Protein AF-0000000085152807 (afdb_homodimer)

Radius of gyration: 21.53 Å; Cα contacts (8 Å, |Δi|>4): 920; chains: 2; bounding box: 49×57×52 Å

InterPro domains:
  IPR013078 Histidine phosphatase superfamily, clade-1 [PF00300] (18-204)
  IPR013078 Histidine phosphatase superfamily, clade-1 [SM00855] (17-166)
  IPR013078 Histidine phosphatase superfamily, clade-1 [cd07067] (17-197)
  IPR029033 Histidine phosphatase superfamily [G3DSA:3.40.50.1240] (14-208)
  IPR029033 Histidine phosphatase superfamily [SSF53254] (17-204)
  IPR050275 Phosphoglycerate Mutase/Phosphatase [PTHR48100] (14-177)

Nearest PDB structures (foldseek):
  6e4b-assembly2_D  TM=8.699E-01  e=1.528E-18  Escherichia coli K-12
  4d4k-assembly1_A  TM=8.193E-01  e=1.645E-15  Homo sapiens
  5ajz-assembly1_A-2  TM=8.072E-01  e=4.936E-15  Homo sapiens
  6ibz-assembly1_A  TM=8.140E-01  e=6.820E-15  Homo sapiens
  5zr2-assembly2_D-2  TM=8.656E-01  e=5.185E-13  Entamoeba histolytica HM-1:IMSS-A

Organism: Desulfotalea psychrophila (strain LSv54 / DSM 12343) (NCBI:txid177439)

Structure (mmCIF, N/CA/C/O backbone):
data_AF-0000000085152807-model_v1
#
loop_
_entity.id
_entity.type
_entity.pdbx_description
1 polymer 'Alpha-ribazole phosphatase'
#
loop_
_atom_site.group_PDB
_atom_site.id
_atom_site.type_symbol
_atom_site.label_atom_id
_atom_site.label_alt_id
_atom_site.label_comp_id
_atom_site.label_asym_id
_atom_site.label_entity_id
_atom_site.label_seq_id
_atom_site.pdbx_PDB_ins_code
_atom_site.Cartn_x
_atom_site.Cartn_y
_atom_site.Cartn_z
_atom_site.occupancy
_atom_site.B_iso_or_equiv
_atom_site.auth_seq_id
_atom_site.auth_comp_id
_atom_site.auth_asym_id
_atom_site.auth_atom_id
_atom_site.pdbx_PDB_model_num
ATOM 1 N N . MET A 1 1 ? 11.852 -9.516 -6.969 1 33.19 1 MET A N 1
ATOM 2 C CA . MET A 1 1 ? 12.859 -8.953 -7.863 1 33.19 1 MET A CA 1
ATOM 3 C C . MET A 1 1 ? 12.492 -7.539 -8.281 1 33.19 1 MET A C 1
ATOM 5 O O . MET A 1 1 ? 11.344 -7.273 -8.656 1 33.19 1 MET A O 1
ATOM 9 N N . PRO A 1 2 ? 13.258 -6.688 -7.945 1 38.72 2 PRO A N 1
ATOM 10 C CA . PRO A 1 2 ? 12.906 -5.277 -8.117 1 38.72 2 PRO A CA 1
ATOM 11 C C . PRO A 1 2 ? 12.477 -4.941 -9.539 1 38.72 2 PRO A C 1
ATOM 13 O O . PRO A 1 2 ? 13.07 -5.438 -10.5 1 38.72 2 PRO A O 1
ATOM 16 N N . LEU A 1 3 ? 11.266 -4.719 -9.789 1 43.66 3 LEU A N 1
ATOM 17 C CA . LEU A 1 3 ? 10.883 -4.03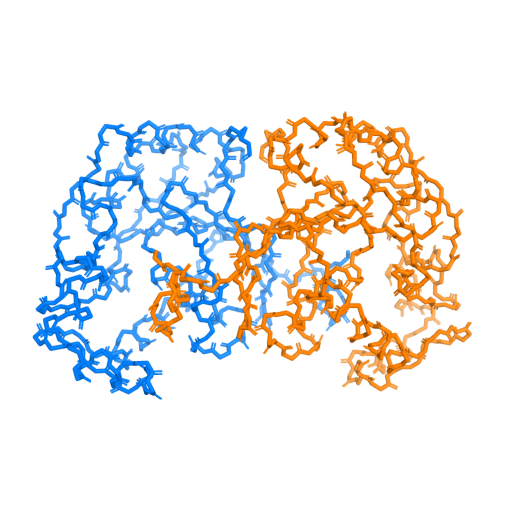9 -11.023 1 43.66 3 LEU A CA 1
ATOM 18 C C . LEU A 1 3 ? 12 -3.135 -11.523 1 43.66 3 LEU A C 1
ATOM 20 O O . LEU A 1 3 ? 12.18 -2.965 -12.734 1 43.66 3 LEU A O 1
ATOM 24 N N . ALA A 1 4 ? 12.656 -2.48 -10.555 1 42.91 4 ALA A N 1
ATOM 25 C CA . ALA A 1 4 ? 13.773 -1.678 -11.047 1 42.91 4 ALA A CA 1
ATOM 26 C C . ALA A 1 4 ? 14.742 -2.525 -11.867 1 42.91 4 ALA A C 1
ATOM 28 O O . ALA A 1 4 ? 15.273 -2.066 -12.883 1 42.91 4 ALA A O 1
ATOM 29 N N . LYS A 1 5 ? 15.07 -3.711 -11.367 1 45.03 5 LYS A N 1
ATOM 30 C CA . LYS A 1 5 ? 15.914 -4.52 -12.242 1 45.03 5 LYS A CA 1
ATOM 31 C C . LYS A 1 5 ? 15.18 -4.855 -13.539 1 45.03 5 LYS A C 1
ATOM 33 O O . LYS A 1 5 ? 15.805 -4.984 -14.594 1 45.03 5 LYS A O 1
ATOM 38 N N . ARG A 1 6 ? 13.891 -5.152 -13.5 1 41.81 6 ARG A N 1
ATOM 39 C CA . ARG A 1 6 ? 13.047 -5.414 -14.664 1 41.81 6 ARG A CA 1
ATOM 40 C C . ARG A 1 6 ? 13.117 -4.262 -15.656 1 41.81 6 ARG A C 1
ATOM 42 O O . ARG A 1 6 ? 13.086 -4.484 -16.875 1 41.81 6 ARG A O 1
ATOM 49 N N . MET A 1 7 ? 12.875 -3.053 -15.062 1 42.59 7 MET A N 1
ATOM 50 C CA . MET A 1 7 ? 12.922 -1.914 -15.977 1 42.59 7 MET A CA 1
ATOM 51 C C . MET A 1 7 ? 14.352 -1.625 -16.422 1 42.59 7 MET A C 1
ATOM 53 O O . MET A 1 7 ? 14.625 -0.579 -17 1 42.59 7 MET A O 1
ATOM 57 N N . GLY A 1 8 ? 15.125 -2.754 -16.266 1 42.69 8 GLY A N 1
ATOM 58 C CA . GLY A 1 8 ? 16.484 -2.494 -16.703 1 42.69 8 GLY A CA 1
ATOM 59 C C . GLY A 1 8 ? 17.25 -1.553 -15.789 1 42.69 8 GLY A C 1
ATOM 60 O O . GLY A 1 8 ? 18.172 -0.864 -16.219 1 42.69 8 GLY A O 1
ATOM 61 N N . LEU A 1 9 ? 16.641 -1.15 -14.742 1 43.72 9 LEU A N 1
ATOM 62 C CA . LEU A 1 9 ? 17.422 -0.251 -13.898 1 43.72 9 LEU A CA 1
ATOM 63 C C . LEU A 1 9 ? 18.594 -0.985 -13.258 1 43.72 9 LEU A C 1
ATOM 65 O O . LEU A 1 9 ? 18.422 -2.066 -12.688 1 43.72 9 LEU A O 1
ATOM 69 N N . SER A 1 10 ? 19.719 -0.872 -13.734 1 43.81 10 SER A N 1
ATOM 70 C CA . SER A 1 10 ? 20.984 -1.308 -13.164 1 43.81 10 SER A CA 1
ATOM 71 C C . SER A 1 10 ? 20.969 -1.219 -11.641 1 43.81 10 SER A C 1
ATOM 73 O O . SER A 1 10 ? 20.484 -0.231 -11.078 1 43.81 10 SER A O 1
ATOM 75 N N . ILE A 1 11 ? 21.062 -2.314 -10.906 1 46.03 11 ILE A N 1
ATOM 76 C CA . ILE A 1 11 ? 21.359 -2.4 -9.484 1 46.03 11 ILE A CA 1
ATOM 77 C C . ILE A 1 11 ? 22.125 -1.156 -9.039 1 46.03 11 ILE A C 1
ATOM 79 O O . ILE A 1 11 ? 22.297 -0.917 -7.844 1 46.03 11 ILE A O 1
ATOM 83 N N . ALA A 1 12 ? 22.984 -0.745 -10.023 1 44.91 12 ALA A N 1
ATOM 84 C CA . ALA A 1 12 ? 23.875 0.345 -9.617 1 44.91 12 ALA A CA 1
ATOM 85 C C . ALA A 1 12 ? 23.078 1.575 -9.203 1 44.91 12 ALA A C 1
ATOM 87 O O . ALA A 1 12 ? 23.641 2.592 -8.797 1 44.91 12 ALA A O 1
ATOM 88 N N . ASP A 1 13 ? 21.703 1.577 -9.539 1 57.38 13 ASP A N 1
ATOM 89 C CA . ASP A 1 13 ? 21.047 2.861 -9.32 1 57.38 13 ASP A CA 1
ATOM 90 C C . ASP A 1 13 ? 20.734 3.076 -7.844 1 57.38 13 ASP A C 1
ATOM 92 O O . ASP A 1 13 ? 20.344 2.139 -7.145 1 57.38 13 ASP A O 1
ATOM 96 N N . HIS A 1 14 ? 21.266 4.16 -7.359 1 73.81 14 HIS A N 1
ATOM 97 C CA . HIS A 1 14 ? 21.172 4.621 -5.98 1 73.81 14 HIS A CA 1
ATOM 98 C C . HIS A 1 14 ? 19.75 4.523 -5.465 1 73.81 14 HIS A C 1
ATOM 100 O O . HIS A 1 14 ? 18.828 5.098 -6.055 1 73.81 14 HIS A O 1
ATOM 106 N N . MET A 1 15 ? 19.438 3.477 -4.703 1 88.25 15 MET A N 1
ATOM 107 C CA . MET A 1 15 ? 18.125 3.266 -4.082 1 88.25 15 MET A CA 1
ATOM 108 C C . MET A 1 15 ? 18.094 3.842 -2.672 1 88.25 15 MET A C 1
ATOM 110 O O . MET A 1 15 ? 19.047 3.676 -1.908 1 88.25 15 MET A O 1
ATOM 114 N N . LYS A 1 16 ? 17.094 4.703 -2.479 1 94.44 16 LYS A N 1
ATOM 115 C CA . LYS A 1 16 ? 16.859 5.23 -1.139 1 94.44 16 LYS A CA 1
ATOM 116 C C . LYS A 1 16 ? 15.625 4.586 -0.508 1 94.44 16 LYS A C 1
ATOM 118 O O . LYS A 1 16 ? 14.633 4.324 -1.193 1 94.44 16 LYS A O 1
ATOM 123 N N . LYS A 1 17 ? 15.742 4.273 0.764 1 96.19 17 LYS A N 1
ATOM 124 C CA . LYS A 1 17 ? 14.57 3.855 1.532 1 96.19 17 LYS A CA 1
ATOM 125 C C . LYS A 1 17 ? 13.914 5.047 2.223 1 96.19 17 LYS A C 1
ATOM 127 O O . LYS A 1 17 ? 14.57 5.777 2.971 1 96.19 17 LYS A O 1
ATOM 132 N N . ILE A 1 18 ? 12.68 5.242 1.911 1 97.5 18 ILE A N 1
ATOM 133 C CA . ILE A 1 18 ? 11.945 6.328 2.551 1 97.5 18 ILE A CA 1
ATOM 134 C C . ILE A 1 18 ? 10.82 5.75 3.412 1 97.5 18 ILE A C 1
ATOM 136 O O . ILE A 1 18 ? 10.047 4.906 2.951 1 97.5 18 ILE A O 1
ATOM 140 N N . TYR A 1 19 ? 10.781 6.16 4.625 1 97.75 19 TYR A N 1
ATOM 141 C CA . TYR A 1 19 ? 9.703 5.84 5.551 1 97.75 19 TYR A CA 1
ATOM 142 C C . TYR A 1 19 ? 8.82 7.055 5.801 1 97.75 19 TYR A C 1
ATOM 144 O O . TYR A 1 19 ? 9.305 8.109 6.207 1 97.75 19 TYR A O 1
ATOM 152 N N . PHE A 1 20 ? 7.559 6.922 5.527 1 98.31 20 PHE A N 1
ATOM 153 C CA . PHE A 1 20 ? 6.578 7.969 5.789 1 98.31 20 PHE A CA 1
ATOM 154 C C . PHE A 1 20 ? 5.773 7.66 7.047 1 98.31 20 PHE A C 1
ATOM 156 O O . PHE A 1 20 ? 4.906 6.785 7.035 1 98.31 20 PHE A O 1
ATOM 163 N N . LEU A 1 21 ? 6.055 8.383 8.07 1 98.31 21 LEU A N 1
ATOM 164 C CA . LEU A 1 21 ? 5.379 8.172 9.344 1 98.31 21 LEU A CA 1
ATOM 165 C C . LEU A 1 21 ? 4.328 9.258 9.594 1 98.31 21 LEU A C 1
ATOM 167 O O . LEU A 1 21 ? 4.652 10.445 9.609 1 98.31 21 LEU A O 1
ATOM 171 N N . ARG A 1 22 ? 3.105 8.812 9.719 1 98.62 22 ARG A N 1
ATOM 172 C CA . ARG A 1 22 ? 2.078 9.75 10.148 1 98.62 22 ARG A CA 1
ATOM 173 C C . ARG A 1 22 ? 2.18 10.023 11.641 1 98.62 22 ARG A C 1
ATOM 175 O O . ARG A 1 22 ? 2.443 9.117 12.43 1 98.62 22 ARG A O 1
ATOM 182 N N . HIS A 1 23 ? 1.881 11.195 12 1 98.69 23 HIS A N 1
ATOM 183 C CA . HIS A 1 23 ? 1.9 11.547 13.422 1 98.69 23 HIS A CA 1
ATOM 184 C C . HIS A 1 23 ? 0.975 10.633 14.219 1 98.69 23 HIS A C 1
ATOM 186 O O . HIS A 1 23 ? 0.087 9.992 13.656 1 98.69 23 HIS A O 1
ATOM 192 N N . GLY A 1 24 ? 1.186 10.672 15.57 1 98.19 24 GLY A N 1
ATOM 193 C CA . GLY A 1 24 ? 0.349 9.875 16.453 1 98.19 24 GLY A CA 1
ATOM 194 C C . GLY A 1 24 ? -1.022 10.484 16.688 1 98.19 24 GLY A C 1
ATOM 195 O O . GLY A 1 24 ? -1.315 11.57 16.188 1 98.19 24 GLY A O 1
ATOM 196 N N . HIS A 1 25 ? -1.783 9.781 17.422 1 98.06 25 HIS A N 1
ATOM 197 C CA . HIS A 1 25 ? -3.143 10.18 17.766 1 98.06 25 HIS A CA 1
ATOM 198 C C . HIS A 1 25 ? -3.154 11.516 18.5 1 98.06 25 HIS A C 1
ATOM 200 O O . HIS A 1 25 ? -2.289 11.781 19.344 1 98.06 25 HIS A O 1
ATOM 206 N N . THR A 1 26 ? -4.086 12.352 18.188 1 98.19 26 THR A N 1
ATOM 207 C CA . THR A 1 26 ? -4.344 13.617 18.859 1 98.19 26 THR A CA 1
ATOM 208 C C . THR A 1 26 ? -5.758 13.641 19.438 1 98.19 26 THR A C 1
ATOM 210 O O . THR A 1 26 ? -6.613 12.852 19.031 1 98.19 26 THR A O 1
ATOM 213 N N . PRO A 1 27 ? -6.07 14.539 20.344 1 97.56 27 PRO A N 1
ATOM 214 C CA . PRO A 1 27 ? -7.434 14.633 20.875 1 97.56 27 PRO A CA 1
ATOM 215 C C . PRO A 1 27 ? -8.453 14.977 19.781 1 97.56 27 PRO A C 1
ATOM 217 O O . PRO A 1 27 ? -9.664 14.82 20 1 97.56 27 PRO A O 1
ATOM 220 N N . LEU A 1 28 ? -7.961 15.422 18.641 1 96.31 28 LEU A N 1
ATOM 221 C CA . LEU A 1 28 ? -8.852 15.852 17.578 1 96.31 28 LEU A CA 1
ATOM 222 C C . LEU A 1 28 ? -8.922 14.797 16.469 1 96.31 28 LEU A C 1
ATOM 224 O O . LEU A 1 28 ? -9.531 15.023 15.43 1 96.31 28 LEU A O 1
ATOM 228 N N . THR A 1 29 ? -8.242 13.719 16.656 1 94.56 29 THR A N 1
ATOM 229 C CA . THR A 1 29 ? -8.297 12.641 15.688 1 94.56 29 THR A CA 1
ATOM 230 C C . THR A 1 29 ? -9.75 12.258 15.375 1 94.56 29 THR A C 1
ATOM 232 O O . THR A 1 29 ? -10.555 12.086 16.297 1 94.56 29 THR A O 1
ATOM 235 N N . GLY A 1 30 ? -10.055 12.164 14.094 1 92.44 30 GLY A N 1
ATOM 236 C CA . GLY A 1 30 ? -11.422 11.906 13.664 1 92.44 30 GLY A CA 1
ATOM 237 C C . GLY A 1 30 ? -12.102 13.125 13.078 1 92.44 30 GLY A C 1
ATOM 238 O O . GLY A 1 30 ? -13.211 13.031 12.547 1 92.44 30 GLY A O 1
ATOM 239 N N . THR A 1 31 ? -11.469 14.273 13.234 1 94.88 31 THR A N 1
ATOM 240 C CA . THR A 1 31 ? -11.922 15.523 12.617 1 94.88 31 THR A CA 1
ATOM 241 C C . THR A 1 31 ? -10.922 16 11.57 1 94.88 31 THR A C 1
ATOM 243 O O . THR A 1 31 ? -9.836 15.438 11.438 1 94.88 31 THR A O 1
ATOM 246 N N . TYR A 1 32 ? -11.391 16.969 10.773 1 94.69 32 TYR A N 1
ATOM 247 C CA . TYR A 1 32 ? -10.445 17.625 9.875 1 94.69 32 TYR A CA 1
ATOM 248 C C . TYR A 1 32 ? -9.5 18.531 10.641 1 94.69 32 TYR A C 1
ATOM 250 O O . TYR A 1 32 ? -9.938 19.516 11.25 1 94.69 32 TYR A O 1
ATOM 258 N N . VAL A 1 33 ? -8.242 18.188 10.625 1 96.06 33 VAL A N 1
ATOM 259 C CA . VAL A 1 33 ? -7.238 18.984 11.32 1 96.06 33 VAL A CA 1
ATOM 260 C C . VAL A 1 33 ? -6.094 19.328 10.367 1 96.06 33 VAL A C 1
ATOM 262 O O . VAL A 1 33 ? -5.301 18.453 10 1 96.06 33 VAL A O 1
ATOM 265 N N . GLY A 1 34 ? -6.066 20.5 9.953 1 97.25 34 GLY A N 1
ATOM 266 C CA . GLY A 1 34 ? -5.035 21 9.055 1 97.25 34 GLY A CA 1
ATOM 267 C C . GLY A 1 34 ? -4.121 22.016 9.703 1 97.25 34 GLY A C 1
ATOM 268 O O . GLY A 1 34 ? -3.119 21.656 10.328 1 97.25 34 GLY A O 1
ATOM 269 N N . SER A 1 35 ? -4.617 23.234 9.844 1 96.38 35 SER A N 1
ATOM 270 C CA . SER A 1 35 ? -3.822 24.344 10.359 1 96.38 35 SER A CA 1
ATOM 271 C C . SER A 1 35 ? -3.896 24.422 11.883 1 96.38 35 SER A C 1
ATOM 273 O O . SER A 1 35 ? -3.068 25.078 12.516 1 96.38 35 SER A O 1
ATOM 275 N N . THR A 1 36 ? -4.898 23.781 12.492 1 96.94 36 THR A N 1
ATOM 276 C CA . THR A 1 36 ? -4.961 23.734 13.945 1 96.94 36 THR A CA 1
ATOM 277 C C . THR A 1 36 ? -3.746 23.016 14.516 1 96.94 36 THR A C 1
ATOM 279 O O . THR A 1 36 ? -3.471 21.875 14.148 1 96.94 36 THR A O 1
ATOM 282 N N . ASP A 1 37 ? -3.076 23.672 15.422 1 97.56 37 ASP A N 1
ATOM 283 C CA . ASP A 1 37 ? -1.798 23.141 15.883 1 97.56 37 ASP A CA 1
ATOM 284 C C . ASP A 1 37 ? -1.947 22.438 17.219 1 97.56 37 ASP A C 1
ATOM 286 O O . ASP A 1 37 ? -1.427 22.891 18.234 1 97.56 37 ASP A O 1
ATOM 290 N N . CYS A 1 38 ? -2.504 21.297 17.25 1 97.38 38 CYS A N 1
ATOM 291 C CA . CYS A 1 38 ? -2.705 20.484 18.453 1 97.38 38 CYS A CA 1
ATOM 292 C C . CYS A 1 38 ? -1.572 19.484 18.625 1 97.38 38 CYS A C 1
ATOM 294 O O . CYS A 1 38 ? -0.827 19.203 17.688 1 97.38 38 CYS A O 1
ATOM 296 N N . GLY A 1 39 ? -1.438 19 19.859 1 98.31 39 GLY A N 1
ATOM 297 C CA . GLY A 1 39 ? -0.405 18.031 20.172 1 98.31 39 GLY A CA 1
ATOM 298 C C . GLY A 1 39 ? -0.931 16.609 20.266 1 98.31 39 GLY A C 1
ATOM 299 O O . GLY A 1 39 ? -2.123 16.375 20.062 1 98.31 39 GLY A O 1
ATOM 300 N N . LEU A 1 40 ? 0.008 15.688 20.531 1 98.56 40 LEU A N 1
ATOM 301 C CA . LEU A 1 40 ? -0.357 14.281 20.672 1 98.56 40 LEU A CA 1
ATOM 302 C C . LEU A 1 40 ? -1.189 14.062 21.938 1 98.56 40 LEU A C 1
ATOM 304 O O . LEU A 1 40 ? -0.992 14.742 22.938 1 98.56 40 LEU A O 1
ATOM 308 N N . SER A 1 41 ? -2.105 13.109 21.859 1 98.5 41 SER A N 1
ATOM 309 C CA . SER A 1 41 ? -2.732 12.578 23.062 1 98.5 41 SER A CA 1
ATOM 310 C C . SER A 1 41 ? -1.823 11.578 23.766 1 98.5 41 SER A C 1
ATOM 312 O O . SER A 1 41 ? -0.756 11.234 23.25 1 98.5 41 SER A O 1
ATOM 314 N N . ALA A 1 42 ? -2.26 11.148 24.953 1 98.12 42 ALA A N 1
ATOM 315 C CA . ALA A 1 42 ? -1.525 10.086 25.625 1 98.12 42 ALA A CA 1
ATOM 316 C C . ALA A 1 42 ? -1.459 8.828 24.766 1 98.12 42 ALA A C 1
ATOM 318 O O . ALA A 1 42 ? -0.414 8.18 24.688 1 98.12 42 ALA A O 1
ATOM 319 N N . GLN A 1 43 ? -2.498 8.531 24.141 1 97.38 43 GLN A N 1
ATOM 320 C CA . GLN A 1 43 ? -2.549 7.406 23.219 1 97.38 43 GLN A CA 1
ATOM 321 C C . GLN A 1 43 ? -1.563 7.594 22.078 1 97.38 43 GLN A C 1
ATOM 323 O O . GLN A 1 43 ? -0.911 6.637 21.641 1 97.38 43 GLN A O 1
ATOM 328 N N . GLY A 1 44 ? -1.531 8.789 21.562 1 98 44 GLY A N 1
ATOM 329 C CA . GLY A 1 44 ? -0.605 9.094 20.484 1 98 44 GLY A CA 1
ATOM 330 C C . GLY A 1 44 ? 0.848 8.883 20.875 1 98 44 GLY A C 1
ATOM 331 O O . GLY A 1 44 ? 1.633 8.352 20.078 1 98 44 GLY A O 1
ATOM 332 N N . VAL A 1 45 ? 1.14 9.266 22.062 1 97.75 45 VAL A N 1
ATOM 333 C CA . VAL A 1 45 ? 2.496 9.086 22.562 1 97.75 45 VAL A CA 1
ATOM 334 C C . VAL A 1 45 ? 2.824 7.598 22.656 1 97.75 45 VAL A C 1
ATOM 336 O O . VAL A 1 45 ? 3.881 7.164 22.188 1 97.75 45 VAL A O 1
ATOM 339 N N . GLU A 1 46 ? 1.929 6.852 23.156 1 96.5 46 GLU A N 1
ATOM 340 C CA . GLU A 1 46 ? 2.127 5.41 23.281 1 96.5 46 GLU A CA 1
ATOM 341 C C . GLU A 1 46 ? 2.279 4.754 21.922 1 96.5 46 GLU A C 1
ATOM 343 O O . GLU A 1 46 ? 3.111 3.861 21.75 1 96.5 46 GLU A O 1
ATOM 348 N N . GLN A 1 47 ? 1.512 5.172 20.984 1 95.56 47 GLN A N 1
ATOM 349 C CA . GLN A 1 47 ? 1.586 4.656 19.625 1 95.56 47 GLN A CA 1
ATOM 350 C C . GLN A 1 47 ? 2.98 4.848 19.031 1 95.56 47 GLN A C 1
ATOM 352 O O . GLN A 1 47 ? 3.562 3.914 18.484 1 95.56 47 GLN A O 1
ATOM 357 N N . ILE A 1 48 ? 3.479 6.043 19.188 1 96.88 48 ILE A N 1
ATOM 358 C CA . ILE A 1 48 ? 4.746 6.387 18.562 1 96.88 48 ILE A CA 1
ATOM 359 C C . ILE A 1 48 ? 5.895 5.68 19.281 1 96.88 48 ILE A C 1
ATOM 361 O O . ILE A 1 48 ? 6.844 5.219 18.641 1 96.88 48 ILE A O 1
ATOM 365 N N . GLN A 1 49 ? 5.785 5.59 20.562 1 95.31 49 GLN A N 1
ATOM 366 C CA . GLN A 1 49 ? 6.805 4.852 21.297 1 95.31 49 GLN A CA 1
ATOM 367 C C . GLN A 1 49 ? 6.863 3.395 20.859 1 95.31 49 GLN A C 1
ATOM 369 O O . GLN A 1 49 ? 7.945 2.818 20.734 1 95.31 49 GLN A O 1
ATOM 374 N N . ALA A 1 50 ? 5.746 2.834 20.578 1 92.69 50 ALA A N 1
ATOM 375 C CA . ALA A 1 50 ? 5.691 1.46 20.078 1 92.69 50 ALA A CA 1
ATOM 376 C C . ALA A 1 50 ? 6.309 1.349 18.688 1 92.69 50 ALA A C 1
ATOM 378 O O . ALA A 1 50 ? 7.109 0.448 18.422 1 92.69 50 ALA A O 1
ATOM 379 N N . VAL A 1 51 ? 6.008 2.285 17.859 1 93.06 51 VAL A N 1
ATOM 380 C CA . VAL A 1 51 ? 6.453 2.219 16.469 1 93.06 51 VAL A CA 1
ATOM 381 C C . VAL A 1 51 ? 7.934 2.576 16.375 1 93.06 51 VAL A C 1
ATOM 383 O O . VAL A 1 51 ? 8.633 2.131 15.469 1 93.06 51 VAL A O 1
ATOM 386 N N . ALA A 1 52 ? 8.398 3.344 17.344 1 92.81 52 ALA A N 1
ATOM 387 C CA . ALA A 1 52 ? 9.797 3.76 17.391 1 92.81 52 ALA A CA 1
ATOM 388 C C . ALA A 1 52 ? 10.727 2.555 17.5 1 92.81 52 ALA A C 1
ATOM 390 O O . ALA A 1 52 ? 11.914 2.645 17.172 1 92.81 52 ALA A O 1
ATOM 391 N N . ALA A 1 53 ? 10.203 1.455 17.938 1 89.81 53 ALA A N 1
ATOM 392 C CA . ALA A 1 53 ? 10.992 0.245 18.141 1 89.81 53 ALA A CA 1
ATOM 393 C C . ALA A 1 53 ? 11.164 -0.517 16.828 1 89.81 53 ALA A C 1
ATOM 395 O O . ALA A 1 53 ? 11.93 -1.479 16.75 1 89.81 53 ALA A O 1
ATOM 396 N N . SER A 1 54 ? 10.469 -0.152 15.828 1 88.94 54 SER A N 1
ATOM 397 C CA . SER A 1 54 ? 10.617 -0.792 14.523 1 88.94 54 SER A CA 1
ATOM 398 C C . SER A 1 54 ? 12.055 -0.697 14.016 1 88.94 54 SER A C 1
ATOM 400 O O . SER A 1 54 ? 12.602 0.401 13.891 1 88.94 54 SER A O 1
ATOM 402 N N . PRO A 1 55 ? 12.648 -1.837 13.617 1 87.75 55 PRO A N 1
ATOM 403 C CA . PRO A 1 55 ? 14.023 -1.8 13.102 1 87.75 55 PRO A CA 1
ATOM 404 C C . PRO A 1 55 ? 14.156 -0.953 11.844 1 87.75 55 PRO A C 1
ATOM 406 O O . PRO A 1 55 ? 15.18 -0.292 11.641 1 87.75 55 PRO A O 1
ATOM 409 N N . ALA A 1 56 ? 13.164 -1.002 11.109 1 87.81 56 ALA A N 1
ATOM 410 C CA . ALA A 1 56 ? 13.195 -0.236 9.867 1 87.81 56 ALA A CA 1
ATOM 411 C C . ALA A 1 56 ? 13.336 1.258 10.141 1 87.81 56 ALA A C 1
ATOM 413 O O . ALA A 1 56 ? 14.156 1.936 9.523 1 87.81 56 ALA A O 1
ATOM 414 N N . LEU A 1 57 ? 12.578 1.789 11.086 1 91.94 57 LEU A N 1
ATOM 415 C CA . LEU A 1 57 ? 12.602 3.215 11.391 1 91.94 57 LEU A CA 1
ATOM 416 C C . LEU A 1 57 ? 13.898 3.604 12.094 1 91.94 57 LEU A C 1
ATOM 418 O O . LEU A 1 57 ? 14.398 4.719 11.914 1 91.94 57 LEU A O 1
ATOM 422 N N . GLN A 1 58 ? 14.461 2.641 12.805 1 91.38 58 GLN A N 1
ATOM 423 C CA . GLN A 1 58 ? 15.688 2.916 13.539 1 91.38 58 GLN A CA 1
ATOM 424 C C . GLN A 1 58 ? 16.875 3.045 12.602 1 91.38 58 GLN A C 1
ATOM 426 O O . GLN A 1 58 ? 17.906 3.617 12.969 1 91.38 58 GLN A O 1
ATOM 431 N N . GLU A 1 59 ? 16.719 2.531 11.445 1 92.44 59 GLU A N 1
ATOM 432 C CA . GLU A 1 59 ? 17.812 2.553 10.484 1 92.44 59 GLU A CA 1
ATOM 433 C C . GLU A 1 59 ? 17.875 3.887 9.75 1 92.44 59 GLU A C 1
ATOM 435 O O . GLU A 1 59 ? 18.875 4.188 9.086 1 92.44 59 GLU A O 1
ATOM 440 N N . ALA A 1 60 ? 16.844 4.691 9.859 1 95.5 60 ALA A N 1
ATOM 441 C CA . ALA A 1 60 ? 16.875 6 9.211 1 95.5 60 ALA A CA 1
ATOM 442 C C . ALA A 1 60 ? 17.953 6.891 9.82 1 95.5 60 ALA A C 1
ATOM 444 O O . ALA A 1 60 ? 18.219 6.82 11.023 1 95.5 60 ALA A O 1
ATOM 445 N N . THR A 1 61 ? 18.578 7.715 8.945 1 96.5 61 THR A N 1
ATOM 446 C CA . THR A 1 61 ? 19.625 8.617 9.422 1 96.5 61 THR A CA 1
ATOM 447 C C . THR A 1 61 ? 19.156 10.07 9.344 1 96.5 61 THR A C 1
ATOM 449 O O . THR A 1 61 ? 19.766 10.953 9.945 1 96.5 61 THR A O 1
ATOM 452 N N . ARG A 1 62 ? 18.094 10.336 8.648 1 96.88 62 ARG A N 1
ATOM 453 C CA . ARG A 1 62 ? 17.531 11.672 8.438 1 96.88 62 ARG A CA 1
ATOM 454 C C . ARG A 1 62 ? 16.016 11.672 8.648 1 96.88 62 ARG A C 1
ATOM 456 O O . ARG A 1 62 ? 15.328 10.75 8.219 1 96.88 62 ARG A O 1
ATOM 463 N N . ILE A 1 63 ? 15.617 12.703 9.406 1 98 63 ILE A N 1
ATOM 464 C CA . ILE A 1 63 ? 14.18 12.945 9.516 1 98 63 ILE A CA 1
ATOM 465 C C . ILE A 1 63 ? 13.836 14.297 8.891 1 98 63 ILE A C 1
ATOM 467 O O . ILE A 1 63 ? 14.469 15.312 9.203 1 98 63 ILE A O 1
ATOM 471 N N . ILE A 1 64 ? 12.992 14.32 8 1 98 64 ILE A N 1
ATOM 472 C CA . ILE A 1 64 ? 12.352 15.508 7.453 1 98 64 ILE A CA 1
ATOM 473 C C . ILE A 1 64 ? 10.898 15.578 7.934 1 98 64 ILE A C 1
ATOM 475 O O . ILE A 1 64 ? 10.086 14.711 7.613 1 98 64 ILE A O 1
ATOM 479 N N . ALA A 1 65 ? 10.562 16.641 8.719 1 98.56 65 ALA A N 1
ATOM 480 C CA . ALA A 1 65 ? 9.289 16.594 9.438 1 98.56 65 ALA A CA 1
ATOM 481 C C . ALA A 1 65 ? 8.516 17.906 9.266 1 98.56 65 ALA A C 1
ATOM 483 O O . ALA A 1 65 ? 9.102 18.953 8.984 1 98.56 65 ALA A O 1
ATOM 484 N N . SER A 1 66 ? 7.184 17.766 9.328 1 98.75 66 SER A N 1
ATOM 485 C CA . SER A 1 66 ? 6.324 18.938 9.484 1 98.75 66 SER A CA 1
ATOM 486 C C . SER A 1 66 ? 6.633 19.672 10.781 1 98.75 66 SER A C 1
ATOM 488 O O . SER A 1 66 ? 6.883 19.062 11.82 1 98.75 66 SER A O 1
ATOM 490 N N . PRO A 1 67 ? 6.539 20.969 10.742 1 98.56 67 PRO A N 1
ATOM 491 C CA . PRO A 1 67 ? 6.82 21.734 11.961 1 98.56 67 PRO A CA 1
ATOM 492 C C . PRO A 1 67 ? 5.625 21.812 12.906 1 98.56 67 PRO A C 1
ATOM 494 O O . PRO A 1 67 ? 5.715 22.406 13.984 1 98.56 67 PRO A O 1
ATOM 497 N N . MET A 1 68 ? 4.5 21.266 12.5 1 98.56 68 MET A N 1
ATOM 498 C CA . MET A 1 68 ? 3.33 21.297 13.367 1 98.56 68 MET A CA 1
ATOM 499 C C . MET A 1 68 ? 3.566 20.484 14.641 1 98.56 68 MET A C 1
ATOM 501 O O . MET A 1 68 ? 4.27 19.484 14.609 1 98.56 68 MET A O 1
ATOM 505 N N . LEU A 1 69 ? 2.916 20.844 15.711 1 98.69 69 LEU A N 1
ATOM 506 C CA . LEU A 1 69 ? 3.199 20.328 17.047 1 98.69 69 LEU A CA 1
ATOM 507 C C . LEU A 1 69 ? 3.025 18.812 17.094 1 98.69 69 LEU A C 1
ATOM 509 O O . LEU A 1 69 ? 3.836 18.109 17.703 1 98.69 69 LEU A O 1
ATOM 513 N N . ARG A 1 70 ? 2.01 18.281 16.547 1 98.56 70 ARG A N 1
ATOM 514 C CA . ARG A 1 70 ? 1.757 16.859 16.578 1 98.56 70 ARG A CA 1
ATOM 515 C C . ARG A 1 70 ? 2.893 16.078 15.914 1 98.56 70 ARG A C 1
ATOM 517 O O . ARG A 1 70 ? 3.229 14.977 16.328 1 98.56 70 ARG A O 1
ATOM 524 N N . CYS A 1 71 ? 3.52 16.656 14.891 1 98.75 71 CYS A N 1
ATOM 525 C CA . CYS A 1 71 ? 4.656 16.016 14.234 1 98.75 71 CYS A CA 1
ATOM 526 C C . CYS A 1 71 ? 5.934 16.219 15.047 1 98.75 71 CYS A C 1
ATOM 528 O O . CYS A 1 71 ? 6.754 15.312 15.164 1 98.75 71 CYS A O 1
ATOM 530 N N . VAL A 1 72 ? 6.098 17.406 15.625 1 98.56 72 VAL A N 1
ATOM 531 C CA . VAL A 1 72 ? 7.258 17.703 16.453 1 98.56 72 VAL A CA 1
ATOM 532 C C . VAL A 1 72 ? 7.293 16.734 17.641 1 98.56 72 VAL A C 1
ATOM 534 O O . VAL A 1 72 ? 8.336 16.156 17.953 1 98.56 72 VAL A O 1
ATOM 537 N N . GLN A 1 73 ? 6.168 16.531 18.266 1 98.62 73 GLN A N 1
ATOM 538 C CA . GLN A 1 73 ? 6.082 15.625 19.406 1 98.62 73 GLN A CA 1
ATOM 539 C C . GLN A 1 73 ? 6.289 14.172 18.969 1 98.62 73 GLN A C 1
ATOM 541 O O . GLN A 1 73 ? 6.848 13.367 19.703 1 98.62 73 GLN A O 1
ATOM 546 N N . THR A 1 74 ? 5.805 13.875 17.766 1 98.56 74 THR A N 1
ATOM 547 C CA . THR A 1 74 ? 6.059 12.547 17.203 1 98.56 74 THR A CA 1
ATOM 548 C C . THR A 1 74 ? 7.559 12.297 17.062 1 98.56 74 THR A C 1
ATOM 550 O O . THR A 1 74 ? 8.062 11.258 17.5 1 98.56 74 THR A O 1
ATOM 553 N N . VAL A 1 75 ? 8.266 13.242 16.562 1 98.25 75 VAL A N 1
ATOM 554 C CA . VAL A 1 75 ? 9.711 13.133 16.375 1 98.25 75 VAL A CA 1
ATOM 555 C C . VAL A 1 75 ? 10.398 12.992 17.719 1 98.25 75 VAL A C 1
ATOM 557 O O . VAL A 1 75 ? 11.336 12.203 17.875 1 98.25 75 VAL A O 1
ATOM 560 N N . ALA A 1 76 ? 9.914 13.695 18.688 1 97.56 76 ALA A N 1
ATOM 561 C CA . ALA A 1 76 ? 10.531 13.719 20.016 1 97.56 76 ALA A CA 1
ATOM 562 C C . ALA A 1 76 ? 10.453 12.344 20.672 1 97.56 76 ALA A C 1
ATOM 564 O O . ALA A 1 76 ? 11.266 12.016 21.531 1 97.56 76 ALA A O 1
ATOM 565 N N . GLU A 1 77 ? 9.453 11.523 20.297 1 96.94 77 GLU A N 1
ATOM 566 C CA . GLU A 1 77 ? 9.242 10.219 20.906 1 96.94 77 GLU A CA 1
ATOM 567 C C . GLU A 1 77 ? 10.039 9.133 20.188 1 96.94 77 GLU A C 1
ATOM 569 O O . GLU A 1 77 ? 10.094 7.988 20.641 1 96.94 77 GLU A O 1
ATOM 574 N N . LEU A 1 78 ? 10.609 9.508 19.062 1 95.69 78 LEU A N 1
ATOM 575 C CA . LEU A 1 78 ? 11.43 8.531 18.344 1 95.69 78 LEU A CA 1
ATOM 576 C C . LEU A 1 78 ? 12.781 8.367 19.016 1 95.69 78 LEU A C 1
ATOM 578 O O . LEU A 1 78 ? 13.297 9.305 19.625 1 95.69 78 LEU A O 1
ATOM 582 N N . THR A 1 79 ? 13.367 7.207 18.969 1 87.25 79 THR A N 1
ATOM 583 C CA . THR A 1 79 ? 14.5 6.887 19.828 1 87.25 79 THR A CA 1
ATOM 584 C C . THR A 1 79 ? 15.766 6.691 19 1 87.25 79 THR A C 1
ATOM 586 O O . THR A 1 79 ? 16.844 6.492 19.547 1 87.25 79 THR A O 1
ATOM 589 N N . GLY A 1 80 ? 15.797 6.809 17.781 1 83.62 80 GLY A N 1
ATOM 590 C CA . GLY A 1 80 ? 17 6.633 16.984 1 83.62 80 GLY A CA 1
ATOM 591 C C . GLY A 1 80 ? 17.859 7.883 16.906 1 83.62 80 GLY A C 1
ATOM 592 O O . GLY A 1 80 ? 17.578 8.867 17.594 1 83.62 80 GLY A O 1
ATOM 593 N N . LYS A 1 81 ? 19.047 7.754 16.359 1 88.56 81 LYS A N 1
ATOM 594 C CA . LYS A 1 81 ? 19.938 8.883 16.078 1 88.56 81 LYS A CA 1
ATOM 595 C C . LYS A 1 81 ? 19.688 9.461 14.695 1 88.56 81 LYS A C 1
ATOM 597 O O . LYS A 1 81 ? 20.125 8.906 13.688 1 88.56 81 LYS A O 1
ATOM 602 N N . TYR A 1 82 ? 18.969 10.555 14.727 1 93.75 82 TYR A N 1
ATOM 603 C CA . TYR A 1 82 ? 18.562 11.156 13.469 1 93.75 82 TYR A CA 1
ATOM 604 C C . TYR A 1 82 ? 19.047 12.594 13.352 1 93.75 82 TYR A C 1
ATOM 606 O O . TYR A 1 82 ? 19.125 13.312 14.352 1 93.75 82 TYR A O 1
ATOM 614 N N . GLN A 1 83 ? 19.484 13.023 12.203 1 96.75 83 GLN A N 1
ATOM 615 C CA . GLN A 1 83 ? 19.5 14.445 11.883 1 96.75 83 GLN A CA 1
ATOM 616 C C . GLN A 1 83 ? 18.109 14.945 11.492 1 96.75 83 GLN A C 1
ATOM 618 O O . GLN A 1 83 ? 17.516 14.453 10.531 1 96.75 83 GLN A O 1
ATOM 623 N N . VAL A 1 84 ? 17.578 15.898 12.258 1 97.56 84 VAL A N 1
ATOM 624 C CA . VAL A 1 84 ? 16.188 16.297 12.07 1 97.56 84 VAL A CA 1
ATOM 625 C C . VAL A 1 84 ? 16.141 17.688 11.438 1 97.56 84 VAL A C 1
ATOM 627 O O . VAL A 1 84 ? 16.906 18.578 11.812 1 97.56 84 VAL A O 1
ATOM 630 N N . SER A 1 85 ? 15.305 17.859 10.453 1 97.06 85 SER A N 1
ATOM 631 C CA . SER A 1 85 ? 14.945 19.156 9.906 1 97.06 85 SER A CA 1
ATOM 632 C C . SER A 1 85 ? 13.438 19.297 9.75 1 97.06 85 SER A C 1
ATOM 634 O O . SER A 1 85 ? 12.742 18.328 9.438 1 97.06 85 SER A O 1
ATOM 636 N N . TYR A 1 86 ? 12.961 20.484 9.969 1 98 86 TYR A N 1
ATOM 637 C CA . TYR A 1 86 ? 11.539 20.781 9.836 1 98 86 TYR A CA 1
ATOM 638 C C . TYR A 1 86 ? 11.281 21.656 8.617 1 98 86 TYR A C 1
ATOM 640 O O . TYR A 1 86 ? 12.008 22.625 8.367 1 98 86 TYR A O 1
ATOM 648 N N . HIS A 1 87 ? 10.25 21.312 7.828 1 97.5 87 HIS A N 1
ATOM 649 C CA . HIS A 1 87 ? 9.961 22.031 6.598 1 97.5 87 HIS A CA 1
ATOM 650 C C . HIS A 1 87 ? 8.492 22.453 6.539 1 97.5 87 HIS A C 1
ATOM 652 O O . HIS A 1 87 ? 7.602 21.609 6.559 1 97.5 87 HIS A O 1
ATOM 658 N N . PRO A 1 88 ? 8.203 23.734 6.301 1 97.69 88 PRO A N 1
ATOM 659 C CA . PRO A 1 88 ? 6.82 24.219 6.23 1 97.69 88 PRO A CA 1
ATOM 660 C C . PRO A 1 88 ? 6.043 23.609 5.066 1 97.69 88 PRO A C 1
ATOM 662 O O . PRO A 1 88 ? 4.812 23.562 5.094 1 97.69 88 PRO A O 1
ATOM 665 N N . LEU A 1 89 ? 6.699 23.109 4.07 1 97.44 89 LEU A N 1
ATOM 666 C CA . LEU A 1 89 ? 6.055 22.484 2.926 1 97.44 89 LEU A CA 1
ATOM 667 C C . LEU A 1 89 ? 5.301 21.219 3.348 1 97.44 89 LEU A C 1
ATOM 669 O O . LEU A 1 89 ? 4.414 20.75 2.627 1 97.44 89 LEU A O 1
ATOM 673 N N . LEU A 1 90 ? 5.641 20.672 4.551 1 98.31 90 LEU A N 1
ATOM 674 C CA . LEU A 1 90 ? 5.066 19.406 4.988 1 98.31 90 LEU A CA 1
ATOM 675 C C . LEU A 1 90 ? 3.865 19.641 5.902 1 98.31 90 LEU A C 1
ATOM 677 O O . LEU A 1 90 ? 3.291 18.688 6.434 1 98.31 90 LEU A O 1
ATOM 681 N N . LYS A 1 91 ? 3.469 20.875 6.051 1 98.25 91 LYS A N 1
ATOM 682 C CA . LYS A 1 91 ? 2.26 21.125 6.824 1 98.25 91 LYS A CA 1
ATOM 683 C C . LYS A 1 91 ? 1.034 20.516 6.16 1 98.25 91 LYS A C 1
ATOM 685 O O . LYS A 1 91 ? 0.978 20.391 4.938 1 98.25 91 LYS A O 1
ATOM 690 N N . GLU A 1 92 ? 0.129 20.125 6.969 1 98.06 92 GLU A N 1
ATOM 691 C CA . GLU A 1 92 ? -1.142 19.656 6.422 1 98.06 92 GLU A CA 1
ATOM 692 C C . GLU A 1 92 ? -1.899 20.797 5.738 1 98.06 92 GLU A C 1
ATOM 694 O O . GLU A 1 92 ? -1.657 21.969 6.023 1 98.06 92 GLU A O 1
ATOM 699 N N . ILE A 1 93 ? -2.807 20.406 4.879 1 97.38 93 ILE A N 1
ATOM 700 C CA . ILE A 1 93 ? -3.623 21.375 4.164 1 97.38 93 ILE A CA 1
ATOM 701 C C . ILE A 1 93 ? -4.48 22.156 5.156 1 97.38 93 ILE A C 1
ATOM 703 O O . ILE A 1 93 ? -4.957 21.594 6.148 1 97.38 93 ILE A O 1
ATOM 707 N N . ASP A 1 94 ? -4.621 23.453 4.879 1 97.81 94 ASP A N 1
ATOM 708 C CA . ASP A 1 94 ? -5.512 24.281 5.68 1 97.81 94 ASP A CA 1
ATOM 709 C C . ASP A 1 94 ? -6.969 24.062 5.277 1 97.81 94 ASP A C 1
ATOM 711 O O . ASP A 1 94 ? -7.406 24.547 4.23 1 97.81 94 ASP A O 1
ATOM 715 N N . PHE A 1 95 ? -7.742 23.438 6.152 1 96.62 95 PHE A N 1
ATOM 716 C CA . PHE A 1 95 ? -9.117 23.078 5.824 1 96.62 95 PHE A CA 1
ATOM 717 C C . PHE A 1 95 ? -10.055 24.25 6.031 1 96.62 95 PHE A C 1
ATOM 719 O O . PHE A 1 95 ? -11.25 24.156 5.746 1 96.62 95 PHE A O 1
ATOM 726 N N . GLY A 1 96 ? -9.516 25.359 6.57 1 97.25 96 GLY A N 1
ATOM 727 C CA . GLY A 1 96 ? -10.32 26.547 6.758 1 97.25 96 GLY A CA 1
ATOM 728 C C . GLY A 1 96 ? -11.484 26.344 7.711 1 97.25 96 GLY A C 1
ATOM 729 O O . GLY A 1 96 ? -11.297 25.859 8.836 1 97.25 96 GLY A O 1
ATOM 730 N N . PHE A 1 97 ? -12.695 26.594 7.234 1 96.38 97 PHE A N 1
ATOM 731 C CA . PHE A 1 97 ? -13.891 26.531 8.07 1 96.38 97 PHE A CA 1
ATOM 732 C C . PHE A 1 97 ? -14.203 25.094 8.453 1 96.38 97 PHE A C 1
ATOM 734 O O . PHE A 1 97 ? -15.023 24.844 9.344 1 96.38 97 PHE A O 1
ATOM 741 N N . TRP A 1 98 ? -13.578 24.109 7.848 1 95.31 98 TRP A N 1
ATOM 742 C CA . TRP A 1 98 ? -13.836 22.703 8.148 1 95.31 98 TRP A CA 1
ATOM 743 C C . TRP A 1 98 ? -13.008 22.234 9.344 1 95.31 98 TRP A C 1
ATOM 745 O O . TRP A 1 98 ? -13.258 21.172 9.906 1 95.31 98 TRP A O 1
ATOM 755 N N . GLU A 1 99 ? -12.039 23.062 9.773 1 96.44 99 GLU A N 1
ATOM 756 C CA . GLU A 1 99 ? -11.18 22.672 10.891 1 96.44 99 GLU A CA 1
ATOM 757 C C . GLU A 1 99 ? -12 22.297 12.117 1 96.44 99 GLU A C 1
ATOM 759 O O . GLU A 1 99 ? -12.906 23.031 12.516 1 96.44 99 GLU A O 1
ATOM 764 N N . GLY A 1 100 ? -11.664 21.109 12.656 1 95.81 100 GLY A N 1
ATOM 765 C CA . GLY A 1 100 ? -12.281 20.672 13.898 1 95.81 100 GLY A CA 1
ATOM 766 C C . GLY A 1 100 ? -13.617 19.984 13.695 1 95.81 100 GLY A C 1
ATOM 767 O O . GLY A 1 100 ? -14.211 19.469 14.648 1 95.81 100 GLY A O 1
ATOM 768 N N . LEU A 1 101 ? -14.094 19.938 12.477 1 94.38 101 LEU A N 1
ATOM 769 C CA . LEU A 1 101 ? -15.375 19.297 12.203 1 94.38 101 LEU A CA 1
ATOM 770 C C . LEU A 1 101 ? -15.18 17.844 11.766 1 94.38 101 LEU A C 1
ATOM 772 O O . LEU A 1 101 ? -14.195 17.516 11.102 1 94.38 101 LEU A O 1
ATOM 776 N N . THR A 1 102 ? -16.125 17.047 12.164 1 92.75 102 THR A N 1
ATOM 777 C CA . THR A 1 102 ? -16.172 15.688 11.656 1 92.75 102 THR A CA 1
ATOM 778 C C . THR A 1 102 ? -16.719 15.664 10.227 1 92.75 102 THR A C 1
ATOM 780 O O . THR A 1 102 ? -17.266 16.656 9.75 1 92.75 102 THR A O 1
ATOM 783 N N . PHE A 1 103 ? -16.469 14.555 9.688 1 87.38 103 PHE A N 1
ATOM 784 C CA . PHE A 1 103 ? -17.016 14.367 8.352 1 87.38 103 PHE A CA 1
ATOM 785 C C . PHE A 1 103 ? -18.516 14.633 8.336 1 87.38 103 PHE A C 1
ATOM 787 O O . PHE A 1 103 ? -19.016 15.359 7.473 1 87.38 103 PHE A O 1
ATOM 794 N N . ASP A 1 104 ? -19.203 14.023 9.234 1 88.62 104 ASP A N 1
ATOM 795 C CA . ASP A 1 104 ? -20.656 14.156 9.32 1 88.62 104 ASP A CA 1
ATOM 796 C C . ASP A 1 1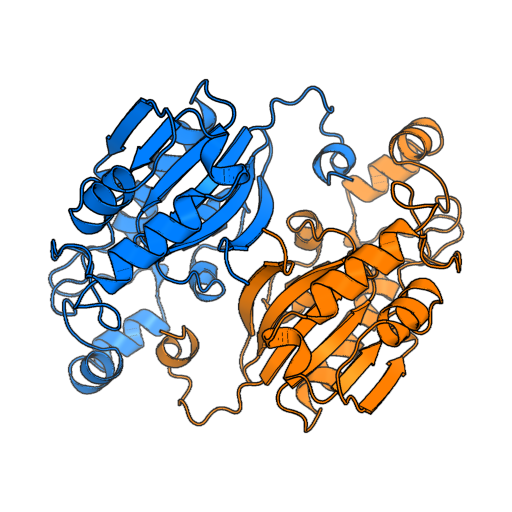04 ? -21.047 15.617 9.508 1 88.62 104 ASP A C 1
ATOM 798 O O . ASP A 1 104 ? -22.016 16.078 8.898 1 88.62 104 ASP A O 1
ATOM 802 N N . GLN A 1 105 ? -20.328 16.281 10.289 1 92.06 105 GLN A N 1
ATOM 803 C CA . GLN A 1 105 ? -20.609 17.688 10.531 1 92.06 105 GLN A CA 1
ATOM 804 C C . GLN A 1 105 ? -20.375 18.516 9.266 1 92.06 105 GLN A C 1
ATOM 806 O O . GLN A 1 105 ? -21.172 19.406 8.953 1 92.06 105 GLN A O 1
ATOM 811 N N . VAL A 1 106 ? -19.344 18.266 8.516 1 91.12 106 VAL A N 1
ATOM 812 C CA . VAL A 1 106 ? -19.047 18.969 7.27 1 91.12 106 VAL A CA 1
ATOM 813 C C . VAL A 1 106 ? -20.156 18.688 6.25 1 91.12 106 VAL A C 1
ATOM 815 O O . VAL A 1 106 ? -20.641 19.609 5.59 1 91.12 106 VAL A O 1
ATOM 818 N N . TYR A 1 107 ? -20.5 17.422 6.164 1 87.81 107 TYR A N 1
ATOM 819 C CA . TYR A 1 107 ? -21.547 17.031 5.219 1 87.81 107 TYR A CA 1
ATOM 820 C C . TYR A 1 107 ? -22.844 17.766 5.508 1 87.81 107 TYR A C 1
ATOM 822 O O . TYR A 1 107 ? -23.547 18.188 4.586 1 87.81 107 TYR A O 1
ATOM 830 N N . THR A 1 108 ? -23.172 17.906 6.719 1 90.81 108 THR A N 1
ATOM 831 C CA . THR A 1 108 ? -24.438 18.531 7.129 1 90.81 108 THR A CA 1
ATOM 832 C C . THR A 1 108 ? -24.344 20.047 7 1 90.81 108 THR A C 1
ATOM 834 O O . THR A 1 108 ? -25.266 20.672 6.465 1 90.81 108 THR A O 1
ATOM 837 N N . LYS A 1 109 ? -23.266 20.672 7.375 1 93.5 109 LYS A N 1
ATOM 838 C CA . LYS A 1 109 ? -23.125 22.125 7.477 1 93.5 109 LYS A CA 1
ATOM 839 C C . LYS A 1 109 ? -22.672 22.719 6.156 1 93.5 109 LYS A C 1
ATOM 841 O O . LYS A 1 109 ? -22.984 23.875 5.855 1 93.5 109 LYS A O 1
ATOM 846 N N . TYR A 1 110 ? -21.891 22 5.387 1 92.44 110 TYR A N 1
ATOM 847 C CA . TYR A 1 110 ? -21.266 22.516 4.172 1 92.44 110 TYR A CA 1
ATOM 848 C C . TYR A 1 110 ? -21.531 21.578 2.992 1 92.44 110 TYR A C 1
ATOM 850 O O . TYR A 1 110 ? -20.609 21.234 2.26 1 92.44 110 TYR A O 1
ATOM 858 N N . GLN A 1 111 ? -22.703 21.188 2.791 1 89.75 111 GLN A N 1
ATOM 859 C CA . GLN A 1 111 ? -23.078 20.156 1.816 1 89.75 111 GLN A CA 1
ATOM 860 C C . GLN A 1 111 ? -22.672 20.578 0.405 1 89.75 111 GLN A C 1
ATOM 862 O O . GLN A 1 111 ? -22.141 19.766 -0.355 1 89.75 111 GLN A O 1
ATOM 867 N N . GLN A 1 112 ? -22.984 21.812 0.037 1 90.81 112 GLN A N 1
ATOM 868 C CA . GLN A 1 112 ? -22.672 22.281 -1.309 1 90.81 112 GLN A CA 1
ATOM 869 C C . GLN A 1 112 ? -21.156 22.234 -1.571 1 90.81 112 GLN A C 1
ATOM 871 O O . GLN A 1 112 ? -20.734 21.75 -2.621 1 90.81 112 GLN A O 1
ATOM 876 N N . GLU A 1 113 ? -20.375 22.781 -0.611 1 90.94 113 GLU A N 1
ATOM 877 C CA . GLU A 1 113 ? -18.922 22.75 -0.741 1 90.94 113 GLU A CA 1
ATOM 878 C C . GLU A 1 113 ? -18.406 21.328 -0.779 1 90.94 113 GLU A C 1
ATOM 880 O O . GLU A 1 113 ? -17.484 21.016 -1.529 1 90.94 113 GLU A O 1
ATOM 885 N N . PHE A 1 114 ? -19.016 20.531 0.023 1 89.19 114 PHE A N 1
ATOM 886 C CA . PHE A 1 114 ? -18.625 19.125 0.067 1 89.19 114 PHE A CA 1
ATOM 887 C C . PHE A 1 114 ? -18.875 18.453 -1.279 1 89.19 114 PHE A C 1
ATOM 889 O O . PHE A 1 114 ? -18.016 17.734 -1.779 1 89.19 114 PHE A O 1
ATOM 896 N N . ASP A 1 115 ? -19.953 18.656 -1.873 1 86.81 115 ASP A N 1
ATOM 897 C CA . ASP A 1 115 ? -20.281 18.094 -3.178 1 86.81 115 ASP A CA 1
ATOM 898 C C . ASP A 1 115 ? -19.297 18.578 -4.246 1 86.81 115 ASP A C 1
ATOM 900 O O . ASP A 1 115 ? -18.891 17.797 -5.117 1 86.81 115 ASP A O 1
ATOM 904 N N . LEU A 1 116 ? -18.953 19.812 -4.137 1 88.5 116 LEU A N 1
ATOM 905 C CA . LEU A 1 116 ? -17.984 20.375 -5.074 1 88.5 116 LEU A CA 1
ATOM 906 C C . LEU A 1 116 ? -16.625 19.703 -4.914 1 88.5 116 LEU A C 1
ATOM 908 O O . LEU A 1 116 ? -15.945 19.406 -5.906 1 88.5 116 LEU A O 1
ATOM 912 N N . TRP A 1 117 ? -16.219 19.484 -3.691 1 88 117 TRP A N 1
ATOM 913 C CA . TRP A 1 117 ? -14.953 18.797 -3.43 1 88 117 TRP A CA 1
ATOM 914 C C . TRP A 1 117 ? -14.969 17.391 -4.016 1 88 117 TRP A C 1
ATOM 916 O O . TRP A 1 117 ? -14 16.969 -4.656 1 88 117 TRP A O 1
ATOM 926 N N . CYS A 1 118 ? -16.062 16.703 -3.908 1 83.12 118 CYS A N 1
ATOM 927 C CA . CYS A 1 118 ? -16.203 15.344 -4.406 1 83.12 118 CYS A CA 1
ATOM 928 C C . CYS A 1 118 ? -16.172 15.312 -5.93 1 83.12 118 CYS A C 1
ATOM 930 O O . CYS A 1 118 ? -15.578 14.406 -6.523 1 83.12 118 CYS A O 1
ATOM 932 N N . SER A 1 119 ? -16.734 16.266 -6.531 1 84.31 119 SER A N 1
ATOM 933 C CA . SER A 1 119 ? -16.875 16.266 -7.984 1 84.31 119 SER A CA 1
ATOM 934 C C . SER A 1 119 ? -15.617 16.797 -8.664 1 84.31 119 SER A C 1
ATOM 936 O O . SER A 1 119 ? -15.281 16.391 -9.773 1 84.31 119 SER A O 1
ATOM 938 N N . SER A 1 120 ? -14.977 17.781 -7.988 1 86.56 120 SER A N 1
ATOM 939 C CA . SER A 1 120 ? -13.797 18.422 -8.562 1 86.56 120 SER A CA 1
ATOM 940 C C . SER A 1 120 ? -12.703 18.609 -7.523 1 86.56 120 SER A C 1
ATOM 942 O O . SER A 1 120 ? -12.305 19.734 -7.227 1 86.56 120 SER A O 1
ATOM 944 N N . PRO A 1 121 ? -12.172 17.531 -7.082 1 87.19 121 PRO A N 1
ATOM 945 C CA . PRO A 1 121 ? -11.242 17.609 -5.953 1 87.19 121 PRO A CA 1
ATOM 946 C C . PRO A 1 121 ? -9.969 18.391 -6.293 1 87.19 121 PRO A C 1
ATOM 948 O O . PRO A 1 121 ? -9.453 19.125 -5.453 1 87.19 121 PRO A O 1
ATOM 951 N N . ALA A 1 122 ? -9.531 18.375 -7.508 1 87.88 122 ALA A N 1
ATOM 952 C CA . ALA A 1 122 ? -8.25 18.969 -7.887 1 87.88 122 ALA A CA 1
ATOM 953 C C . ALA A 1 122 ? -8.344 20.5 -7.906 1 87.88 122 ALA A C 1
ATOM 955 O O . ALA A 1 122 ? -7.348 21.188 -7.68 1 87.88 122 ALA A O 1
ATOM 956 N N . THR A 1 123 ? -9.492 21 -8.164 1 90.38 123 THR A N 1
ATOM 957 C CA . THR A 1 123 ? -9.641 22.453 -8.312 1 90.38 123 THR A CA 1
ATOM 958 C C . THR A 1 123 ? -10.344 23.047 -7.102 1 90.38 123 THR A C 1
ATOM 960 O O . THR A 1 123 ? -10.625 24.25 -7.074 1 90.38 123 THR A O 1
ATOM 963 N N . PHE A 1 124 ? -10.562 22.266 -6.145 1 93.25 124 PHE A N 1
ATOM 964 C CA . PHE A 1 124 ? -11.312 22.719 -4.977 1 93.25 124 PHE A CA 1
ATOM 965 C C . PHE A 1 124 ? -10.438 23.594 -4.086 1 93.25 124 PHE A C 1
ATOM 967 O O . PHE A 1 124 ? -9.242 23.359 -3.945 1 93.25 124 PHE A O 1
ATOM 974 N N . SER A 1 125 ? -11.055 24.641 -3.488 1 95.62 125 SER A N 1
ATOM 975 C CA . SER A 1 125 ? -10.469 25.469 -2.441 1 95.62 125 SER A CA 1
ATOM 976 C C . SER A 1 125 ? -11.289 25.406 -1.157 1 95.62 125 SER A C 1
ATOM 978 O O . SER A 1 125 ? -12.484 25.703 -1.161 1 95.62 125 SER A O 1
ATOM 980 N N . PHE A 1 126 ? -10.633 25 -0.146 1 95.75 126 PHE A N 1
ATOM 981 C CA . PHE A 1 126 ? -11.359 24.938 1.116 1 95.75 126 PHE A CA 1
ATOM 982 C C . PHE A 1 126 ? -11.797 26.328 1.562 1 95.75 126 PHE A C 1
ATOM 984 O O . PHE A 1 126 ? -10.984 27.25 1.611 1 95.75 126 PHE A O 1
ATOM 991 N N . PRO A 1 127 ? -13.047 26.484 1.931 1 94.88 127 PRO A N 1
ATOM 992 C CA . PRO A 1 127 ? -13.492 27.812 2.373 1 94.88 127 PRO A CA 1
ATOM 993 C C . PRO A 1 127 ? -12.711 28.328 3.578 1 94.88 127 PRO A C 1
ATOM 995 O O . PRO A 1 127 ? -12.641 27.656 4.609 1 94.88 127 PRO A O 1
ATOM 998 N N . GLY A 1 128 ? -12.109 29.547 3.387 1 96.25 128 GLY A N 1
ATOM 999 C CA . GLY A 1 128 ? -11.312 30.109 4.465 1 96.25 128 GLY A CA 1
ATOM 1000 C C . GLY A 1 128 ? -9.969 29.438 4.633 1 96.25 128 GLY A C 1
ATOM 1001 O O . GLY A 1 128 ? -9.266 29.672 5.617 1 96.25 128 GLY A O 1
ATOM 1002 N N . GLY A 1 129 ? -9.656 28.562 3.703 1 97.5 129 GLY A N 1
ATOM 1003 C CA . GLY A 1 129 ? -8.445 27.766 3.838 1 97.5 129 GLY A CA 1
ATOM 1004 C C . GLY A 1 129 ? -7.594 27.75 2.582 1 97.5 129 GLY A C 1
ATOM 1005 O O . GLY A 1 129 ? -7.496 28.766 1.884 1 97.5 129 GLY A O 1
ATOM 1006 N N . GLU A 1 130 ? -6.906 26.719 2.359 1 97.62 130 GLU A N 1
ATOM 1007 C CA . GLU A 1 130 ? -5.961 26.547 1.263 1 97.62 130 GLU A CA 1
ATOM 1008 C C . GLU A 1 130 ? -6.617 25.859 0.07 1 97.62 130 GLU A C 1
ATOM 1010 O O . GLU A 1 130 ? -7.512 25.031 0.243 1 97.62 130 GLU A O 1
ATOM 1015 N N . SER A 1 131 ? -6.223 26.203 -1.137 1 97.06 131 SER A N 1
ATOM 1016 C CA . SER A 1 131 ? -6.688 25.484 -2.312 1 97.06 131 SER A CA 1
ATOM 1017 C C . SER A 1 131 ? -5.941 24.156 -2.48 1 97.06 131 SER A C 1
ATOM 1019 O O . SER A 1 131 ? -4.758 24.062 -2.141 1 97.06 131 SER A O 1
ATOM 1021 N N . VAL A 1 132 ? -6.621 23.203 -3.049 1 95.75 132 VAL A N 1
ATOM 1022 C CA . VAL A 1 132 ? -6.004 21.906 -3.32 1 95.75 132 VAL A CA 1
ATOM 1023 C C . VAL A 1 132 ? -4.852 22.078 -4.309 1 95.75 132 VAL A C 1
ATOM 1025 O O . VAL A 1 132 ? -3.811 21.438 -4.18 1 95.75 132 VAL A O 1
ATOM 1028 N N . ALA A 1 133 ? -5.02 23 -5.238 1 95.69 133 ALA A N 1
ATOM 1029 C CA . ALA A 1 133 ? -3.969 23.281 -6.215 1 95.69 133 ALA A CA 1
ATOM 1030 C C . ALA A 1 133 ? -2.701 23.766 -5.527 1 95.69 133 ALA A C 1
ATOM 1032 O O . ALA A 1 133 ? -1.599 23.312 -5.836 1 95.69 133 ALA A O 1
ATOM 1033 N N . ASP A 1 134 ? -2.836 24.672 -4.621 1 96.88 134 ASP A N 1
ATOM 1034 C CA . ASP A 1 134 ? -1.697 25.203 -3.873 1 96.88 134 ASP A CA 1
ATOM 1035 C C . ASP A 1 134 ? -1.049 24.109 -3.021 1 96.88 134 ASP A C 1
ATOM 1037 O O . ASP A 1 134 ? 0.178 24 -2.971 1 96.88 134 ASP A O 1
ATOM 1041 N N . PHE A 1 135 ? -1.884 23.375 -2.371 1 96.88 135 PHE A N 1
ATOM 1042 C CA . PHE A 1 135 ? -1.408 22.25 -1.566 1 96.88 135 PHE A CA 1
ATOM 1043 C C . PHE A 1 135 ? -0.607 21.281 -2.418 1 96.88 135 PHE A C 1
ATOM 1045 O O . PHE A 1 135 ? 0.5 20.891 -2.047 1 96.88 135 PHE A O 1
ATOM 1052 N N . ARG A 1 136 ? -1.1 20.891 -3.559 1 96.38 136 ARG A N 1
ATOM 1053 C CA . ARG A 1 136 ? -0.441 19.938 -4.445 1 96.38 136 ARG A CA 1
ATOM 1054 C C . ARG A 1 136 ? 0.857 20.516 -5 1 96.38 136 ARG A C 1
ATOM 1056 O O . ARG A 1 136 ? 1.83 19.781 -5.199 1 96.38 136 ARG A O 1
ATOM 1063 N N . ALA A 1 137 ? 0.873 21.828 -5.207 1 95.44 137 ALA A N 1
ATOM 1064 C CA . ALA A 1 137 ? 2.09 22.484 -5.668 1 95.44 137 ALA A CA 1
ATOM 1065 C C . ALA A 1 137 ? 3.207 22.359 -4.637 1 95.44 137 ALA A C 1
ATOM 1067 O O . ALA A 1 137 ? 4.359 22.094 -4.988 1 95.44 137 ALA A O 1
ATOM 1068 N N . ARG A 1 138 ? 2.916 22.484 -3.363 1 95.31 138 ARG A N 1
ATOM 1069 C CA . ARG A 1 138 ? 3.939 22.359 -2.332 1 95.31 138 ARG A CA 1
ATOM 1070 C C . ARG A 1 138 ? 4.379 20.906 -2.184 1 95.31 138 ARG A C 1
ATOM 1072 O O . ARG A 1 138 ? 5.551 20.625 -1.915 1 95.31 138 ARG A O 1
ATOM 1079 N N . MET A 1 139 ? 3.461 19.969 -2.369 1 95.44 139 MET A N 1
ATOM 1080 C CA . MET A 1 139 ? 3.832 18.547 -2.33 1 95.44 139 MET A CA 1
ATOM 1081 C C . MET A 1 139 ? 4.879 18.234 -3.393 1 95.44 139 MET A C 1
ATOM 1083 O O . MET A 1 139 ? 5.836 17.5 -3.131 1 95.44 139 MET A O 1
ATOM 1087 N N . LYS A 1 140 ? 4.695 18.797 -4.539 1 94.69 140 LYS A N 1
ATOM 1088 C CA . LYS A 1 140 ? 5.625 18.547 -5.637 1 94.69 140 LYS A CA 1
ATOM 1089 C C . LYS A 1 140 ? 7.016 19.094 -5.312 1 94.69 140 LYS A C 1
ATOM 1091 O O . LYS A 1 140 ? 8.023 18.547 -5.777 1 94.69 140 LYS A O 1
ATOM 1096 N N . GLN A 1 141 ? 7.039 20.047 -4.445 1 95.5 141 GLN A N 1
ATOM 1097 C CA . GLN A 1 141 ? 8.305 20.672 -4.074 1 95.5 141 GLN A CA 1
ATOM 1098 C C . GLN A 1 141 ? 9.078 19.797 -3.088 1 95.5 141 GLN A C 1
ATOM 1100 O O . GLN A 1 141 ? 10.281 19.969 -2.906 1 95.5 141 GLN A O 1
ATOM 1105 N N . ILE A 1 142 ? 8.445 18.875 -2.461 1 94.62 142 ILE A N 1
ATOM 1106 C CA . ILE A 1 142 ? 9.07 18.016 -1.475 1 94.62 142 ILE A CA 1
ATOM 1107 C C . ILE A 1 142 ? 9.906 16.938 -2.184 1 94.62 142 ILE A C 1
ATOM 1109 O O . ILE A 1 142 ? 10.914 16.469 -1.648 1 94.62 142 ILE A O 1
ATOM 1113 N N . ILE A 1 143 ? 9.555 16.578 -3.381 1 92.81 143 ILE A N 1
ATOM 1114 C CA . ILE A 1 143 ? 10.125 15.445 -4.094 1 92.81 143 ILE A CA 1
ATOM 1115 C C . ILE A 1 143 ? 11.609 15.703 -4.375 1 92.81 143 ILE A C 1
ATOM 1117 O O . ILE A 1 143 ? 12.461 14.867 -4.082 1 92.81 143 ILE A O 1
ATOM 1121 N N . PRO A 1 144 ? 11.961 16.891 -4.859 1 91.56 144 PRO A N 1
ATOM 1122 C CA . PRO A 1 144 ? 13.391 17.156 -5.062 1 91.56 144 PRO A CA 1
ATOM 1123 C C . PRO A 1 144 ? 14.195 17.094 -3.768 1 91.56 144 PRO A C 1
ATOM 1125 O O . PRO A 1 144 ? 15.367 16.734 -3.783 1 91.56 144 PRO A O 1
ATOM 1128 N N . LEU A 1 145 ? 13.555 17.438 -2.633 1 90.75 145 LEU A N 1
ATOM 1129 C CA . LEU A 1 145 ? 14.234 17.359 -1.344 1 90.75 145 LEU A CA 1
ATOM 1130 C C . LEU A 1 145 ? 14.602 15.93 -0.999 1 90.75 145 LEU A C 1
ATOM 1132 O O . LEU A 1 145 ? 15.695 15.672 -0.481 1 90.75 145 LEU A O 1
ATOM 1136 N N . LEU A 1 146 ? 13.773 15.023 -1.304 1 92.31 146 LEU A N 1
ATOM 1137 C CA . LEU A 1 146 ? 14.023 13.609 -1.044 1 92.31 146 LEU A CA 1
ATOM 1138 C C . LEU A 1 146 ? 15.086 13.062 -1.993 1 92.31 146 LEU A C 1
ATOM 1140 O O . LEU A 1 146 ? 15.977 12.328 -1.572 1 92.31 146 LEU A O 1
ATOM 1144 N N . ASN A 1 147 ? 15.008 13.477 -3.232 1 89.75 147 ASN A N 1
ATOM 1145 C CA . ASN A 1 147 ? 15.906 12.969 -4.262 1 89.75 147 ASN A CA 1
ATOM 1146 C C . ASN A 1 147 ? 17.344 13.453 -4.039 1 89.75 147 ASN A C 1
ATOM 1148 O O . ASN A 1 147 ? 18.297 12.711 -4.285 1 89.75 147 ASN A O 1
ATOM 1152 N N . THR A 1 148 ? 17.484 14.625 -3.537 1 89.81 148 THR A N 1
ATOM 1153 C CA . THR A 1 148 ? 18.812 15.234 -3.451 1 89.81 148 THR A CA 1
ATOM 1154 C C . THR A 1 148 ? 19.438 14.953 -2.09 1 89.81 148 THR A C 1
ATOM 1156 O O . THR A 1 148 ? 20.641 15.188 -1.896 1 89.81 148 THR A O 1
ATOM 1159 N N . CYS A 1 149 ? 18.562 14.5 -1.178 1 90.62 149 CYS A N 1
ATOM 1160 C CA . CYS A 1 149 ? 19.109 14.156 0.129 1 90.62 149 CYS A CA 1
ATOM 1161 C C . CYS A 1 149 ? 20.203 13.102 0.001 1 90.62 149 CYS A C 1
ATOM 1163 O O . CYS A 1 149 ? 20.078 12.148 -0.76 1 90.62 149 CYS A O 1
ATOM 1165 N N . ALA A 1 150 ? 21.312 13.258 0.726 1 90.88 150 ALA A N 1
ATOM 1166 C CA . ALA A 1 150 ? 22.469 12.359 0.628 1 90.88 150 ALA A CA 1
ATOM 1167 C C . ALA A 1 150 ? 22.203 11.055 1.373 1 90.88 150 ALA A C 1
ATOM 1169 O O . ALA A 1 150 ? 22.781 10.016 1.036 1 90.88 150 ALA A O 1
ATOM 1170 N N . ASP A 1 151 ? 21.344 11.148 2.365 1 94.06 151 ASP A N 1
ATOM 1171 C CA . ASP A 1 151 ? 21.047 9.969 3.18 1 94.06 151 ASP A CA 1
ATOM 1172 C C . ASP A 1 151 ? 20.281 8.914 2.377 1 94.06 151 ASP A C 1
ATOM 1174 O O . ASP A 1 151 ? 19.422 9.258 1.562 1 94.06 151 ASP A O 1
ATOM 1178 N N . GLU A 1 152 ? 20.594 7.664 2.674 1 93.69 152 GLU A N 1
ATOM 1179 C CA . GLU A 1 152 ? 19.969 6.562 1.944 1 93.69 152 GLU A CA 1
ATOM 1180 C C . GLU A 1 152 ? 18.719 6.062 2.662 1 93.69 152 GLU A C 1
ATOM 1182 O O . GLU A 1 152 ? 17.922 5.32 2.086 1 93.69 152 GLU A O 1
ATOM 1187 N N . ARG A 1 153 ? 18.594 6.371 3.893 1 96.38 153 ARG A N 1
ATOM 1188 C CA . ARG A 1 153 ? 17.422 6.023 4.699 1 96.38 153 ARG A CA 1
ATOM 1189 C C . ARG A 1 153 ? 16.828 7.262 5.363 1 96.38 153 ARG A C 1
ATOM 1191 O O . ARG A 1 153 ? 17.438 7.832 6.273 1 96.38 153 ARG A O 1
ATOM 1198 N N . ILE A 1 154 ? 15.695 7.672 4.855 1 97.31 154 ILE A N 1
ATOM 1199 C CA . ILE A 1 154 ? 15.07 8.93 5.246 1 97.31 154 ILE A CA 1
ATOM 1200 C C . ILE A 1 154 ? 13.688 8.648 5.836 1 97.31 154 ILE A C 1
ATOM 1202 O O . ILE A 1 154 ? 12.953 7.797 5.336 1 97.31 154 ILE A O 1
ATOM 1206 N N . MET A 1 155 ? 13.398 9.32 6.906 1 97.88 155 MET A N 1
ATOM 1207 C CA . MET A 1 155 ? 12.055 9.281 7.488 1 97.88 155 MET A CA 1
ATOM 1208 C C . MET A 1 155 ? 11.352 10.625 7.32 1 97.88 155 MET A C 1
ATOM 1210 O O . MET A 1 155 ? 11.922 11.672 7.637 1 97.88 155 MET A O 1
ATOM 1214 N N . VAL A 1 156 ? 10.211 10.602 6.727 1 98.5 156 VAL A N 1
ATOM 1215 C CA . VAL A 1 156 ? 9.352 11.773 6.629 1 98.5 156 VAL A CA 1
ATOM 1216 C C . VAL A 1 156 ? 8.227 11.68 7.652 1 98.5 156 VAL A C 1
ATOM 1218 O O . VAL A 1 156 ? 7.43 10.734 7.625 1 98.5 156 VAL A O 1
ATOM 1221 N N . VAL A 1 157 ? 8.172 12.586 8.586 1 98.75 157 VAL A N 1
ATOM 1222 C CA . VAL A 1 157 ? 7.125 12.625 9.602 1 98.75 157 VAL A CA 1
ATOM 1223 C C . VAL A 1 157 ? 6.129 13.734 9.273 1 98.75 157 VAL A C 1
ATOM 1225 O O . VAL A 1 157 ? 6.477 14.914 9.297 1 98.75 157 VAL A O 1
ATOM 1228 N N . ALA A 1 158 ? 4.926 13.312 8.977 1 98.75 158 ALA A N 1
ATOM 1229 C CA . ALA A 1 158 ? 3.959 14.281 8.469 1 98.75 158 ALA A CA 1
ATOM 1230 C C . ALA A 1 158 ? 2.529 13.836 8.758 1 98.75 158 ALA A C 1
ATOM 1232 O O . ALA A 1 158 ? 2.246 13.281 9.828 1 98.75 158 ALA A O 1
ATOM 1233 N N . HIS A 1 159 ? 1.613 14.266 7.91 1 98.38 159 HIS A N 1
ATOM 1234 C CA . HIS A 1 159 ? 0.177 14.078 8.094 1 98.38 159 HIS A CA 1
ATOM 1235 C C . HIS A 1 159 ? -0.393 13.133 7.043 1 98.38 159 HIS A C 1
ATOM 1237 O O . HIS A 1 159 ? 0.273 12.82 6.055 1 98.38 159 HIS A O 1
ATOM 1243 N N . GLY A 1 160 ? -1.553 12.617 7.312 1 97.31 160 GLY A N 1
ATOM 1244 C CA . GLY A 1 160 ? -2.172 11.656 6.414 1 97.31 160 GLY A CA 1
ATOM 1245 C C . GLY A 1 160 ? -2.307 12.164 4.992 1 97.31 160 GLY A C 1
ATOM 1246 O O . GLY A 1 160 ? -1.887 11.492 4.047 1 97.31 160 GLY A O 1
ATOM 1247 N N . GLY A 1 161 ? -2.988 13.359 4.84 1 96.06 161 GLY A N 1
ATOM 1248 C CA . GLY A 1 161 ? -3.158 13.93 3.516 1 96.06 161 GLY A CA 1
ATOM 1249 C C . GLY A 1 161 ? -1.843 14.188 2.803 1 96.06 161 GLY A C 1
ATOM 1250 O O . GLY A 1 161 ? -1.726 13.945 1.6 1 96.06 161 GLY A O 1
ATOM 1251 N N . VAL A 1 162 ? -0.877 14.625 3.506 1 97.75 162 VAL A N 1
ATOM 1252 C CA . VAL A 1 162 ? 0.447 14.938 2.977 1 97.75 162 VAL A CA 1
ATOM 1253 C C . VAL A 1 162 ? 1.112 13.656 2.473 1 97.75 162 VAL A C 1
ATOM 1255 O O . VAL A 1 162 ? 1.529 13.578 1.314 1 97.75 162 VAL A O 1
ATOM 1258 N N . ILE A 1 163 ? 1.134 12.617 3.281 1 98.12 163 ILE A N 1
ATOM 1259 C CA . ILE A 1 163 ? 1.842 11.383 2.967 1 98.12 163 ILE A CA 1
ATOM 1260 C C . ILE A 1 163 ? 1.163 10.688 1.79 1 98.12 163 ILE A C 1
ATOM 1262 O O . ILE A 1 163 ? 1.834 10.234 0.859 1 98.12 163 ILE A O 1
ATOM 1266 N N . CYS A 1 164 ? -0.131 10.641 1.786 1 96.56 164 CYS A N 1
ATOM 1267 C CA . CYS A 1 164 ? -0.845 9.938 0.722 1 96.56 164 CYS A CA 1
ATOM 1268 C C . CYS A 1 164 ? -0.66 10.648 -0.614 1 96.56 164 CYS A C 1
ATOM 1270 O O . CYS A 1 164 ? -0.554 10 -1.656 1 96.56 164 CYS A O 1
ATOM 1272 N N . HIS A 1 165 ? -0.575 11.969 -0.633 1 95.81 165 HIS A N 1
ATOM 1273 C CA . HIS A 1 165 ? -0.291 12.695 -1.865 1 95.81 165 HIS A CA 1
ATOM 1274 C C . HIS A 1 165 ? 1.14 12.453 -2.332 1 95.81 165 HIS A C 1
ATOM 1276 O O . HIS A 1 165 ? 1.382 12.25 -3.525 1 95.81 165 HIS A O 1
ATOM 1282 N N . LEU A 1 166 ? 2.084 12.461 -1.387 1 96.75 166 LEU A N 1
ATOM 1283 C CA . LEU A 1 166 ? 3.479 12.211 -1.733 1 96.75 166 LEU A CA 1
ATOM 1284 C C . LEU A 1 166 ? 3.646 10.812 -2.32 1 96.75 166 LEU A C 1
ATOM 1286 O O . LEU A 1 166 ? 4.383 10.625 -3.291 1 96.75 166 LEU A O 1
ATOM 1290 N N . LEU A 1 167 ? 2.947 9.852 -1.737 1 96 167 LEU A N 1
ATOM 1291 C CA . LEU A 1 167 ? 2.988 8.492 -2.26 1 96 167 LEU A CA 1
ATOM 1292 C C . LEU A 1 167 ? 2.459 8.445 -3.689 1 96 167 LEU A C 1
ATOM 1294 O O . LEU A 1 167 ? 3.041 7.777 -4.547 1 96 167 LEU A O 1
ATOM 1298 N N . CYS A 1 168 ? 1.366 9.156 -3.949 1 93.38 168 CYS A N 1
ATOM 1299 C CA . CYS A 1 168 ? 0.83 9.203 -5.305 1 93.38 168 CYS A CA 1
ATOM 1300 C C . CYS A 1 168 ? 1.857 9.758 -6.281 1 93.38 168 CYS A C 1
ATOM 1302 O O . CYS A 1 168 ? 2.062 9.203 -7.359 1 93.38 168 CYS A O 1
ATOM 1304 N N . ILE A 1 169 ? 2.508 10.812 -5.914 1 93.12 169 ILE A N 1
ATOM 1305 C CA . ILE A 1 169 ? 3.498 11.445 -6.781 1 93.12 169 ILE A CA 1
ATOM 1306 C C . ILE A 1 169 ? 4.648 10.477 -7.039 1 93.12 169 ILE A C 1
ATOM 1308 O O . ILE A 1 169 ? 5.031 10.25 -8.188 1 93.12 169 ILE A O 1
ATOM 1312 N N . LEU A 1 170 ? 5.16 9.898 -5.992 1 92.12 170 LEU A N 1
ATOM 1313 C CA . LEU A 1 170 ? 6.324 9.031 -6.094 1 92.12 170 LEU A CA 1
ATOM 1314 C C . LEU A 1 170 ? 6.004 7.785 -6.918 1 92.12 170 LEU A C 1
ATOM 1316 O O . LEU A 1 170 ? 6.848 7.305 -7.676 1 92.12 170 LEU A O 1
ATOM 1320 N N . LEU A 1 171 ? 4.785 7.332 -6.785 1 90.5 171 LEU A N 1
ATOM 1321 C CA . LEU A 1 171 ? 4.387 6.102 -7.461 1 90.5 171 LEU A CA 1
ATOM 1322 C C . LEU A 1 171 ? 3.84 6.402 -8.852 1 90.5 171 LEU A C 1
ATOM 1324 O O . LEU A 1 171 ? 3.447 5.488 -9.578 1 90.5 171 LEU A O 1
ATOM 1328 N N . GLY A 1 172 ? 3.756 7.668 -9.227 1 87.56 172 GLY A N 1
ATOM 1329 C CA . GLY A 1 172 ? 3.277 8.07 -10.547 1 87.56 172 GLY A CA 1
ATOM 1330 C C . GLY A 1 172 ? 1.781 7.883 -10.719 1 87.56 172 GLY A C 1
ATOM 1331 O O . GLY A 1 172 ? 1.307 7.602 -11.82 1 87.56 172 GLY A O 1
ATOM 1332 N N . LEU A 1 173 ? 1.04 7.969 -9.672 1 87.56 173 LEU A N 1
ATOM 1333 C CA . LEU A 1 173 ? -0.413 7.844 -9.695 1 87.56 173 LEU A CA 1
ATOM 1334 C C . LEU A 1 173 ? -1.073 9.211 -9.828 1 87.56 173 LEU A C 1
ATOM 1336 O O . LEU A 1 173 ? -0.54 10.211 -9.344 1 87.56 173 LEU A O 1
ATOM 1340 N N . PRO A 1 174 ? -2.275 9.219 -10.555 1 86.31 174 PRO A N 1
ATOM 1341 C CA . PRO A 1 174 ? -3.033 10.469 -10.484 1 86.31 174 PRO A CA 1
ATOM 1342 C C . PRO A 1 174 ? -3.281 10.922 -9.047 1 86.31 174 PRO A C 1
ATOM 1344 O O . PRO A 1 174 ? -3.574 10.102 -8.172 1 86.31 174 PRO A O 1
ATOM 1347 N N . LEU A 1 175 ? -3.205 12.188 -8.789 1 87.56 175 LEU A N 1
ATOM 1348 C CA . LEU A 1 175 ? -3.248 12.727 -7.43 1 87.56 175 LEU A CA 1
ATOM 1349 C C . LEU A 1 175 ? -4.621 12.508 -6.805 1 87.56 175 LEU A C 1
ATOM 1351 O O . LEU A 1 175 ? -4.75 12.461 -5.578 1 87.56 175 LEU A O 1
ATOM 1355 N N . ASP A 1 176 ? -5.609 12.398 -7.594 1 84.06 176 ASP A N 1
ATOM 1356 C CA . ASP A 1 176 ? -6.949 12.164 -7.062 1 84.06 176 ASP A CA 1
ATOM 1357 C C . ASP A 1 176 ? -7.055 10.781 -6.434 1 84.06 176 ASP A C 1
ATOM 1359 O O . ASP A 1 176 ? -8.016 10.484 -5.719 1 84.06 176 ASP A O 1
ATOM 1363 N N . ASN A 1 177 ? -6.016 9.93 -6.582 1 83.06 177 ASN A N 1
ATOM 1364 C CA . ASN A 1 177 ? -6.012 8.57 -6.039 1 83.06 177 ASN A CA 1
ATOM 1365 C C . ASN A 1 177 ? -5.508 8.547 -4.602 1 83.06 177 ASN A C 1
ATOM 1367 O O . ASN A 1 177 ? -5.441 7.484 -3.98 1 83.06 177 ASN A O 1
ATOM 1371 N N . TYR A 1 178 ? -5.199 9.711 -4.039 1 85.25 178 TYR A N 1
ATOM 1372 C CA . TYR A 1 178 ? -4.742 9.734 -2.654 1 85.25 178 TYR A CA 1
ATOM 1373 C C . TYR A 1 178 ? -5.797 9.156 -1.72 1 85.25 178 TYR A C 1
ATOM 1375 O O . TYR A 1 178 ? -5.469 8.648 -0.644 1 85.25 178 TYR A O 1
ATOM 1383 N N . THR A 1 179 ? -6.988 9.188 -2.146 1 82.38 179 THR A N 1
ATOM 1384 C CA . THR A 1 179 ? -8.102 8.703 -1.338 1 82.38 179 THR A CA 1
ATOM 1385 C C . THR A 1 179 ? -8.141 7.18 -1.326 1 82.38 179 THR A C 1
ATOM 1387 O O . THR A 1 179 ? -8.844 6.578 -0.518 1 82.38 179 THR A O 1
ATOM 1390 N N . LEU A 1 180 ? -7.371 6.555 -2.115 1 88.31 180 LEU A N 1
ATOM 1391 C CA . LEU A 1 180 ? -7.309 5.098 -2.158 1 88.31 180 LEU A CA 1
ATOM 1392 C C . LEU A 1 180 ? -6.383 4.562 -1.071 1 88.31 180 LEU A C 1
ATOM 1394 O O . LEU A 1 180 ? -6.336 3.352 -0.834 1 88.31 180 LEU A O 1
ATOM 1398 N N . LEU A 1 181 ? -5.695 5.438 -0.446 1 92.81 181 LEU A N 1
ATOM 1399 C CA . LEU A 1 181 ? -4.738 5.082 0.596 1 92.81 181 LEU A CA 1
ATOM 1400 C C . LEU A 1 181 ? -5.215 5.57 1.96 1 92.81 181 LEU A C 1
ATOM 1402 O O . LEU A 1 181 ? -5.48 6.762 2.139 1 92.81 181 LEU A O 1
ATOM 1406 N N . LYS A 1 182 ? -5.316 4.68 2.881 1 94.06 182 LYS A N 1
ATOM 1407 C CA . LYS A 1 182 ? -5.664 5.051 4.25 1 94.06 182 LYS A CA 1
ATOM 1408 C C . LYS A 1 182 ? -4.531 4.723 5.215 1 94.06 182 LYS A C 1
ATOM 1410 O O . LYS A 1 182 ? -4.371 3.568 5.621 1 94.06 182 LYS A O 1
ATOM 1415 N N . LEU A 1 183 ? -3.809 5.73 5.562 1 96.38 183 LEU A N 1
ATOM 1416 C CA . LEU A 1 183 ? -2.717 5.57 6.516 1 96.38 183 LEU A CA 1
ATOM 1417 C C . LEU A 1 183 ? -3.158 5.969 7.918 1 96.38 183 LEU A C 1
ATOM 1419 O O . LEU A 1 183 ? -3.523 7.125 8.156 1 96.38 183 LEU A O 1
ATOM 1423 N N . ASP A 1 184 ? -3.064 5.09 8.828 1 96 184 ASP A N 1
ATOM 1424 C CA . ASP A 1 184 ? -3.525 5.332 10.195 1 96 184 ASP A CA 1
ATOM 1425 C C . ASP A 1 184 ? -2.51 6.164 10.977 1 96 184 ASP A C 1
ATOM 1427 O O . ASP A 1 184 ? -1.317 6.148 10.664 1 96 184 ASP A O 1
ATOM 1431 N N . VAL A 1 185 ? -3.039 6.898 11.953 1 97.25 185 VAL A N 1
ATOM 1432 C CA . VAL A 1 185 ? -2.139 7.629 12.844 1 97.25 185 VAL A CA 1
ATOM 1433 C C . VAL A 1 185 ? -1.18 6.652 13.523 1 97.25 185 VAL A C 1
ATOM 1435 O O . VAL A 1 185 ? -1.557 5.523 13.836 1 97.25 185 VAL A O 1
ATOM 1438 N N . GLY A 1 186 ? 0.049 7.121 13.688 1 96.62 186 GLY A N 1
ATOM 1439 C CA . GLY A 1 186 ? 1.042 6.305 14.367 1 96.62 186 GLY A CA 1
ATOM 1440 C C . GLY A 1 186 ? 1.534 5.141 13.523 1 96.62 186 GLY A C 1
ATOM 1441 O O . GLY A 1 186 ? 2.17 4.223 14.047 1 96.62 186 GLY A O 1
ATOM 1442 N N . HIS A 1 187 ? 1.164 5.098 12.273 1 96.94 187 HIS A N 1
ATOM 1443 C CA . HIS A 1 187 ? 1.614 4.066 11.352 1 96.94 187 HIS A CA 1
ATOM 1444 C C . HIS A 1 187 ? 2.457 4.664 10.227 1 96.94 187 HIS A C 1
ATOM 1446 O O . HIS A 1 187 ? 2.436 5.875 10.008 1 96.94 187 HIS A O 1
ATOM 1452 N N . TYR A 1 188 ? 3.262 3.783 9.555 1 97.31 188 TYR A N 1
ATOM 1453 C CA . TYR A 1 188 ? 4.121 4.328 8.508 1 97.31 188 TYR A CA 1
ATOM 1454 C C . TYR A 1 188 ? 4.004 3.52 7.223 1 97.31 188 TYR A C 1
ATOM 1456 O O . TYR A 1 188 ? 3.514 2.387 7.242 1 97.31 188 TYR A O 1
ATOM 1464 N N . ALA A 1 189 ? 4.266 4.125 6.137 1 97.5 189 ALA A N 1
ATOM 1465 C CA . ALA A 1 189 ? 4.477 3.51 4.828 1 97.5 189 ALA A CA 1
ATOM 1466 C C . ALA A 1 189 ? 5.953 3.525 4.449 1 97.5 189 ALA A C 1
ATOM 1468 O O . ALA A 1 189 ? 6.723 4.348 4.957 1 97.5 189 ALA A O 1
ATOM 1469 N N . SER A 1 190 ? 6.367 2.621 3.6 1 96.94 190 SER A N 1
ATOM 1470 C CA . SER A 1 190 ? 7.746 2.588 3.125 1 96.94 190 SER A CA 1
ATOM 1471 C C . SER A 1 190 ? 7.805 2.445 1.607 1 96.94 190 SER A C 1
ATOM 1473 O O . SER A 1 190 ? 6.984 1.743 1.013 1 96.94 190 SER A O 1
ATOM 1475 N N . VAL A 1 191 ? 8.773 3.135 1.017 1 96 191 VAL A N 1
ATOM 1476 C CA . VAL A 1 191 ? 9 3.102 -0.425 1 96 191 VAL A CA 1
ATOM 1477 C C . VAL A 1 191 ? 10.492 2.953 -0.709 1 96 191 VAL A C 1
ATOM 1479 O O . VAL A 1 191 ? 11.328 3.49 0.021 1 96 191 VAL A O 1
ATOM 1482 N N . ASP A 1 192 ? 10.82 2.129 -1.669 1 94.19 192 ASP A N 1
ATOM 1483 C CA . ASP A 1 192 ? 12.141 2.174 -2.305 1 94.19 192 ASP A CA 1
ATOM 1484 C C . ASP A 1 192 ? 12.156 3.178 -3.457 1 94.19 192 ASP A C 1
ATOM 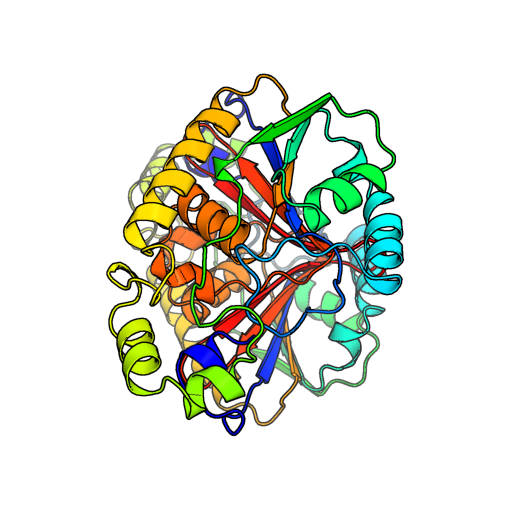1486 O O . ASP A 1 192 ? 11.438 3.008 -4.445 1 94.19 192 ASP A O 1
ATOM 1490 N N . LEU A 1 193 ? 12.891 4.215 -3.268 1 92.94 193 LEU A N 1
ATOM 1491 C CA . LEU A 1 193 ? 12.969 5.289 -4.246 1 92.94 193 LEU A CA 1
ATOM 1492 C C . LEU A 1 193 ? 14.18 5.117 -5.152 1 92.94 193 LEU A C 1
ATOM 1494 O O . LEU A 1 193 ? 15.32 5.082 -4.676 1 92.94 193 LEU A O 1
ATOM 1498 N N . TYR A 1 194 ? 13.859 5.012 -6.395 1 87.38 194 TYR A N 1
ATOM 1499 C CA . TYR A 1 194 ? 14.883 4.922 -7.426 1 87.38 194 TYR A CA 1
ATOM 1500 C C . TYR A 1 194 ? 14.938 6.199 -8.258 1 87.38 194 TYR A C 1
ATOM 1502 O O . TYR A 1 194 ? 14.125 7.102 -8.07 1 87.38 194 TYR A O 1
ATOM 1510 N N . GLU A 1 195 ? 15.938 6.309 -9.125 1 78.5 195 GLU A N 1
ATOM 1511 C CA . GLU A 1 195 ? 16.062 7.469 -10 1 78.5 195 GLU A CA 1
ATOM 1512 C C . GLU A 1 195 ? 14.859 7.59 -10.93 1 78.5 195 GLU A C 1
ATOM 1514 O O . GLU A 1 195 ? 14.406 8.695 -11.227 1 78.5 195 GLU A O 1
ATOM 1519 N N . THR A 1 196 ? 14.297 6.52 -11.273 1 75.31 196 THR A N 1
ATOM 1520 C CA . THR A 1 196 ? 13.289 6.523 -12.328 1 75.31 196 THR A CA 1
ATOM 1521 C C . THR A 1 196 ? 11.898 6.262 -11.742 1 75.31 196 THR A C 1
ATOM 1523 O O . THR A 1 196 ? 10.906 6.258 -12.469 1 75.31 196 THR A O 1
ATOM 1526 N N . GLY A 1 197 ? 11.859 6.004 -10.469 1 82.62 197 GLY A N 1
ATOM 1527 C CA . GLY A 1 197 ? 10.562 5.699 -9.883 1 82.62 197 GLY A CA 1
ATOM 1528 C C . GLY A 1 197 ? 10.656 5.18 -8.461 1 82.62 197 GLY A C 1
ATOM 1529 O O . GLY A 1 197 ? 11.703 5.293 -7.82 1 82.62 197 GLY A O 1
ATOM 1530 N N . ALA A 1 198 ? 9.492 4.746 -7.988 1 91.25 198 ALA A N 1
ATOM 1531 C CA . ALA A 1 198 ? 9.43 4.254 -6.613 1 91.25 198 ALA A CA 1
ATOM 1532 C C . ALA A 1 198 ? 8.562 3.002 -6.523 1 91.25 198 ALA A C 1
ATOM 1534 O O . ALA A 1 198 ? 7.742 2.74 -7.406 1 91.25 198 ALA A O 1
ATOM 1535 N N . VAL A 1 199 ? 8.836 2.232 -5.531 1 92.88 199 VAL A N 1
ATOM 1536 C CA . VAL A 1 199 ? 8.094 1.007 -5.266 1 92.88 199 VAL A CA 1
ATOM 1537 C C . VAL A 1 199 ? 7.582 1.013 -3.828 1 92.88 199 VAL A C 1
ATOM 1539 O O . VAL A 1 199 ? 8.336 1.303 -2.896 1 92.88 199 VAL A O 1
ATOM 1542 N N . LEU A 1 200 ? 6.246 0.738 -3.719 1 95.69 200 LEU A N 1
ATOM 1543 C CA . LEU A 1 200 ? 5.68 0.623 -2.381 1 95.69 200 LEU A CA 1
ATOM 1544 C C . LEU A 1 200 ? 6.098 -0.69 -1.726 1 95.69 200 LEU A C 1
ATOM 1546 O O . LEU A 1 200 ? 5.863 -1.767 -2.279 1 95.69 200 LEU A O 1
ATOM 1550 N N . THR A 1 201 ? 6.703 -0.636 -0.525 1 95.88 201 THR A N 1
ATOM 1551 C CA . THR A 1 201 ? 7.23 -1.827 0.132 1 95.88 201 THR A CA 1
ATOM 1552 C C . THR A 1 201 ? 6.547 -2.051 1.478 1 95.88 201 THR A C 1
ATOM 1554 O O . THR A 1 201 ? 6.77 -3.072 2.131 1 95.88 201 THR A O 1
ATOM 1557 N N . GLY A 1 202 ? 5.785 -1.137 1.878 1 95.88 202 GLY A N 1
ATOM 1558 C CA . GLY A 1 202 ? 5.02 -1.239 3.109 1 95.88 202 GLY A CA 1
ATOM 1559 C C . GLY A 1 202 ? 3.943 -0.174 3.232 1 95.88 202 GLY A C 1
ATOM 1560 O O . GLY A 1 202 ? 4.129 0.956 2.775 1 95.88 202 GLY A O 1
ATOM 1561 N N . PHE A 1 203 ? 2.9 -0.451 3.863 1 96.5 203 PHE A N 1
ATOM 1562 C CA . PHE A 1 203 ? 1.824 0.501 4.113 1 96.5 203 PHE A CA 1
ATOM 1563 C C . PHE A 1 203 ? 1.062 0.139 5.383 1 96.5 203 PHE A C 1
ATOM 1565 O O . PHE A 1 203 ? 0.686 -1.019 5.578 1 96.5 203 PHE A O 1
ATOM 1572 N N . ASN A 1 204 ? 0.875 1.132 6.277 1 95.88 204 ASN A N 1
ATOM 1573 C CA . ASN A 1 204 ? 0.181 0.984 7.551 1 95.88 204 ASN A CA 1
ATOM 1574 C C . ASN A 1 204 ? 0.878 -0.029 8.453 1 95.88 204 ASN A C 1
ATOM 1576 O O . ASN A 1 204 ? 0.225 -0.889 9.047 1 95.88 204 ASN A O 1
ATOM 1580 N N . LYS A 1 205 ? 2.193 0.14 8.508 1 92.56 205 LYS A N 1
ATOM 1581 C CA . LYS A 1 205 ? 3.02 -0.695 9.375 1 92.56 205 LYS A CA 1
ATOM 1582 C C . LYS A 1 205 ? 3.137 -0.091 10.773 1 92.56 205 LYS A C 1
ATOM 1584 O O . LYS A 1 205 ? 3.141 1.132 10.93 1 92.56 205 LYS A O 1
ATOM 1589 N N . SER A 1 206 ? 3.092 -1.015 11.734 1 86.25 206 SER A N 1
ATOM 1590 C CA . SER A 1 206 ? 3.367 -0.649 13.125 1 86.25 206 SER A CA 1
ATOM 1591 C C . SER A 1 206 ? 4.078 -1.778 13.859 1 86.25 206 SER A C 1
ATOM 1593 O O . SER A 1 206 ? 4.281 -2.859 13.305 1 86.25 206 SER A O 1
ATOM 1595 N N . ILE A 1 207 ? 4.949 -1.736 14.992 1 67.94 207 ILE A N 1
ATOM 1596 C CA . ILE A 1 207 ? 5.582 -2.855 15.68 1 67.94 207 ILE A CA 1
ATOM 1597 C C . ILE A 1 207 ? 4.531 -3.912 16.016 1 67.94 207 ILE A C 1
ATOM 1599 O O . ILE A 1 207 ? 4.797 -5.113 15.938 1 67.94 207 ILE A O 1
ATOM 1603 N N . SER A 1 208 ? 3.414 -3.65 16.859 1 51.38 208 SER A N 1
ATOM 1604 C CA . SER A 1 208 ? 2.605 -4.711 17.453 1 51.38 208 SER A CA 1
ATOM 1605 C C . SER A 1 208 ? 1.944 -5.566 16.375 1 51.38 208 SER A C 1
ATOM 1607 O O . SER A 1 208 ? 1.631 -6.734 16.594 1 51.38 208 SER A O 1
ATOM 1609 N N . GLY A 1 209 ? 1.219 -5.605 15.555 1 41.34 209 GLY A N 1
ATOM 1610 C CA . GLY A 1 209 ? 0.519 -6.457 14.602 1 41.34 209 GLY A CA 1
ATOM 1611 C C . GLY A 1 209 ? 0.517 -5.902 13.195 1 41.34 209 GLY A C 1
ATOM 1612 O O . GLY A 1 209 ? 0.707 -4.699 12.992 1 41.34 209 GLY A O 1
ATOM 1613 N N . MET B 1 1 ? -10.852 8.828 7.809 1 33.34 1 MET B N 1
ATOM 1614 C CA . MET B 1 1 ? -12.242 8.898 7.371 1 33.34 1 MET B CA 1
ATOM 1615 C C . MET B 1 1 ? -12.391 8.359 5.953 1 33.34 1 MET B C 1
ATOM 1617 O O . MET B 1 1 ? -11.617 8.711 5.062 1 33.34 1 MET B O 1
ATOM 1621 N N . PRO B 1 2 ? -13.039 7.387 5.887 1 39.53 2 PRO B N 1
ATOM 1622 C CA . PRO B 1 2 ? -13.109 6.645 4.629 1 39.53 2 PRO B CA 1
ATOM 1623 C C . PRO B 1 2 ? -13.438 7.535 3.434 1 39.53 2 PRO B C 1
ATOM 1625 O O . PRO B 1 2 ? -14.258 8.453 3.547 1 39.53 2 PRO B O 1
ATOM 1628 N N . LEU B 1 3 ? -12.477 7.789 2.584 1 43.66 3 LEU B N 1
ATOM 1629 C CA . LEU B 1 3 ? -12.852 8.312 1.278 1 43.66 3 LEU B CA 1
ATOM 1630 C C . LEU B 1 3 ? -14.266 7.871 0.902 1 43.66 3 LEU B C 1
ATOM 1632 O O . LEU B 1 3 ? -14.984 8.594 0.217 1 43.66 3 LEU B O 1
ATOM 1636 N N . ALA B 1 4 ? -14.547 6.609 1.291 1 43.06 4 ALA B N 1
ATOM 1637 C CA . ALA B 1 4 ? -15.914 6.215 0.99 1 43.06 4 ALA B CA 1
ATOM 1638 C C . ALA B 1 4 ? -16.922 7.199 1.587 1 43.06 4 ALA B C 1
ATOM 1640 O O . ALA B 1 4 ? -17.922 7.531 0.958 1 43.06 4 ALA B O 1
ATOM 1641 N N . LYS B 1 5 ? -16.703 7.551 2.857 1 45.25 5 LYS B N 1
ATOM 1642 C CA . LYS B 1 5 ? -17.625 8.578 3.35 1 45.25 5 LYS B CA 1
ATOM 1643 C C . LYS B 1 5 ? -17.484 9.867 2.551 1 45.25 5 LYS B C 1
ATOM 1645 O O . LYS B 1 5 ? -18.469 10.594 2.355 1 45.25 5 LYS B O 1
ATOM 1650 N N . ARG B 1 6 ? -16.266 10.242 2.201 1 42.09 6 ARG B N 1
ATOM 1651 C CA . ARG B 1 6 ? -15.992 11.406 1.366 1 42.09 6 ARG B CA 1
ATOM 1652 C C . ARG B 1 6 ? -16.75 11.32 0.042 1 42.09 6 ARG B C 1
ATOM 1654 O O . ARG B 1 6 ? -17.203 12.336 -0.487 1 42.09 6 ARG B O 1
ATOM 1661 N N . MET B 1 7 ? -16.562 10.148 -0.586 1 43.03 7 MET B N 1
ATOM 1662 C CA . MET B 1 7 ? -17.25 10.016 -1.861 1 43.03 7 MET B CA 1
ATOM 1663 C C . MET B 1 7 ? -18.75 9.859 -1.645 1 43.03 7 MET B C 1
ATOM 1665 O O . MET B 1 7 ? -19.484 9.523 -2.576 1 43.03 7 MET B O 1
ATOM 1669 N N . GLY B 1 8 ? -19.125 10.344 -0.45 1 42.75 8 GLY B N 1
ATOM 1670 C CA . GLY B 1 8 ? -20.562 10.234 -0.261 1 42.75 8 GLY B CA 1
ATOM 1671 C C . GLY B 1 8 ? -21.031 8.805 -0.095 1 42.75 8 GLY B C 1
ATOM 1672 O O . GLY B 1 8 ? -22.188 8.477 -0.403 1 42.75 8 GLY B O 1
ATOM 1673 N N . LEU B 1 9 ? -20.125 7.898 -0.119 1 44.19 9 LEU B N 1
ATOM 1674 C CA . LEU B 1 9 ? -20.656 6.547 0.039 1 44.19 9 LEU B CA 1
ATOM 1675 C C . LEU B 1 9 ? -21.25 6.355 1.426 1 44.19 9 LEU B C 1
ATOM 1677 O O . LEU B 1 9 ? -20.641 6.703 2.432 1 44.19 9 LEU B O 1
ATOM 1681 N N . SER B 1 10 ? -22.5 6.402 1.565 1 43.94 10 SER B N 1
ATOM 1682 C CA . SER B 1 10 ? -23.281 6.047 2.74 1 43.94 10 SER B CA 1
ATOM 1683 C C . SER B 1 10 ? -22.641 4.891 3.504 1 43.94 10 SER B C 1
ATOM 1685 O O . SER B 1 10 ? -22.172 3.93 2.896 1 43.94 10 SER B O 1
ATOM 1687 N N . ILE B 1 11 ? -22.25 5.047 4.746 1 46.47 11 ILE B N 1
ATOM 1688 C CA . ILE B 1 11 ? -21.906 4.012 5.719 1 46.47 11 ILE B CA 1
ATOM 1689 C C . ILE B 1 11 ? -22.625 2.715 5.363 1 46.47 11 ILE B C 1
ATOM 1691 O O . ILE B 1 11 ? -22.312 1.65 5.895 1 46.47 11 ILE B O 1
ATOM 1695 N N . ALA B 1 12 ? -23.875 2.98 4.855 1 45.06 12 ALA B N 1
ATOM 1696 C CA . ALA B 1 12 ? -24.703 1.793 4.641 1 45.06 12 ALA B CA 1
ATOM 1697 C C . ALA B 1 12 ? -24.047 0.846 3.637 1 45.06 12 ALA B C 1
ATOM 1699 O O . ALA B 1 12 ? -24.578 -0.234 3.359 1 45.06 12 ALA B O 1
ATOM 1700 N N . ASP B 1 13 ? -23 1.356 2.863 1 57.44 13 ASP B N 1
ATOM 1701 C CA . ASP B 1 13 ? -22.578 0.486 1.771 1 57.44 13 ASP B CA 1
ATOM 1702 C C . ASP B 1 13 ? -21.688 -0.651 2.283 1 57.44 13 ASP B C 1
ATOM 1704 O O . ASP B 1 13 ? -20.859 -0.448 3.168 1 57.44 13 ASP B O 1
ATOM 1708 N N . HIS B 1 14 ? -22.172 -1.841 2.002 1 74 14 HIS B N 1
ATOM 1709 C CA . HIS B 1 14 ? -21.578 -3.119 2.383 1 74 14 HIS B CA 1
ATOM 1710 C C . HIS B 1 14 ? -20.078 -3.135 2.111 1 74 14 HIS B C 1
ATOM 1712 O O . HIS B 1 14 ? -19.641 -2.928 0.974 1 74 14 HIS B O 1
ATOM 1718 N N . MET B 1 15 ? -19.25 -2.91 3.133 1 88.31 15 MET B N 1
ATOM 1719 C CA . MET B 1 15 ? -17.797 -2.953 3.055 1 88.31 15 MET B CA 1
ATOM 1720 C C . MET B 1 15 ? -17.266 -4.34 3.408 1 88.31 15 MET B C 1
ATOM 1722 O O . MET B 1 15 ? -17.734 -4.961 4.363 1 88.31 15 MET B O 1
ATOM 1726 N N . LYS B 1 16 ? -16.484 -4.852 2.463 1 94.44 16 LYS B N 1
ATOM 1727 C CA . LYS B 1 16 ? -15.797 -6.117 2.719 1 94.44 16 LYS B CA 1
ATOM 1728 C C . LYS B 1 16 ? -14.32 -5.887 2.998 1 94.44 16 LYS B C 1
ATOM 1730 O O . LYS B 1 16 ? -13.688 -5.027 2.379 1 94.44 16 LYS B O 1
ATOM 1735 N N . LYS B 1 17 ? -13.82 -6.621 3.977 1 96.19 17 LYS B N 1
ATOM 1736 C CA . LYS B 1 17 ? -12.375 -6.656 4.195 1 96.19 17 LYS B CA 1
ATOM 1737 C C . LYS B 1 17 ? -11.734 -7.82 3.441 1 96.19 17 LYS B C 1
ATOM 1739 O O . LYS B 1 17 ? -12.133 -8.977 3.615 1 96.19 17 LYS B O 1
ATOM 1744 N N . ILE B 1 18 ? -10.82 -7.484 2.598 1 97.5 18 ILE B N 1
ATOM 1745 C CA . ILE B 1 18 ? -10.109 -8.523 1.857 1 97.5 18 ILE B CA 1
ATOM 1746 C C . ILE B 1 18 ? -8.641 -8.523 2.26 1 97.5 18 ILE B C 1
ATOM 1748 O O . ILE B 1 18 ? -7.988 -7.477 2.273 1 97.5 18 ILE B O 1
ATOM 1752 N N . TYR B 1 19 ? -8.156 -9.656 2.615 1 97.75 19 TYR B N 1
ATOM 1753 C CA . TYR B 1 19 ? -6.738 -9.883 2.891 1 97.75 19 TYR B CA 1
ATOM 1754 C C . TYR B 1 19 ? -6.094 -10.703 1.781 1 97.75 19 TYR B C 1
ATOM 1756 O O . TYR B 1 19 ? -6.559 -11.805 1.46 1 97.75 19 TYR B O 1
ATOM 1764 N N . PHE B 1 20 ? -5.07 -10.172 1.179 1 98.31 20 PHE B N 1
ATOM 1765 C CA . PHE B 1 20 ? -4.305 -10.867 0.149 1 98.31 20 PHE B CA 1
ATOM 1766 C C . PHE B 1 20 ? -2.994 -11.398 0.714 1 98.31 20 PHE B C 1
ATOM 1768 O O . PHE B 1 20 ? -2.059 -10.633 0.953 1 98.31 20 PHE B O 1
ATOM 1775 N N . LEU B 1 21 ? -2.938 -12.672 0.883 1 98.31 21 LEU B N 1
ATOM 1776 C CA . LEU B 1 21 ? -1.75 -13.305 1.443 1 98.31 21 LEU B CA 1
ATOM 1777 C C . LEU B 1 21 ? -0.938 -14 0.354 1 98.31 21 LEU B C 1
ATOM 1779 O O . LEU B 1 21 ? -1.45 -14.875 -0.344 1 98.31 21 LEU B O 1
ATOM 1783 N N . ARG B 1 22 ? 0.274 -13.547 0.211 1 98.62 22 ARG B N 1
ATOM 1784 C CA . ARG B 1 22 ? 1.176 -14.281 -0.67 1 98.62 22 ARG B CA 1
ATOM 1785 C C . ARG B 1 22 ? 1.68 -15.555 -0.001 1 98.62 22 ARG B C 1
ATOM 1787 O O . ARG B 1 22 ? 1.97 -15.562 1.197 1 98.62 22 ARG B O 1
ATOM 1794 N N . HIS B 1 23 ? 1.868 -16.547 -0.779 1 98.69 23 HIS B N 1
ATOM 1795 C CA . HIS B 1 23 ? 2.396 -17.781 -0.238 1 98.69 23 HIS B CA 1
ATOM 1796 C C . HIS B 1 23 ? 3.736 -17.562 0.454 1 98.69 23 HIS B C 1
ATOM 1798 O O . HIS B 1 23 ? 4.402 -16.562 0.216 1 98.69 23 HIS B O 1
ATOM 1804 N N . GLY B 1 24 ? 4.125 -18.594 1.264 1 98.19 24 GLY B N 1
ATOM 1805 C CA . GLY B 1 24 ? 5.402 -18.531 1.958 1 98.19 24 GLY B CA 1
ATOM 1806 C C . GLY B 1 24 ? 6.586 -18.812 1.058 1 98.19 24 GLY B C 1
ATOM 1807 O O . GLY B 1 24 ? 6.414 -19.141 -0.121 1 98.19 24 GLY B O 1
ATOM 1808 N N . HIS B 1 25 ? 7.707 -18.719 1.626 1 98.06 25 HIS B N 1
ATOM 1809 C CA . HIS B 1 25 ? 8.977 -18.969 0.947 1 98.06 25 HIS B CA 1
ATOM 1810 C C . HIS B 1 25 ? 9.039 -20.375 0.391 1 98.06 25 HIS B C 1
ATOM 1812 O O . HIS B 1 25 ? 8.586 -21.328 1.04 1 98.06 25 HIS B O 1
ATOM 1818 N N . THR B 1 26 ? 9.555 -20.531 -0.777 1 98.25 26 THR B N 1
ATOM 1819 C CA . THR B 1 26 ? 9.828 -21.812 -1.421 1 98.25 26 THR B CA 1
ATOM 1820 C C . THR B 1 26 ? 11.312 -21.953 -1.732 1 98.25 26 THR B C 1
ATOM 1822 O O . THR B 1 26 ? 12.047 -20.969 -1.762 1 98.25 26 THR B O 1
ATOM 1825 N N . PRO B 1 27 ? 11.805 -23.141 -1.992 1 97.62 27 PRO B N 1
ATOM 1826 C CA . PRO B 1 27 ? 13.211 -23.312 -2.369 1 97.62 27 PRO B CA 1
ATOM 1827 C C . PRO B 1 27 ? 13.57 -22.562 -3.65 1 97.62 27 PRO B C 1
ATOM 1829 O O . PRO B 1 27 ? 14.75 -22.359 -3.945 1 97.62 27 PRO B O 1
ATOM 1832 N N . LEU B 1 28 ? 12.555 -22.156 -4.402 1 96.38 28 LEU B N 1
ATOM 1833 C CA . LEU B 1 28 ? 12.789 -21.5 -5.684 1 96.38 28 LEU B CA 1
ATOM 1834 C C . LEU B 1 28 ? 12.578 -20 -5.562 1 96.38 28 LEU B C 1
ATOM 1836 O O . LEU B 1 28 ? 12.617 -19.281 -6.566 1 96.38 28 LEU B O 1
ATOM 1840 N N . THR B 1 29 ? 12.281 -19.547 -4.395 1 94.62 29 THR B N 1
ATOM 1841 C CA . THR B 1 29 ? 12.125 -18.109 -4.184 1 94.62 29 THR B CA 1
ATOM 1842 C C . THR B 1 29 ? 13.336 -17.344 -4.707 1 94.62 29 THR B C 1
ATOM 1844 O O . THR B 1 29 ? 14.477 -17.719 -4.43 1 94.62 29 THR B O 1
ATOM 1847 N N . GLY B 1 30 ? 13.078 -16.297 -5.473 1 92.44 30 GLY B N 1
ATOM 1848 C CA . GLY B 1 30 ? 14.148 -15.547 -6.113 1 92.44 30 GLY B CA 1
ATOM 1849 C C . GLY B 1 30 ? 14.258 -15.812 -7.602 1 92.44 30 GLY B C 1
ATOM 1850 O O . GLY B 1 30 ? 15.023 -15.148 -8.305 1 92.44 30 GLY B O 1
ATOM 1851 N N . THR B 1 31 ? 13.531 -16.812 -8.07 1 94.81 31 THR B N 1
ATOM 1852 C CA . THR B 1 31 ? 13.422 -17.125 -9.492 1 94.81 31 THR B CA 1
ATOM 1853 C C . THR B 1 31 ? 11.992 -16.891 -9.984 1 94.81 31 THR B C 1
ATOM 1855 O O . THR B 1 31 ? 11.094 -16.625 -9.188 1 94.81 31 THR B O 1
ATOM 1858 N N . TYR B 1 32 ? 11.875 -16.875 -11.312 1 94.69 32 TYR B N 1
ATOM 1859 C CA . TYR B 1 32 ? 10.523 -16.859 -11.867 1 94.69 32 TYR B CA 1
ATOM 1860 C C . TYR B 1 32 ? 9.844 -18.219 -11.688 1 94.69 32 TYR B C 1
ATOM 1862 O O . TYR B 1 32 ? 10.281 -19.219 -12.25 1 94.69 32 TYR B O 1
ATOM 1870 N N . VAL B 1 33 ? 8.797 -18.219 -10.906 1 96.06 33 VAL B N 1
ATOM 1871 C CA . VAL B 1 33 ? 8.047 -19.453 -10.656 1 96.06 33 VAL B CA 1
ATOM 1872 C C . VAL B 1 33 ? 6.562 -19.219 -10.922 1 96.06 33 VAL B C 1
ATOM 1874 O O . VAL B 1 33 ? 5.891 -18.516 -10.156 1 96.06 33 VAL B O 1
ATOM 1877 N N . GLY B 1 34 ? 6.117 -19.719 -11.984 1 97.31 34 GLY B N 1
ATOM 1878 C CA . GLY B 1 34 ? 4.719 -19.625 -12.375 1 97.31 34 GLY B CA 1
ATOM 1879 C C . GLY B 1 34 ? 3.994 -20.953 -12.352 1 97.31 34 GLY B C 1
ATOM 1880 O O . GLY B 1 34 ? 3.457 -21.344 -11.312 1 97.31 34 GLY B O 1
ATOM 1881 N N . SER B 1 35 ? 4.262 -21.766 -13.344 1 96.44 35 SER B N 1
ATOM 1882 C CA . SER B 1 35 ? 3.561 -23.047 -13.516 1 96.44 35 SER B CA 1
ATOM 1883 C C . SER B 1 35 ? 4.27 -24.172 -12.766 1 96.44 35 SER B C 1
ATOM 1885 O O . SER B 1 35 ? 3.688 -25.234 -12.531 1 96.44 35 SER B O 1
ATOM 1887 N N . THR B 1 36 ? 5.543 -23.984 -12.422 1 97 36 THR B N 1
ATOM 1888 C CA . THR B 1 36 ? 6.238 -24.969 -11.617 1 97 36 THR B CA 1
ATOM 1889 C C . THR B 1 36 ? 5.562 -25.141 -10.258 1 97 36 THR B C 1
ATOM 1891 O O . THR B 1 36 ? 5.395 -24.156 -9.523 1 97 36 THR B O 1
ATOM 1894 N N . ASP B 1 37 ? 5.227 -26.375 -9.938 1 97.62 37 ASP B N 1
ATOM 1895 C CA . ASP B 1 37 ? 4.402 -26.594 -8.75 1 97.62 37 ASP B CA 1
ATOM 1896 C C . ASP B 1 37 ? 5.254 -27.047 -7.566 1 97.62 37 ASP B C 1
ATOM 1898 O O . ASP B 1 37 ? 5.137 -28.172 -7.105 1 97.62 37 ASP B O 1
ATOM 1902 N N . CYS B 1 38 ? 5.984 -26.188 -6.992 1 97.38 38 CYS B N 1
ATOM 1903 C CA . CYS B 1 38 ? 6.84 -26.469 -5.844 1 97.38 38 CYS B CA 1
ATOM 1904 C C . CYS B 1 38 ? 6.117 -26.141 -4.539 1 97.38 38 CYS B C 1
ATOM 1906 O O . CYS B 1 38 ? 5.109 -25.438 -4.539 1 97.38 38 CYS B O 1
ATOM 1908 N N . GLY B 1 39 ? 6.625 -26.719 -3.457 1 98.31 39 GLY B N 1
ATOM 1909 C CA . GLY B 1 39 ? 6.047 -26.5 -2.141 1 98.31 39 GLY B CA 1
ATOM 1910 C C . GLY B 1 39 ? 6.836 -25.516 -1.302 1 98.31 39 GLY B C 1
ATOM 1911 O O . GLY B 1 39 ? 7.84 -24.969 -1.758 1 98.31 39 GLY B O 1
ATOM 1912 N N . LEU B 1 40 ? 6.297 -25.266 -0.1 1 98.56 40 LEU B N 1
ATOM 1913 C CA . LEU B 1 40 ? 6.957 -24.344 0.825 1 98.56 40 LEU B CA 1
ATOM 1914 C C . LEU B 1 40 ? 8.281 -24.938 1.313 1 98.56 40 LEU B C 1
ATOM 1916 O O . LEU B 1 40 ? 8.406 -26.156 1.46 1 98.56 40 LEU B O 1
ATOM 1920 N N . SER B 1 41 ? 9.258 -24.062 1.562 1 98.5 41 SER B N 1
ATOM 1921 C CA . SER B 1 41 ? 10.438 -24.453 2.332 1 98.5 41 SER B CA 1
ATOM 1922 C C . SER B 1 41 ? 10.141 -24.453 3.828 1 98.5 41 SER B C 1
ATOM 1924 O O . SER B 1 41 ? 9.047 -24.078 4.254 1 98.5 41 SER B O 1
ATOM 1926 N N . ALA B 1 42 ? 11.117 -24.938 4.598 1 98.12 42 ALA B N 1
ATOM 1927 C CA . ALA B 1 42 ? 10.977 -24.844 6.047 1 98.12 42 ALA B CA 1
ATOM 1928 C C . ALA B 1 42 ? 10.797 -23.406 6.5 1 98.12 42 ALA B C 1
ATOM 1930 O O . ALA B 1 42 ? 9.977 -23.109 7.371 1 98.12 42 ALA B O 1
ATOM 1931 N N . GLN B 1 43 ? 11.5 -22.562 5.918 1 97.38 43 GLN B N 1
ATOM 1932 C CA . GLN B 1 43 ? 11.367 -21.125 6.191 1 97.38 43 GLN B CA 1
ATOM 1933 C C . GLN B 1 43 ? 9.969 -20.625 5.855 1 97.38 43 GLN B C 1
ATOM 1935 O O . GLN B 1 43 ? 9.398 -19.812 6.59 1 97.38 43 GLN B O 1
ATOM 1940 N N . GLY B 1 44 ? 9.484 -21.078 4.742 1 98 44 GLY B N 1
ATOM 1941 C CA . GLY B 1 44 ? 8.141 -20.703 4.332 1 98 44 GLY B CA 1
ATOM 1942 C C . GLY B 1 44 ? 7.07 -21.125 5.32 1 98 44 GLY B C 1
ATOM 1943 O O . GLY B 1 44 ? 6.141 -20.359 5.602 1 98 44 GLY B O 1
ATOM 1944 N N . VAL B 1 45 ? 7.246 -22.281 5.816 1 97.75 45 VAL B N 1
ATOM 1945 C CA . VAL B 1 45 ? 6.309 -22.797 6.809 1 97.75 45 VAL B CA 1
ATOM 1946 C C . VAL B 1 45 ? 6.355 -21.922 8.062 1 97.75 45 VAL B C 1
ATOM 1948 O O . VAL B 1 45 ? 5.312 -21.516 8.578 1 97.75 45 VAL B O 1
ATOM 1951 N N . GLU B 1 46 ? 7.512 -21.609 8.5 1 96.5 46 GLU B N 1
ATOM 1952 C CA . GLU B 1 46 ? 7.68 -20.781 9.68 1 96.5 46 GLU B CA 1
ATOM 1953 C C . GLU B 1 46 ? 7.086 -19.391 9.469 1 96.5 46 GLU B C 1
ATOM 1955 O O . GLU B 1 46 ? 6.453 -18.828 10.367 1 96.5 46 GLU B O 1
ATOM 1960 N N . GLN B 1 47 ? 7.277 -18.844 8.32 1 95.62 47 GLN B N 1
ATOM 1961 C CA . GLN B 1 47 ? 6.727 -17.531 7.969 1 95.62 47 GLN B CA 1
ATOM 1962 C C . GLN B 1 47 ? 5.207 -17.516 8.109 1 95.62 47 GLN B C 1
ATOM 1964 O O . GLN B 1 47 ? 4.645 -16.609 8.727 1 95.62 47 GLN B O 1
ATOM 1969 N N . ILE B 1 48 ? 4.598 -18.531 7.566 1 96.81 48 ILE B N 1
ATOM 1970 C CA . ILE B 1 48 ? 3.141 -18.562 7.52 1 96.81 48 ILE B CA 1
ATOM 1971 C C . ILE B 1 48 ? 2.586 -18.844 8.914 1 96.81 48 ILE B C 1
ATOM 1973 O O . ILE B 1 48 ? 1.564 -18.266 9.305 1 96.81 48 ILE B O 1
ATOM 1977 N N . GLN B 1 49 ? 3.248 -19.672 9.633 1 95.31 49 GLN B N 1
ATOM 1978 C CA . GLN B 1 49 ? 2.818 -19.906 11.008 1 95.31 49 GLN B CA 1
ATOM 1979 C C . GLN B 1 49 ? 2.863 -18.625 11.828 1 95.31 49 GLN B C 1
ATOM 1981 O O . GLN B 1 49 ? 1.975 -18.359 12.648 1 95.31 49 GLN B O 1
ATOM 1986 N N . ALA B 1 50 ? 3.838 -17.828 11.594 1 92.62 50 ALA B N 1
ATOM 1987 C CA . ALA B 1 50 ? 3.947 -16.547 12.281 1 92.62 50 ALA B CA 1
ATOM 1988 C C . ALA B 1 50 ? 2.824 -15.594 11.867 1 92.62 50 ALA B C 1
ATOM 1990 O O . ALA B 1 50 ? 2.186 -14.969 12.711 1 92.62 50 ALA B O 1
ATOM 1991 N N . VAL B 1 51 ? 2.543 -15.562 10.602 1 93 51 VAL B N 1
ATOM 1992 C CA . VAL B 1 51 ? 1.568 -14.609 10.078 1 93 51 VAL B CA 1
ATOM 1993 C C . VAL B 1 51 ? 0.155 -15.086 10.414 1 93 51 VAL B C 1
ATOM 1995 O O . VAL B 1 51 ? -0.767 -14.273 10.531 1 93 51 VAL B O 1
ATOM 1998 N N . ALA B 1 52 ? 0.012 -16.375 10.602 1 92.75 52 ALA B N 1
ATOM 1999 C CA . ALA B 1 52 ? -1.281 -16.969 10.93 1 92.75 52 ALA B CA 1
ATOM 2000 C C . ALA B 1 52 ? -1.812 -16.422 12.258 1 92.75 52 ALA B C 1
ATOM 2002 O O . ALA B 1 52 ? -3.014 -16.484 12.523 1 92.75 52 ALA B O 1
ATOM 2003 N N . ALA B 1 53 ? -0.943 -15.898 13.062 1 89.69 53 ALA B N 1
ATOM 2004 C CA . ALA B 1 53 ? -1.317 -15.383 14.375 1 89.69 53 ALA B CA 1
ATOM 2005 C C . ALA B 1 53 ? -1.878 -13.969 14.273 1 89.69 53 ALA B C 1
ATOM 2007 O O . ALA B 1 53 ? -2.385 -13.422 1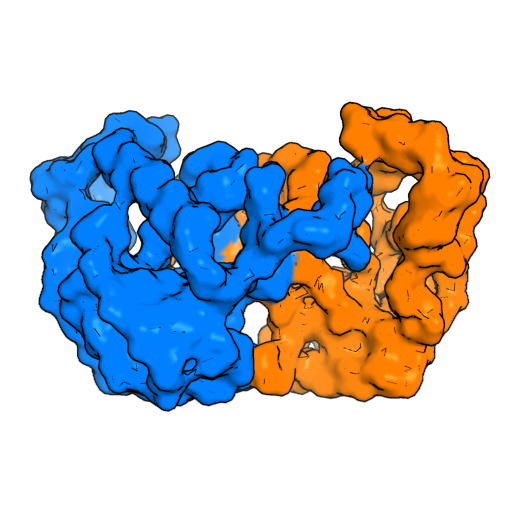5.25 1 89.69 53 ALA B O 1
ATOM 2008 N N . SER B 1 54 ? -1.771 -13.359 13.156 1 88.88 54 SER B N 1
ATOM 2009 C CA . SER B 1 54 ? -2.336 -12.031 12.961 1 88.88 54 SER B CA 1
ATOM 2010 C C . SER B 1 54 ? -3.836 -12.016 13.234 1 88.88 54 SER B C 1
ATOM 2012 O O . SER B 1 54 ? -4.59 -12.766 12.617 1 88.88 54 SER B O 1
ATOM 2014 N N . PRO B 1 55 ? -4.301 -11.078 14.094 1 87.69 55 PRO B N 1
ATOM 2015 C CA . PRO B 1 55 ? -5.734 -11.008 14.383 1 87.69 55 PRO B CA 1
ATOM 2016 C C . PRO B 1 55 ? -6.57 -10.703 13.141 1 87.69 55 PRO B C 1
ATOM 2018 O O . PRO B 1 55 ? -7.688 -11.211 13 1 87.69 55 PRO B O 1
ATOM 2021 N N . ALA B 1 56 ? -6.016 -9.953 12.336 1 87.75 56 ALA B N 1
ATOM 2022 C CA . ALA B 1 56 ? -6.73 -9.578 11.117 1 87.75 56 ALA B CA 1
ATOM 2023 C C . ALA B 1 56 ? -7.027 -10.812 10.266 1 87.75 56 ALA B C 1
ATOM 2025 O O . ALA B 1 56 ? -8.156 -10.984 9.797 1 87.75 56 ALA B O 1
ATOM 2026 N N . LEU B 1 57 ? -6.062 -11.688 10.078 1 92 57 LEU B N 1
ATOM 2027 C CA . LEU B 1 57 ? -6.234 -12.867 9.234 1 92 57 LEU B CA 1
ATOM 2028 C C . LEU B 1 57 ? -7.152 -13.883 9.906 1 92 57 LEU B C 1
ATOM 2030 O O . LEU B 1 57 ? -7.887 -14.602 9.227 1 92 57 LEU B O 1
ATOM 2034 N N . GLN B 1 58 ? -7.133 -13.859 11.227 1 91.25 58 GLN B N 1
ATOM 2035 C CA . GLN B 1 58 ? -7.945 -14.82 11.961 1 91.25 58 GLN B CA 1
ATOM 2036 C C . GLN B 1 58 ? -9.43 -14.469 11.867 1 91.25 58 GLN B C 1
ATOM 2038 O O . GLN B 1 58 ? -10.289 -15.32 12.109 1 91.25 58 GLN B O 1
ATOM 2043 N N . GLU B 1 59 ? -9.695 -13.273 11.531 1 92.31 59 GLU B N 1
ATOM 2044 C CA . GLU B 1 59 ? -11.078 -12.82 11.461 1 92.31 59 GLU B CA 1
ATOM 2045 C C . GLU B 1 59 ? -11.719 -13.195 10.133 1 92.31 59 GLU B C 1
ATOM 2047 O O . 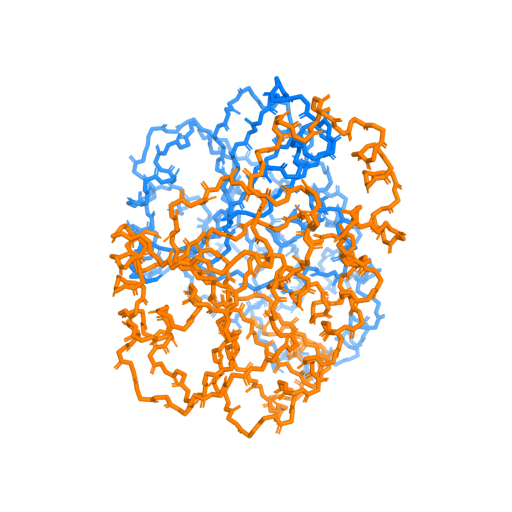GLU B 1 59 ? -12.938 -13.125 9.977 1 92.31 59 GLU B O 1
ATOM 2052 N N . ALA B 1 60 ? -10.93 -13.609 9.172 1 95.5 60 ALA B N 1
ATOM 2053 C CA . ALA B 1 60 ? -11.492 -14.031 7.891 1 95.5 60 ALA B CA 1
ATOM 2054 C C . ALA B 1 60 ? -12.359 -15.273 8.055 1 95.5 60 ALA B C 1
ATOM 2056 O O . ALA B 1 60 ? -12.062 -16.141 8.883 1 95.5 60 ALA B O 1
ATOM 2057 N N . THR B 1 61 ? -13.438 -15.328 7.242 1 96.38 61 THR B N 1
ATOM 2058 C CA . THR B 1 61 ? -14.336 -16.484 7.312 1 96.38 61 THR B CA 1
ATOM 2059 C C . THR B 1 61 ? -14.25 -17.312 6.031 1 96.38 61 THR B C 1
ATOM 2061 O O . THR B 1 61 ? -14.711 -18.453 5.996 1 96.38 61 THR B O 1
ATOM 2064 N N . ARG B 1 62 ? -13.656 -16.781 5 1 96.88 62 ARG B N 1
ATOM 2065 C CA . ARG B 1 62 ? -13.523 -17.422 3.691 1 96.88 62 ARG B CA 1
ATOM 2066 C C . ARG B 1 62 ? -12.102 -17.266 3.15 1 96.88 62 ARG B C 1
ATOM 2068 O O . ARG B 1 62 ? -11.5 -16.203 3.266 1 96.88 62 ARG B O 1
ATOM 2075 N N . ILE B 1 63 ? -11.633 -18.422 2.66 1 98 63 ILE B N 1
ATOM 2076 C CA . ILE B 1 63 ? -10.367 -18.375 1.927 1 98 63 ILE B CA 1
ATOM 2077 C C . ILE B 1 63 ? -10.609 -18.781 0.47 1 98 63 ILE B C 1
ATOM 2079 O O . ILE B 1 63 ? -11.227 -19.812 0.192 1 98 63 ILE B O 1
ATOM 2083 N N . ILE B 1 64 ? -10.25 -17.984 -0.403 1 98 64 ILE B N 1
ATOM 2084 C CA . ILE B 1 64 ? -10.164 -18.266 -1.831 1 98 64 ILE B CA 1
ATOM 2085 C C . ILE B 1 64 ? -8.695 -18.375 -2.242 1 98 64 ILE B C 1
ATOM 2087 O O . ILE B 1 64 ? -7.945 -17.391 -2.152 1 98 64 ILE B O 1
ATOM 2091 N N . ALA B 1 65 ? -8.273 -19.578 -2.709 1 98.56 65 ALA B N 1
ATOM 2092 C CA . ALA B 1 65 ? -6.832 -19.812 -2.832 1 98.56 65 ALA B CA 1
ATOM 2093 C C . ALA B 1 65 ? -6.48 -20.406 -4.191 1 98.56 65 ALA B C 1
ATOM 2095 O O . ALA B 1 65 ? -7.328 -21.031 -4.84 1 98.56 65 ALA B O 1
ATOM 2096 N N . SER B 1 66 ? -5.258 -20.094 -4.648 1 98.75 66 SER B N 1
ATOM 2097 C CA . SER B 1 66 ? -4.668 -20.828 -5.77 1 98.75 66 SER B CA 1
ATOM 2098 C C . SER B 1 66 ? -4.527 -22.312 -5.449 1 98.75 66 SER B C 1
ATOM 2100 O O . SER B 1 66 ? -4.176 -22.672 -4.328 1 98.75 66 SER B O 1
ATOM 2102 N N . PRO B 1 67 ? -4.711 -23.125 -6.434 1 98.62 67 PRO B N 1
ATOM 2103 C CA . PRO B 1 67 ? -4.582 -24.562 -6.191 1 98.62 67 PRO B CA 1
ATOM 2104 C C . PRO B 1 67 ? -3.135 -25.047 -6.234 1 98.62 67 PRO B C 1
ATOM 2106 O O . PRO B 1 67 ? -2.867 -26.234 -6.031 1 98.62 67 PRO B O 1
ATOM 2109 N N . MET B 1 68 ? -2.221 -24.156 -6.551 1 98.62 68 MET B N 1
ATOM 2110 C CA . MET B 1 68 ? -0.823 -24.578 -6.609 1 98.62 68 MET B CA 1
ATOM 2111 C C . MET B 1 68 ? -0.322 -24.984 -5.227 1 98.62 68 MET B C 1
ATOM 2113 O O . MET B 1 68 ? -0.748 -24.422 -4.215 1 98.62 68 MET B O 1
ATOM 2117 N N . LEU B 1 69 ? 0.646 -25.859 -5.164 1 98.69 69 LEU B N 1
ATOM 2118 C CA . LEU B 1 69 ? 1.076 -26.516 -3.939 1 98.69 69 LEU B CA 1
ATOM 2119 C C . LEU B 1 69 ? 1.549 -25.5 -2.906 1 98.69 69 LEU B C 1
ATOM 2121 O O . LEU B 1 69 ? 1.239 -25.625 -1.719 1 98.69 69 LEU B O 1
ATOM 2125 N N . ARG B 1 70 ? 2.314 -24.562 -3.271 1 98.56 70 ARG B N 1
ATOM 2126 C CA . ARG B 1 70 ? 2.834 -23.578 -2.338 1 98.56 70 ARG B CA 1
ATOM 2127 C C . ARG B 1 70 ? 1.698 -22.812 -1.664 1 98.56 70 ARG B C 1
ATOM 2129 O O . ARG B 1 70 ? 1.803 -22.438 -0.494 1 98.56 70 ARG B O 1
ATOM 2136 N N . CYS B 1 71 ? 0.595 -22.594 -2.359 1 98.75 71 CYS B N 1
ATOM 2137 C CA . CYS B 1 71 ? -0.561 -21.922 -1.77 1 98.75 71 CYS B CA 1
ATOM 2138 C C . CYS B 1 71 ? -1.376 -22.891 -0.924 1 98.75 71 CYS B C 1
ATOM 2140 O O . CYS B 1 71 ? -1.862 -22.531 0.149 1 98.75 71 CYS B O 1
ATOM 2142 N N . VAL B 1 72 ? -1.505 -24.141 -1.391 1 98.56 72 VAL B N 1
ATOM 2143 C CA . VAL B 1 72 ? -2.225 -25.156 -0.632 1 98.56 72 VAL B CA 1
ATOM 2144 C C . VAL B 1 72 ? -1.55 -25.359 0.721 1 98.56 72 VAL B C 1
ATOM 2146 O O . VAL B 1 72 ? -2.219 -25.406 1.756 1 98.56 72 VAL B O 1
ATOM 2149 N N . GLN B 1 73 ? -0.256 -25.438 0.721 1 98.62 73 GLN B N 1
ATOM 2150 C CA . GLN B 1 73 ? 0.492 -25.625 1.96 1 98.62 73 GLN B CA 1
ATOM 2151 C C . GLN B 1 73 ? 0.411 -24.391 2.842 1 98.62 73 GLN B C 1
ATOM 2153 O O . GLN B 1 73 ? 0.403 -24.484 4.07 1 98.62 73 GLN B O 1
ATOM 2158 N N . THR B 1 74 ? 0.377 -23.234 2.184 1 98.56 74 THR B N 1
ATOM 2159 C CA . THR B 1 74 ? 0.181 -22 2.938 1 98.56 74 THR B CA 1
ATOM 2160 C C . THR B 1 74 ? -1.149 -22.031 3.686 1 98.56 74 THR B C 1
ATOM 2162 O O . THR B 1 74 ? -1.202 -21.734 4.883 1 98.56 74 THR B O 1
ATOM 2165 N N . VAL B 1 75 ? -2.178 -22.438 3.043 1 98.25 75 VAL B N 1
ATOM 2166 C CA . VAL B 1 75 ? -3.506 -22.516 3.641 1 98.25 75 VAL B CA 1
ATOM 2167 C C . VAL B 1 75 ? -3.502 -23.516 4.785 1 98.25 75 VAL B C 1
ATOM 2169 O O . VAL B 1 75 ? -4.102 -23.281 5.836 1 98.25 75 VAL B O 1
ATOM 2172 N N . ALA B 1 76 ? -2.809 -24.578 4.602 1 97.56 76 ALA B N 1
ATOM 2173 C CA . ALA B 1 76 ? -2.779 -25.672 5.586 1 97.56 76 ALA B CA 1
ATOM 2174 C C . ALA B 1 76 ? -2.15 -25.203 6.895 1 97.56 76 ALA B C 1
ATOM 2176 O O . ALA B 1 76 ? -2.426 -25.766 7.957 1 97.56 76 ALA B O 1
ATOM 2177 N N . GLU B 1 77 ? -1.265 -24.188 6.836 1 96.94 77 GLU B N 1
ATOM 2178 C CA . GLU B 1 77 ? -0.556 -23.703 8.016 1 96.94 77 GLU B CA 1
ATOM 2179 C C . GLU B 1 77 ? -1.354 -22.625 8.742 1 96.94 77 GLU B C 1
ATOM 2181 O O . GLU B 1 77 ? -0.978 -22.188 9.828 1 96.94 77 GLU B O 1
ATOM 2186 N N . LEU B 1 78 ? -2.418 -22.188 8.094 1 95.62 78 LEU B N 1
ATOM 2187 C CA . LEU B 1 78 ? -3.254 -21.188 8.75 1 95.62 78 LEU B CA 1
ATOM 2188 C C . LEU B 1 78 ? -4.121 -21.828 9.828 1 95.62 78 LEU B C 1
ATOM 2190 O O . LEU B 1 78 ? -4.492 -23 9.727 1 95.62 78 LEU B O 1
ATOM 2194 N N . THR B 1 79 ? -4.422 -21.109 10.875 1 87.12 79 THR B N 1
ATOM 2195 C CA . THR B 1 79 ? -4.984 -21.734 12.07 1 87.12 79 THR B CA 1
ATOM 2196 C C . THR B 1 79 ? -6.418 -21.266 12.305 1 87.12 79 THR B C 1
ATOM 2198 O O . THR B 1 79 ? -7.086 -21.734 13.227 1 87.12 79 THR B O 1
ATOM 2201 N N . GLY B 1 80 ? -6.996 -20.484 11.562 1 83.5 80 GLY B N 1
ATOM 2202 C CA . GLY B 1 80 ? -8.367 -20.047 11.766 1 83.5 80 GLY B CA 1
ATOM 2203 C C . GLY B 1 80 ? -9.398 -21 11.211 1 83.5 80 GLY B C 1
ATOM 2204 O O . GLY B 1 80 ? -9.055 -22.094 10.75 1 83.5 80 GLY B O 1
ATOM 2205 N N . LYS B 1 81 ? -10.672 -20.75 11.516 1 88.31 81 LYS B N 1
ATOM 2206 C CA . LYS B 1 81 ? -11.797 -21.484 10.945 1 88.31 81 LYS B CA 1
ATOM 2207 C C . LYS B 1 81 ? -12.289 -20.844 9.648 1 88.31 81 LYS B C 1
ATOM 2209 O O . LYS B 1 81 ? -12.992 -19.828 9.688 1 88.31 81 LYS B O 1
ATOM 2214 N N . TYR B 1 82 ? -11.859 -21.453 8.578 1 93.69 82 TYR B N 1
ATOM 2215 C CA . TYR B 1 82 ? -12.156 -20.875 7.277 1 93.69 82 TYR B CA 1
ATOM 2216 C C . TYR B 1 82 ? -12.93 -21.859 6.402 1 93.69 82 TYR B C 1
ATOM 2218 O O . TYR B 1 82 ? -12.711 -23.062 6.473 1 93.69 82 TYR B O 1
ATOM 2226 N N . GLN B 1 83 ? -13.883 -21.391 5.637 1 96.69 83 GLN B N 1
ATOM 2227 C CA . GLN B 1 83 ? -14.32 -22.125 4.453 1 96.69 83 GLN B CA 1
ATOM 2228 C C . GLN B 1 83 ? -13.367 -21.906 3.285 1 96.69 83 GLN B C 1
ATOM 2230 O O . GLN B 1 83 ? -13.164 -20.781 2.846 1 96.69 83 GLN B O 1
ATOM 2235 N N . VAL B 1 84 ? -12.773 -23 2.801 1 97.56 84 VAL B N 1
ATOM 2236 C CA . VAL B 1 84 ? -11.703 -22.875 1.813 1 97.56 84 VAL B CA 1
ATOM 2237 C C . VAL B 1 84 ? -12.203 -23.328 0.447 1 97.56 84 VAL B C 1
ATOM 2239 O O . VAL B 1 84 ? -12.891 -24.359 0.344 1 97.56 84 VAL B O 1
ATOM 2242 N N . SER B 1 85 ? -11.922 -22.578 -0.566 1 97.06 85 SER B N 1
ATOM 2243 C CA . SER B 1 85 ? -12.102 -22.984 -1.955 1 97.06 85 SER B CA 1
ATOM 2244 C C . SER B 1 85 ? -10.867 -22.672 -2.789 1 97.06 85 SER B C 1
ATOM 2246 O O . SER B 1 85 ? -10.203 -21.656 -2.561 1 97.06 85 SER B O 1
ATOM 2248 N N . TYR B 1 86 ? -10.594 -23.531 -3.719 1 98 86 TYR B N 1
ATOM 2249 C CA . TYR B 1 86 ? -9.461 -23.344 -4.621 1 98 86 TYR B CA 1
ATOM 2250 C C . TYR B 1 86 ? -9.938 -23.016 -6.031 1 98 86 TYR B C 1
ATOM 2252 O O . TYR B 1 86 ? -10.875 -23.625 -6.539 1 98 86 TYR B O 1
ATOM 2260 N N . HIS B 1 87 ? -9.305 -22.016 -6.664 1 97.5 87 HIS B N 1
ATOM 2261 C CA . HIS B 1 87 ? -9.719 -21.562 -7.988 1 97.5 87 HIS B CA 1
ATOM 2262 C C . HIS B 1 87 ? -8.539 -21.516 -8.953 1 97.5 87 HIS B C 1
ATOM 2264 O O . HIS B 1 87 ? -7.578 -20.766 -8.719 1 97.5 87 HIS B O 1
ATOM 2270 N N . PRO B 1 88 ? -8.648 -22.141 -10.117 1 97.69 88 PRO B N 1
ATOM 2271 C CA . PRO B 1 88 ? -7.559 -22.141 -11.102 1 97.69 88 PRO B CA 1
ATOM 2272 C C . PRO B 1 88 ? -7.254 -20.734 -11.641 1 97.69 88 PRO B C 1
ATOM 2274 O O . PRO B 1 88 ? -6.152 -20.5 -12.133 1 97.69 88 PRO B O 1
ATOM 2277 N N . LEU B 1 89 ? -8.172 -19.828 -11.547 1 97.44 89 LEU B N 1
ATOM 2278 C CA . LEU B 1 89 ? -7.973 -18.453 -12.008 1 97.44 89 LEU B CA 1
ATOM 2279 C C . LEU B 1 89 ? -6.879 -17.766 -11.211 1 97.44 89 LEU B C 1
ATOM 2281 O O . LEU B 1 89 ? -6.324 -16.75 -11.648 1 97.44 89 LEU B O 1
ATOM 2285 N N . LEU B 1 90 ? -6.551 -18.328 -10.008 1 98.31 90 LEU B N 1
ATOM 2286 C CA . LEU B 1 90 ? -5.605 -17.672 -9.109 1 98.31 90 LEU B CA 1
ATOM 2287 C C . LEU B 1 90 ? -4.199 -18.234 -9.297 1 98.31 90 LEU B C 1
ATOM 2289 O O . LEU B 1 90 ? -3.275 -17.859 -8.57 1 98.31 90 LEU B O 1
ATOM 2293 N N . LYS B 1 91 ? -4.027 -19.078 -10.258 1 98.25 91 LYS B N 1
ATOM 2294 C CA . LYS B 1 91 ? -2.682 -19.578 -10.547 1 98.25 91 LYS B CA 1
ATOM 2295 C C . LYS B 1 91 ? -1.769 -18.438 -11 1 98.25 91 LYS B C 1
ATOM 2297 O O . LYS B 1 91 ? -2.227 -17.469 -11.609 1 98.25 91 LYS B O 1
ATOM 2302 N N . GLU B 1 92 ? -0.548 -18.578 -10.656 1 98.12 92 GLU B N 1
ATOM 2303 C CA . GLU B 1 92 ? 0.426 -17.609 -11.18 1 98.12 92 GLU B CA 1
ATOM 2304 C C . GLU B 1 92 ? 0.573 -17.75 -12.695 1 98.12 92 GLU B C 1
ATOM 2306 O O . GLU B 1 92 ? 0.241 -18.781 -13.266 1 98.12 92 GLU B O 1
ATOM 2311 N N . ILE B 1 93 ? 1.083 -16.688 -13.281 1 97.38 93 ILE B N 1
ATOM 2312 C CA . ILE B 1 93 ? 1.296 -16.672 -14.719 1 97.38 93 ILE B CA 1
ATOM 2313 C C . ILE B 1 93 ? 2.326 -17.734 -15.102 1 97.38 93 ILE B C 1
ATOM 2315 O O . ILE B 1 93 ? 3.283 -17.969 -14.359 1 97.38 93 ILE B O 1
ATOM 2319 N N . ASP B 1 94 ? 2.074 -18.375 -16.234 1 97.81 94 ASP B N 1
ATOM 2320 C CA . ASP B 1 94 ? 3.041 -19.328 -16.781 1 97.81 94 ASP B CA 1
ATOM 2321 C C . ASP B 1 94 ? 4.188 -18.609 -17.484 1 97.81 94 ASP B C 1
ATOM 2323 O O . ASP B 1 94 ? 4.023 -18.094 -18.578 1 97.81 94 ASP B O 1
ATOM 2327 N N . PHE B 1 95 ? 5.363 -18.656 -16.891 1 96.69 95 PHE B N 1
ATOM 2328 C CA . PHE B 1 95 ? 6.504 -17.906 -17.406 1 96.69 95 PHE B CA 1
ATOM 2329 C C . PHE B 1 95 ? 7.18 -18.656 -18.547 1 96.69 95 PHE B C 1
ATOM 2331 O O . PHE B 1 95 ? 8.125 -18.141 -19.156 1 96.69 95 PHE B O 1
ATOM 2338 N N . GLY B 1 96 ? 6.719 -19.875 -18.797 1 97.31 96 GLY B N 1
ATOM 2339 C CA . GLY B 1 96 ? 7.27 -20.656 -19.891 1 97.31 96 GLY B CA 1
ATOM 2340 C C . GLY B 1 96 ? 8.742 -20.969 -19.719 1 97.31 96 GLY B C 1
ATOM 2341 O O . GLY B 1 96 ? 9.156 -21.484 -18.688 1 97.31 96 GLY B O 1
ATOM 2342 N N . PHE B 1 97 ? 9.547 -20.547 -20.688 1 96.44 97 PHE B N 1
ATOM 2343 C CA . PHE B 1 97 ? 10.969 -20.859 -20.703 1 96.44 97 PHE B CA 1
ATOM 2344 C C . PHE B 1 97 ? 11.703 -20.109 -19.594 1 96.44 97 PHE B C 1
ATOM 2346 O O . PHE B 1 97 ? 12.859 -20.422 -19.281 1 96.44 97 PHE B O 1
ATOM 2353 N N . TRP B 1 98 ? 11.094 -19.141 -18.969 1 95.31 98 TRP B N 1
ATOM 2354 C CA . TRP B 1 98 ? 11.734 -18.375 -17.906 1 95.31 98 TRP B CA 1
ATOM 2355 C C . TRP B 1 98 ? 11.617 -19.078 -16.562 1 95.31 98 TRP B C 1
ATOM 2357 O O . TRP B 1 98 ? 12.289 -18.703 -15.594 1 95.31 98 TRP B O 1
ATOM 2367 N N . GLU B 1 99 ? 10.797 -20.125 -16.484 1 96.5 99 GLU B N 1
ATOM 2368 C CA . GLU B 1 99 ? 10.594 -20.844 -15.234 1 96.5 99 GLU B CA 1
ATOM 2369 C C . GLU B 1 99 ? 11.93 -21.297 -14.641 1 96.5 99 GLU B C 1
ATOM 2371 O O . GLU B 1 99 ? 12.75 -21.891 -15.344 1 96.5 99 GLU B O 1
ATOM 2376 N N . GLY B 1 100 ? 12.086 -20.953 -13.336 1 95.88 100 GLY B N 1
ATOM 2377 C CA . GLY B 1 100 ? 13.258 -21.422 -12.617 1 95.88 100 GLY B CA 1
ATOM 2378 C C . GLY B 1 100 ? 14.477 -20.547 -12.812 1 95.88 100 GLY B C 1
ATOM 2379 O O . GLY B 1 100 ? 15.516 -20.766 -12.18 1 95.88 100 GLY B O 1
ATOM 2380 N N . LEU B 1 101 ? 14.383 -19.547 -13.664 1 94.44 101 LEU B N 1
ATOM 2381 C CA . LEU B 1 101 ? 15.523 -18.672 -13.914 1 94.44 101 LEU B CA 1
ATOM 2382 C C . LEU B 1 101 ? 15.453 -17.438 -13.039 1 94.44 101 LEU B C 1
ATOM 2384 O O . LEU B 1 101 ? 14.367 -16.938 -12.734 1 94.44 101 LEU B O 1
ATOM 2388 N N . THR B 1 102 ? 16.609 -17 -12.664 1 92.81 102 THR B N 1
ATOM 2389 C CA . THR B 1 102 ? 16.703 -15.711 -11.992 1 92.81 102 THR B CA 1
ATOM 2390 C C . THR B 1 102 ? 16.578 -14.57 -12.992 1 92.81 102 THR B C 1
ATOM 2392 O O . THR B 1 102 ? 16.641 -14.781 -14.203 1 92.81 102 THR B O 1
ATOM 2395 N N . PHE B 1 103 ? 16.344 -13.484 -12.383 1 87.44 103 PHE B N 1
ATOM 2396 C CA . PHE B 1 103 ? 16.281 -12.297 -13.219 1 87.44 103 PHE B CA 1
ATOM 2397 C C . PHE B 1 103 ? 17.547 -12.164 -14.078 1 87.44 103 PHE B C 1
ATOM 2399 O O . PHE B 1 103 ? 17.453 -11.938 -15.281 1 87.44 103 PHE B O 1
ATOM 2406 N N . ASP B 1 104 ? 18.656 -12.258 -13.438 1 88.56 104 ASP B N 1
ATOM 2407 C CA . ASP B 1 104 ? 19.938 -12.117 -14.125 1 88.56 104 ASP B CA 1
ATOM 2408 C C . ASP B 1 104 ? 20.094 -13.148 -15.242 1 88.56 104 ASP B C 1
ATOM 2410 O O . ASP B 1 104 ? 20.578 -12.836 -16.328 1 88.56 104 ASP B O 1
ATOM 2414 N N . GLN B 1 105 ? 19.641 -14.305 -14.969 1 91.94 105 GLN B N 1
ATOM 2415 C CA . GLN B 1 105 ? 19.719 -15.367 -15.969 1 91.94 105 GLN B CA 1
ATOM 2416 C C . GLN B 1 105 ? 18.797 -15.062 -17.156 1 91.94 105 GLN B C 1
ATOM 2418 O O . GLN B 1 105 ? 19.172 -15.273 -18.297 1 91.94 105 GLN B O 1
ATOM 2423 N N . VAL B 1 106 ? 17.609 -14.562 -16.922 1 91 106 VAL B N 1
ATOM 2424 C CA . VAL B 1 106 ? 16.672 -14.203 -17.984 1 91 106 VAL B CA 1
ATOM 2425 C C . VAL B 1 106 ? 17.266 -13.07 -18.828 1 91 106 VAL B C 1
ATOM 2427 O O . VAL B 1 106 ? 17.219 -13.117 -20.062 1 91 106 VAL B O 1
ATOM 2430 N N . TYR B 1 107 ? 17.781 -12.078 -18.125 1 87.75 107 TYR B N 1
ATOM 2431 C CA . TYR B 1 107 ? 18.359 -10.93 -18.812 1 87.75 107 TYR B CA 1
ATOM 2432 C C . TYR B 1 107 ? 19.484 -11.367 -19.734 1 87.75 107 TYR B C 1
ATOM 2434 O O . TYR B 1 107 ? 19.609 -10.852 -20.859 1 87.75 107 TYR B O 1
ATOM 2442 N N . THR B 1 108 ? 20.266 -12.266 -19.328 1 90.75 108 THR B N 1
ATOM 2443 C CA . THR B 1 108 ? 21.422 -12.719 -20.078 1 90.75 108 THR B CA 1
ATOM 2444 C C . THR B 1 108 ? 21 -13.656 -21.203 1 90.75 108 THR B C 1
ATOM 2446 O O . THR B 1 108 ? 21.453 -13.516 -22.344 1 90.75 108 THR B O 1
ATOM 2449 N N . LYS B 1 109 ? 20.094 -14.562 -20.984 1 93.56 109 LYS B N 1
ATOM 2450 C CA . LYS B 1 109 ? 19.734 -15.633 -21.906 1 93.56 109 LYS B CA 1
ATOM 2451 C C . LYS B 1 109 ? 18.625 -15.188 -22.859 1 93.56 109 LYS B C 1
ATOM 2453 O O . LYS B 1 109 ? 18.531 -15.68 -23.984 1 93.56 109 LYS B O 1
ATOM 2458 N N . TYR B 1 110 ? 17.766 -14.305 -22.422 1 92.5 110 TYR B N 1
ATOM 2459 C CA . TYR B 1 110 ? 16.578 -13.898 -23.188 1 92.5 110 TYR B CA 1
ATOM 2460 C C . TYR B 1 110 ? 16.484 -12.383 -23.281 1 92.5 110 TYR B C 1
ATOM 2462 O O . TYR B 1 110 ? 15.422 -11.805 -23.016 1 92.5 110 TYR B O 1
ATOM 2470 N N . GLN B 1 111 ? 17.516 -11.742 -23.609 1 89.69 111 GLN B N 1
ATOM 2471 C CA . GLN B 1 111 ? 17.625 -10.281 -23.578 1 89.69 111 GLN B CA 1
ATOM 2472 C C . GLN B 1 111 ? 16.562 -9.633 -24.469 1 89.69 111 GLN B C 1
ATOM 2474 O O . GLN B 1 111 ? 15.93 -8.656 -24.078 1 89.69 111 GLN B O 1
ATOM 2479 N N . GLN B 1 112 ? 16.438 -10.133 -25.688 1 90.75 112 GLN B N 1
ATOM 2480 C CA . GLN B 1 112 ? 15.484 -9.547 -26.625 1 90.75 112 GLN B CA 1
ATOM 2481 C C . GLN B 1 112 ? 14.055 -9.633 -26.094 1 90.75 112 GLN B C 1
ATOM 2483 O O . GLN B 1 112 ? 13.312 -8.648 -26.125 1 90.75 112 GLN B O 1
ATOM 2488 N N . GLU B 1 113 ? 13.664 -10.852 -25.625 1 90.94 113 GLU B N 1
ATOM 2489 C CA . GLU B 1 113 ? 12.336 -11.031 -25.047 1 90.94 113 GLU B CA 1
ATOM 2490 C C . GLU B 1 113 ? 12.148 -10.148 -23.812 1 90.94 113 GLU B C 1
ATOM 2492 O O . GLU B 1 113 ? 11.062 -9.594 -23.609 1 90.94 113 GLU B O 1
ATOM 2497 N N . PHE B 1 114 ? 13.188 -10.078 -23.078 1 89.19 114 PHE B N 1
ATOM 2498 C CA . PHE B 1 114 ? 13.141 -9.25 -21.875 1 89.19 114 PHE B CA 1
ATOM 2499 C C . PHE B 1 114 ? 12.906 -7.785 -22.234 1 89.19 114 PHE B C 1
ATOM 2501 O O . PHE B 1 114 ? 12.078 -7.113 -21.625 1 89.19 114 PHE B O 1
ATOM 2508 N N . ASP B 1 115 ? 13.555 -7.273 -23.172 1 86.69 115 ASP B N 1
ATOM 2509 C CA . ASP B 1 115 ? 13.398 -5.898 -23.625 1 86.69 115 ASP B CA 1
ATOM 2510 C C . ASP B 1 115 ? 11.977 -5.645 -24.141 1 86.69 115 ASP B C 1
ATOM 2512 O O . ASP B 1 115 ? 11.398 -4.582 -23.891 1 86.69 115 ASP B O 1
ATOM 2516 N N . LEU B 1 116 ? 11.477 -6.625 -24.812 1 88.38 116 LEU B N 1
ATOM 2517 C CA . LEU B 1 116 ? 10.109 -6.523 -25.312 1 88.38 116 LEU B CA 1
ATOM 2518 C C . LEU B 1 116 ? 9.117 -6.461 -24.156 1 88.38 116 LEU B C 1
ATOM 2520 O O . LEU B 1 116 ? 8.156 -5.691 -24.203 1 88.38 116 LEU B O 1
ATOM 2524 N N . TRP B 1 117 ? 9.328 -7.277 -23.156 1 88.12 117 TRP B N 1
ATOM 2525 C CA . TRP B 1 117 ? 8.477 -7.258 -21.969 1 88.12 117 TRP B CA 1
ATOM 2526 C C . TRP B 1 117 ? 8.508 -5.895 -21.297 1 88.12 117 TRP B C 1
ATOM 2528 O O . TRP B 1 117 ? 7.465 -5.348 -20.938 1 88.12 117 TRP B O 1
ATOM 2538 N N . CYS B 1 118 ? 9.648 -5.297 -21.219 1 83.19 118 CYS B N 1
ATOM 2539 C CA . CYS B 1 118 ? 9.828 -3.998 -20.578 1 83.19 118 CYS B CA 1
ATOM 2540 C C . CYS B 1 118 ? 9.148 -2.895 -21.375 1 83.19 118 CYS B C 1
ATOM 2542 O O . CYS B 1 118 ? 8.547 -1.981 -20.812 1 83.19 118 CYS B O 1
ATOM 2544 N N . SER B 1 119 ? 9.195 -2.984 -22.641 1 84.44 119 SER B N 1
ATOM 2545 C CA . SER B 1 119 ? 8.688 -1.916 -23.5 1 84.44 119 SER B CA 1
ATOM 2546 C C . SER B 1 119 ? 7.188 -2.049 -23.719 1 84.44 119 SER B C 1
ATOM 2548 O O . SER B 1 119 ? 6.492 -1.047 -23.891 1 84.44 119 SER B O 1
ATOM 2550 N N . SER B 1 120 ? 6.73 -3.309 -23.766 1 86.69 120 SER B N 1
ATOM 2551 C CA . SER B 1 120 ? 5.32 -3.561 -24.047 1 86.69 120 SER B CA 1
ATOM 2552 C C . SER B 1 120 ? 4.77 -4.648 -23.125 1 86.69 120 SER B C 1
ATOM 2554 O O . SER B 1 120 ? 4.316 -5.695 -23.594 1 86.69 120 SER B O 1
ATOM 2556 N N . PRO B 1 121 ? 4.703 -4.34 -21.875 1 87.25 121 PRO B N 1
ATOM 2557 C CA . PRO B 1 121 ? 4.355 -5.383 -20.906 1 87.25 121 PRO B CA 1
ATOM 2558 C C . PRO B 1 121 ? 2.939 -5.922 -21.109 1 87.25 121 PRO B C 1
ATOM 2560 O O . PRO B 1 121 ? 2.703 -7.121 -20.953 1 87.25 121 PRO B O 1
ATOM 2563 N N . ALA B 1 122 ? 2.023 -5.141 -21.562 1 87.81 122 ALA B N 1
ATOM 2564 C CA . ALA B 1 122 ? 0.618 -5.527 -21.641 1 87.81 122 ALA B CA 1
ATOM 2565 C C . ALA B 1 122 ? 0.386 -6.516 -22.781 1 87.81 122 ALA B C 1
ATOM 2567 O O . ALA B 1 122 ? -0.528 -7.344 -22.719 1 87.81 122 ALA B O 1
ATOM 2568 N N . THR B 1 123 ? 1.183 -6.438 -23.797 1 90.44 123 THR B N 1
ATOM 2569 C CA . THR B 1 123 ? 0.954 -7.27 -24.969 1 90.44 123 THR B CA 1
ATOM 2570 C C . THR B 1 123 ? 1.978 -8.398 -25.031 1 90.44 123 THR B C 1
ATOM 2572 O O . THR B 1 123 ? 1.988 -9.172 -26 1 90.44 123 THR B O 1
ATOM 2575 N N . PHE B 1 124 ? 2.74 -8.523 -24.047 1 93.25 124 PHE B N 1
ATOM 2576 C CA . PHE B 1 124 ? 3.812 -9.508 -24.047 1 93.25 124 PHE B CA 1
ATOM 2577 C C . PHE B 1 124 ? 3.258 -10.906 -23.812 1 93.25 124 PHE B C 1
ATOM 2579 O O . PHE B 1 124 ? 2.309 -11.078 -23.047 1 93.25 124 PHE B O 1
ATOM 2586 N N . SER B 1 125 ? 3.859 -11.906 -24.484 1 95.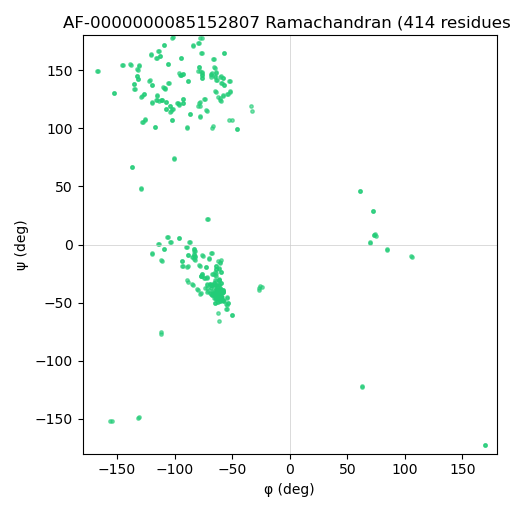69 125 SER B N 1
ATOM 2587 C CA . SER B 1 125 ? 3.631 -13.328 -24.25 1 95.69 125 SER B CA 1
ATOM 2588 C C . SER B 1 125 ? 4.922 -14.039 -23.844 1 95.69 125 SER B C 1
ATOM 2590 O O . SER B 1 125 ? 5.91 -14 -24.578 1 95.69 125 SER B O 1
ATOM 2592 N N . PHE B 1 126 ? 4.863 -14.633 -22.719 1 95.81 126 PHE B N 1
ATOM 2593 C CA . PHE B 1 126 ? 6.062 -15.344 -22.297 1 95.81 126 PHE B CA 1
ATOM 2594 C C . PHE B 1 126 ? 6.367 -16.5 -23.234 1 95.81 126 PHE B C 1
ATOM 2596 O O . PHE B 1 126 ? 5.488 -17.328 -23.516 1 95.81 126 PHE B O 1
ATOM 2603 N N . PRO B 1 127 ? 7.598 -16.625 -23.672 1 95.06 127 PRO B N 1
ATOM 2604 C CA . PRO B 1 127 ? 7.918 -17.734 -24.578 1 95.06 127 PRO B CA 1
ATOM 2605 C C . PRO B 1 127 ? 7.648 -19.109 -23.938 1 95.06 127 PRO B C 1
ATOM 2607 O O . PRO B 1 127 ? 8.172 -19.406 -22.875 1 95.06 127 PRO B O 1
ATOM 2610 N N . GLY B 1 128 ? 6.801 -19.906 -24.656 1 96.38 128 GLY B N 1
ATOM 2611 C CA . GLY B 1 128 ? 6.457 -21.219 -24.141 1 96.38 128 GLY B CA 1
ATOM 2612 C C . GLY B 1 128 ? 5.484 -21.156 -22.969 1 96.38 128 GLY B C 1
ATOM 2613 O O . GLY B 1 128 ? 5.242 -22.156 -22.297 1 96.38 128 GLY B O 1
ATOM 2614 N N . GLY B 1 129 ? 4.969 -19.969 -22.719 1 97.56 129 GLY B N 1
ATOM 2615 C CA . GLY B 1 129 ? 4.121 -19.766 -21.547 1 97.56 129 GLY B CA 1
ATOM 2616 C C . GLY B 1 129 ? 2.83 -19.047 -21.859 1 97.56 129 GLY B C 1
ATOM 2617 O O . GLY B 1 129 ? 2.234 -19.25 -22.922 1 97.56 129 GLY B O 1
ATOM 2618 N N . GLU B 1 130 ? 2.348 -18.312 -20.953 1 97.69 130 GLU B N 1
ATOM 2619 C CA . GLU B 1 130 ? 1.074 -17.609 -21.031 1 97.69 130 GLU B CA 1
ATOM 2620 C C . GLU B 1 130 ? 1.271 -16.156 -21.484 1 97.69 130 GLU B C 1
ATOM 2622 O O . GLU B 1 130 ? 2.295 -15.547 -21.172 1 97.69 130 GLU B O 1
ATOM 2627 N N . SER B 1 131 ? 0.313 -15.609 -22.203 1 97.06 131 SER B N 1
ATOM 2628 C CA . SER B 1 131 ? 0.359 -14.188 -22.531 1 97.06 131 SER B CA 1
ATOM 2629 C C . SER B 1 131 ? -0.107 -13.328 -21.359 1 97.06 131 SER B C 1
ATOM 2631 O O . SER B 1 131 ? -0.979 -13.742 -20.594 1 97.06 131 SER B O 1
ATOM 2633 N N . VAL B 1 132 ? 0.448 -12.148 -21.297 1 95.81 132 VAL B N 1
ATOM 2634 C CA . VAL B 1 132 ? 0.045 -11.211 -20.25 1 95.81 132 VAL B CA 1
ATOM 2635 C C . VAL B 1 132 ? -1.429 -10.852 -20.422 1 95.81 132 VAL B C 1
ATOM 2637 O O . VAL B 1 132 ? -2.16 -10.719 -19.438 1 95.81 132 VAL B O 1
ATOM 2640 N N . ALA B 1 133 ? -1.87 -10.766 -21.672 1 95.75 133 ALA B N 1
ATOM 2641 C CA . ALA B 1 133 ? -3.273 -10.469 -21.938 1 95.75 133 ALA B CA 1
ATOM 2642 C C . ALA B 1 133 ? -4.188 -11.547 -21.375 1 95.75 133 ALA B C 1
ATOM 2644 O O . ALA B 1 133 ? -5.199 -11.234 -20.734 1 95.75 133 ALA B O 1
ATOM 2645 N N . ASP B 1 134 ? -3.861 -12.766 -21.562 1 97 134 ASP B N 1
ATOM 2646 C CA . ASP B 1 134 ? -4.645 -13.875 -21.031 1 97 134 ASP B CA 1
ATOM 2647 C C . ASP B 1 134 ? -4.629 -13.883 -19.5 1 97 134 ASP B C 1
ATOM 2649 O O . ASP B 1 134 ? -5.664 -14.086 -18.875 1 97 134 ASP B O 1
ATOM 2653 N N . PHE B 1 135 ? -3.475 -13.688 -18.984 1 96.94 135 PHE B N 1
ATOM 2654 C CA . PHE B 1 135 ? -3.32 -13.609 -17.531 1 96.94 135 PHE B CA 1
ATOM 2655 C C . PHE B 1 135 ? -4.199 -12.5 -16.969 1 96.94 135 PHE B C 1
ATOM 2657 O O . PHE B 1 135 ? -4.934 -12.719 -16 1 96.94 135 PHE B O 1
ATOM 2664 N N . ARG B 1 136 ? -4.176 -11.328 -17.531 1 96.38 136 ARG B N 1
ATOM 2665 C CA . ARG B 1 136 ? -4.949 -10.188 -17.062 1 96.38 136 ARG B CA 1
ATOM 2666 C C . ARG B 1 136 ? -6.445 -10.438 -17.219 1 96.38 136 ARG B C 1
ATOM 2668 O O . ARG B 1 136 ? -7.242 -10 -16.391 1 96.38 136 ARG B O 1
ATOM 2675 N N . ALA B 1 137 ? -6.801 -11.172 -18.25 1 95.5 137 ALA B N 1
ATOM 2676 C CA . ALA B 1 137 ? -8.203 -11.531 -18.453 1 95.5 137 ALA B CA 1
ATOM 2677 C C . ALA B 1 137 ? -8.711 -12.406 -17.312 1 95.5 137 ALA B C 1
ATOM 2679 O O . ALA B 1 137 ? -9.828 -12.211 -16.812 1 95.5 137 ALA B O 1
ATOM 2680 N N . ARG B 1 138 ? -7.934 -13.344 -16.828 1 95.38 138 ARG B N 1
ATOM 2681 C CA . ARG B 1 138 ? -8.359 -14.195 -15.719 1 95.38 138 ARG B CA 1
ATOM 2682 C C . ARG B 1 138 ? -8.391 -13.406 -14.414 1 95.38 138 ARG B C 1
ATOM 2684 O O . ARG B 1 138 ? -9.25 -13.648 -13.562 1 95.38 138 ARG B O 1
ATOM 2691 N N . MET B 1 139 ? -7.477 -12.469 -14.242 1 95.5 139 MET B N 1
ATOM 2692 C CA . MET B 1 139 ? -7.504 -11.617 -13.055 1 95.5 139 MET B CA 1
ATOM 2693 C C . MET B 1 139 ? -8.82 -10.859 -12.961 1 95.5 139 MET B C 1
ATOM 2695 O O . MET B 1 139 ? -9.398 -10.734 -11.883 1 95.5 139 MET B O 1
ATOM 2699 N N . LYS B 1 140 ? -9.266 -10.383 -14.078 1 94.69 140 LYS B N 1
ATOM 2700 C CA . LYS B 1 140 ? -10.516 -9.617 -14.109 1 94.69 140 LYS B CA 1
ATOM 2701 C C . LYS B 1 140 ? -11.703 -10.492 -13.711 1 94.69 140 LYS B C 1
ATOM 2703 O O . LYS B 1 140 ? -12.68 -9.992 -13.141 1 94.69 140 LYS B O 1
ATOM 2708 N N . GLN B 1 141 ? -11.539 -11.75 -13.906 1 95.5 141 GLN B N 1
ATOM 2709 C CA . GLN B 1 141 ? -12.609 -12.68 -13.602 1 95.5 141 GLN B CA 1
ATOM 2710 C C . GLN B 1 141 ? -12.695 -12.953 -12.102 1 95.5 141 GLN B C 1
ATOM 2712 O O . GLN B 1 141 ? -13.711 -13.445 -11.602 1 95.5 141 GLN B O 1
ATOM 2717 N N . ILE B 1 142 ? -11.68 -12.672 -11.383 1 94.62 142 ILE B N 1
ATOM 2718 C CA . ILE B 1 142 ? -11.633 -12.914 -9.945 1 94.62 142 ILE B CA 1
ATOM 2719 C C . ILE B 1 142 ? -12.453 -11.852 -9.211 1 94.62 142 ILE B C 1
ATOM 2721 O O . ILE B 1 142 ? -13.016 -12.117 -8.148 1 94.62 142 ILE B O 1
ATOM 2725 N N . ILE B 1 143 ? -12.594 -10.688 -9.766 1 92.94 143 ILE B N 1
ATOM 2726 C CA . ILE B 1 143 ? -13.18 -9.531 -9.102 1 92.94 143 ILE B CA 1
ATOM 2727 C C . ILE B 1 143 ? -14.656 -9.797 -8.805 1 92.94 143 ILE B C 1
ATOM 2729 O O . ILE B 1 143 ? -15.109 -9.609 -7.672 1 92.94 143 ILE B O 1
ATOM 2733 N N . PRO B 1 144 ? -15.406 -10.312 -9.758 1 91.56 144 PRO B N 1
ATOM 2734 C CA . PRO B 1 144 ? -16.812 -10.633 -9.453 1 91.56 144 PRO B CA 1
ATOM 2735 C C . PRO B 1 144 ? -16.938 -11.68 -8.352 1 91.56 144 PRO B C 1
ATOM 2737 O O . PRO B 1 144 ? -17.906 -11.648 -7.582 1 91.56 144 PRO B O 1
ATOM 2740 N N . LEU B 1 145 ? -15.961 -12.586 -8.234 1 90.81 145 LEU B N 1
ATOM 2741 C CA . LEU B 1 145 ? -15.992 -13.594 -7.184 1 90.81 145 LEU B CA 1
ATOM 2742 C C . LEU B 1 145 ? -15.883 -12.945 -5.809 1 90.81 145 LEU B C 1
ATOM 2744 O O . LEU B 1 145 ? -16.562 -13.359 -4.867 1 90.81 145 LEU B O 1
ATOM 2748 N N . LEU B 1 146 ? -15.094 -11.969 -5.688 1 92.25 146 LEU B N 1
ATOM 2749 C CA . LEU B 1 146 ? -14.922 -11.25 -4.426 1 92.25 146 LEU B CA 1
ATOM 2750 C C . LEU B 1 146 ? -16.156 -10.414 -4.098 1 92.25 146 LEU B C 1
ATOM 2752 O O . LEU B 1 146 ? -16.609 -10.398 -2.955 1 92.25 146 LEU B O 1
ATOM 2756 N N . ASN B 1 147 ? -16.719 -9.789 -5.105 1 89.81 147 ASN B N 1
ATOM 2757 C CA . ASN B 1 147 ? -17.844 -8.891 -4.926 1 89.81 147 ASN B CA 1
ATOM 2758 C C . ASN B 1 147 ? -19.109 -9.656 -4.531 1 89.81 147 ASN B C 1
ATOM 2760 O O . ASN B 1 147 ? -19.906 -9.18 -3.727 1 89.81 147 ASN B O 1
ATOM 2764 N N . THR B 1 148 ? -19.25 -10.828 -5.035 1 89.81 148 THR B N 1
ATOM 2765 C CA . THR B 1 148 ? -20.5 -11.562 -4.848 1 89.81 148 THR B CA 1
ATOM 2766 C C . THR B 1 148 ? -20.422 -12.477 -3.629 1 89.81 148 THR B C 1
ATOM 2768 O O . THR B 1 148 ? -21.438 -13.008 -3.172 1 89.81 148 THR B O 1
ATOM 2771 N N . CYS B 1 149 ? -19.156 -12.656 -3.178 1 90.62 149 CYS B N 1
ATOM 2772 C CA . CYS B 1 149 ? -19.016 -13.469 -1.977 1 90.62 149 CYS B CA 1
ATOM 2773 C C . CYS B 1 149 ? -19.828 -12.891 -0.825 1 90.62 149 CYS B C 1
ATOM 2775 O O . CYS B 1 149 ? -19.844 -11.68 -0.619 1 90.62 149 CYS B O 1
ATOM 2777 N N . ALA B 1 150 ? -20.516 -13.727 -0.068 1 90.88 150 ALA B N 1
ATOM 2778 C CA . ALA B 1 150 ? -21.391 -13.289 1.017 1 90.88 150 ALA B CA 1
ATOM 2779 C C . ALA B 1 150 ? -20.578 -12.891 2.248 1 90.88 150 ALA B C 1
ATOM 2781 O O . ALA B 1 150 ? -21.031 -12.078 3.057 1 90.88 150 ALA B O 1
ATOM 2782 N N . ASP B 1 151 ? -19.406 -13.5 2.357 1 94.06 151 ASP B N 1
ATOM 2783 C CA . ASP B 1 151 ? -18.578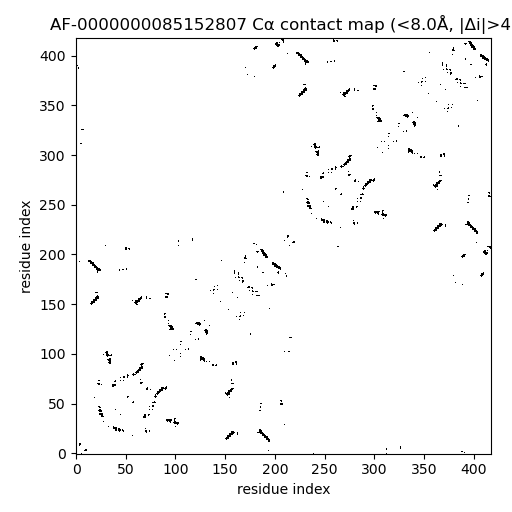 -13.234 3.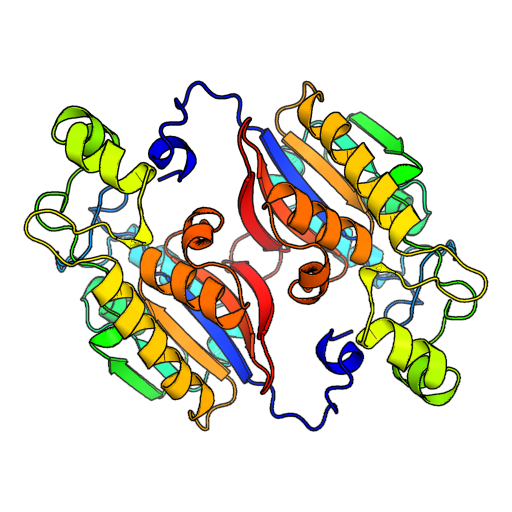523 1 94.06 151 ASP B CA 1
ATOM 2784 C C . ASP B 1 151 ? -18.047 -11.805 3.502 1 94.06 151 ASP B C 1
ATOM 2786 O O . ASP B 1 151 ? -17.703 -11.281 2.441 1 94.06 151 ASP B O 1
ATOM 2790 N N . GLU B 1 152 ? -17.922 -11.242 4.691 1 93.62 152 GLU B N 1
ATOM 2791 C CA . GLU B 1 152 ? -17.469 -9.852 4.812 1 93.62 152 GLU B CA 1
ATOM 2792 C C . GLU B 1 152 ? -15.969 -9.781 5.023 1 93.62 152 GLU B C 1
ATOM 2794 O O . GLU B 1 152 ? -15.367 -8.711 4.887 1 93.62 152 GLU B O 1
ATOM 2799 N N . ARG B 1 153 ? -15.375 -10.836 5.43 1 96.31 153 ARG B N 1
ATOM 2800 C CA . ARG B 1 153 ? -13.938 -10.945 5.613 1 96.31 153 ARG B CA 1
ATOM 2801 C C . ARG B 1 153 ? -13.375 -12.133 4.84 1 96.31 153 ARG B C 1
ATOM 2803 O O . ARG B 1 153 ? -13.625 -13.289 5.199 1 96.31 153 ARG B O 1
ATOM 2810 N N . ILE B 1 154 ? -12.68 -11.812 3.783 1 97.31 154 ILE B N 1
ATOM 2811 C CA . ILE B 1 154 ? -12.203 -12.812 2.83 1 97.31 154 ILE B CA 1
ATOM 2812 C C . ILE B 1 154 ? -10.68 -12.773 2.76 1 97.31 154 ILE B C 1
ATOM 2814 O O . ILE B 1 154 ? -10.078 -11.695 2.77 1 97.31 154 ILE B O 1
ATOM 2818 N N . MET B 1 155 ? -10.094 -13.922 2.74 1 97.81 155 MET B N 1
ATOM 2819 C CA . MET B 1 155 ? -8.664 -14.047 2.51 1 97.81 155 MET B CA 1
ATOM 2820 C C . MET B 1 155 ? -8.383 -14.688 1.154 1 97.81 155 MET B C 1
ATOM 2822 O O . MET B 1 155 ? -8.953 -15.734 0.826 1 97.81 155 MET B O 1
ATOM 2826 N N . VAL B 1 156 ? -7.621 -14.023 0.357 1 98.5 156 VAL B N 1
ATOM 2827 C CA . VAL B 1 156 ? -7.141 -14.57 -0.908 1 98.5 156 VAL B CA 1
ATOM 2828 C C . VAL B 1 156 ? -5.688 -15.016 -0.763 1 98.5 156 VAL B C 1
ATOM 2830 O O . VAL B 1 156 ? -4.812 -14.203 -0.447 1 98.5 156 VAL B O 1
ATOM 2833 N N . VAL B 1 157 ? -5.414 -16.281 -0.917 1 98.75 157 VAL B N 1
ATOM 2834 C CA . VAL B 1 157 ? -4.062 -16.828 -0.842 1 98.75 157 VAL B CA 1
ATOM 2835 C C . VAL B 1 157 ? -3.549 -17.125 -2.248 1 98.75 157 VAL B C 1
ATOM 2837 O O . VAL B 1 157 ? -4.078 -18.016 -2.93 1 98.75 157 VAL B O 1
ATOM 2840 N N . ALA B 1 158 ? -2.535 -16.406 -2.623 1 98.75 158 ALA B N 1
ATOM 2841 C CA . ALA B 1 158 ? -2.096 -16.5 -4.016 1 98.75 158 ALA B CA 1
ATOM 2842 C C . ALA B 1 158 ? -0.625 -16.109 -4.152 1 98.75 158 ALA B C 1
ATOM 2844 O O . ALA B 1 158 ? 0.193 -16.453 -3.295 1 98.75 158 ALA B O 1
ATOM 2845 N N . HIS B 1 159 ? -0.275 -15.602 -5.32 1 98.38 159 HIS B N 1
ATOM 2846 C CA . HIS B 1 159 ? 1.103 -15.32 -5.711 1 98.38 159 HIS B CA 1
ATOM 2847 C C . HIS B 1 159 ? 1.343 -13.828 -5.855 1 98.38 159 HIS B C 1
ATOM 2849 O O . HIS B 1 159 ? 0.392 -13.039 -5.887 1 98.38 159 HIS B O 1
ATOM 2855 N N . GLY B 1 160 ? 2.582 -13.453 -5.848 1 97.38 160 GLY B N 1
ATOM 2856 C CA . GLY B 1 160 ? 2.932 -12.047 -5.926 1 97.38 160 GLY B CA 1
ATOM 2857 C C . GLY B 1 160 ? 2.332 -11.344 -7.129 1 97.38 160 GLY B C 1
ATOM 2858 O O . GLY B 1 160 ? 1.687 -10.305 -6.992 1 97.38 160 GLY B O 1
ATOM 2859 N N . GLY B 1 161 ? 2.617 -11.898 -8.352 1 96.19 161 GLY B N 1
ATOM 2860 C CA . GLY B 1 161 ? 2.078 -11.305 -9.57 1 96.19 161 GLY B CA 1
ATOM 2861 C C . GLY B 1 161 ? 0.563 -11.234 -9.578 1 96.19 161 GLY B C 1
ATOM 2862 O O . GLY B 1 161 ? -0.014 -10.234 -10.023 1 96.19 161 GLY B O 1
ATOM 2863 N N . VAL B 1 162 ? -0.063 -12.219 -9.086 1 97.75 162 VAL B N 1
ATOM 2864 C CA . VAL B 1 162 ? -1.519 -12.312 -9.023 1 97.75 162 VAL B CA 1
ATOM 2865 C C . VAL B 1 162 ? -2.066 -11.227 -8.102 1 97.75 162 VAL B C 1
ATOM 2867 O O . VAL B 1 162 ? -2.918 -10.43 -8.5 1 97.75 162 VAL B O 1
ATOM 2870 N N . ILE B 1 163 ? -1.528 -11.109 -6.906 1 98.12 163 ILE B N 1
ATOM 2871 C CA . ILE B 1 163 ? -2.037 -10.195 -5.887 1 98.12 163 ILE B CA 1
ATOM 2872 C C . ILE B 1 163 ? -1.811 -8.75 -6.332 1 98.12 163 ILE B C 1
ATOM 2874 O O . ILE B 1 163 ? -2.711 -7.918 -6.227 1 98.12 163 ILE B O 1
ATOM 2878 N N . CYS B 1 164 ? -0.67 -8.453 -6.863 1 96.56 164 CYS B N 1
ATOM 2879 C CA . CYS B 1 164 ? -0.362 -7.086 -7.262 1 96.56 164 CYS B CA 1
ATOM 2880 C C . CYS B 1 164 ? -1.244 -6.645 -8.422 1 96.56 164 CYS B C 1
ATOM 2882 O O . CYS B 1 164 ? -1.655 -5.484 -8.484 1 96.56 164 CYS B O 1
ATOM 2884 N N . HIS B 1 165 ? -1.587 -7.527 -9.336 1 95.88 165 HIS B N 1
ATOM 2885 C CA . HIS B 1 165 ? -2.516 -7.191 -10.406 1 95.88 165 HIS B CA 1
ATOM 2886 C C . HIS B 1 165 ? -3.926 -6.977 -9.867 1 95.88 165 HIS B C 1
ATOM 2888 O O . HIS B 1 165 ? -4.617 -6.039 -10.281 1 95.88 165 HIS B O 1
ATOM 2894 N N . LEU B 1 166 ? -4.352 -7.848 -8.953 1 96.75 166 LEU B N 1
ATOM 2895 C CA . LEU B 1 166 ? -5.676 -7.707 -8.359 1 96.75 166 LEU B CA 1
ATOM 2896 C C . LEU B 1 166 ? -5.797 -6.383 -7.613 1 96.75 166 LEU B C 1
ATOM 2898 O O . LEU B 1 166 ? -6.828 -5.711 -7.695 1 96.75 166 LEU B O 1
ATOM 2902 N N . LEU B 1 167 ? -4.738 -6.016 -6.906 1 96.06 167 LEU B N 1
ATOM 2903 C CA . LEU B 1 167 ? -4.727 -4.738 -6.207 1 96.06 167 LEU B CA 1
ATOM 2904 C C . LEU B 1 167 ? -4.871 -3.58 -7.188 1 96.06 167 LEU B C 1
ATOM 2906 O O . LEU B 1 167 ? -5.625 -2.637 -6.934 1 96.06 167 LEU B O 1
ATOM 2910 N N . CYS B 1 168 ? -4.168 -3.658 -8.305 1 93.38 168 CYS B N 1
ATOM 2911 C CA . CYS B 1 168 ? -4.285 -2.613 -9.32 1 93.38 168 CYS B CA 1
ATOM 2912 C C . CYS B 1 168 ? -5.723 -2.496 -9.812 1 93.38 168 CYS B C 1
ATOM 2914 O O . CYS B 1 168 ? -6.258 -1.391 -9.922 1 93.38 168 CYS B O 1
ATOM 2916 N N . ILE B 1 169 ? -6.34 -3.596 -10.086 1 93.19 169 ILE B N 1
ATOM 2917 C CA . ILE B 1 169 ? -7.711 -3.598 -10.586 1 93.19 169 ILE B CA 1
ATOM 2918 C C . ILE B 1 169 ? -8.641 -2.99 -9.539 1 93.19 169 ILE B C 1
ATOM 2920 O O . ILE B 1 169 ? -9.43 -2.096 -9.852 1 93.19 169 ILE B O 1
ATOM 2924 N N . LEU B 1 170 ? -8.523 -3.453 -8.336 1 92.12 170 LEU B N 1
ATOM 2925 C CA . LEU B 1 170 ? -9.422 -3.027 -7.27 1 92.12 170 LEU B CA 1
ATOM 2926 C C . LEU B 1 170 ? -9.25 -1.541 -6.977 1 92.12 170 LEU B C 1
ATOM 2928 O O . LEU B 1 170 ? -10.227 -0.845 -6.684 1 92.12 170 LEU B O 1
ATOM 2932 N N . LEU B 1 171 ? -8.031 -1.089 -7.098 1 90.5 171 LEU B N 1
ATOM 2933 C CA . LEU B 1 171 ? -7.734 0.3 -6.766 1 90.5 171 LEU B CA 1
ATOM 2934 C C . LEU B 1 171 ? -7.91 1.2 -7.98 1 90.5 171 LEU B C 1
ATOM 2936 O O . LEU B 1 171 ? -7.695 2.412 -7.898 1 90.5 171 LEU B O 1
ATOM 2940 N N . GLY B 1 172 ? -8.25 0.633 -9.133 1 87.69 172 GLY B N 1
ATOM 2941 C CA . GLY B 1 172 ? -8.469 1.396 -10.352 1 87.69 172 GLY B CA 1
ATOM 2942 C C . GLY B 1 172 ? -7.191 1.939 -10.961 1 87.69 172 GLY B C 1
ATOM 2943 O O . GLY B 1 172 ? -7.195 3.012 -11.57 1 87.69 172 GLY B O 1
ATOM 2944 N N . LEU B 1 173 ? -6.113 1.288 -10.758 1 87.69 173 LEU B N 1
ATOM 2945 C CA . LEU B 1 173 ? -4.82 1.679 -11.312 1 87.69 173 LEU B CA 1
ATOM 2946 C C . LEU B 1 173 ? -4.562 0.985 -12.641 1 87.69 173 LEU B C 1
ATOM 2948 O O . LEU B 1 173 ? -5.02 -0.14 -12.859 1 87.69 173 LEU B O 1
ATOM 2952 N N . PRO B 1 174 ? -3.824 1.748 -13.57 1 86.44 174 PRO B N 1
ATOM 2953 C CA . PRO B 1 174 ? -3.375 1.007 -14.75 1 86.44 174 PRO B CA 1
ATOM 2954 C C . PRO B 1 174 ? -2.627 -0.275 -14.391 1 86.44 174 PRO B C 1
ATOM 2956 O O . PRO B 1 174 ? -1.831 -0.287 -13.445 1 86.44 174 PRO B O 1
ATOM 2959 N N . LEU B 1 175 ? -2.84 -1.332 -15.117 1 87.62 175 LEU B N 1
ATOM 2960 C CA . LEU B 1 175 ? -2.326 -2.652 -14.766 1 87.62 175 LEU B CA 1
ATOM 2961 C C . LEU B 1 175 ? -0.805 -2.686 -14.859 1 87.62 175 LEU B C 1
ATOM 2963 O O . LEU B 1 175 ? -0.155 -3.502 -14.203 1 87.62 175 LEU B O 1
ATOM 2967 N N . ASP B 1 176 ? -0.251 -1.852 -15.641 1 84.38 176 ASP B N 1
ATOM 2968 C CA . ASP B 1 176 ? 1.203 -1.811 -15.758 1 84.38 176 ASP B CA 1
ATOM 2969 C C . ASP B 1 176 ? 1.844 -1.305 -14.469 1 84.38 176 ASP B C 1
ATOM 2971 O O . ASP B 1 176 ? 3.055 -1.431 -14.281 1 84.38 176 ASP B O 1
ATOM 2975 N N . ASN B 1 177 ? 1.032 -0.832 -13.5 1 83.12 177 ASN B N 1
ATOM 2976 C CA . ASN B 1 177 ? 1.528 -0.31 -12.227 1 83.12 177 ASN B CA 1
ATOM 2977 C C . ASN B 1 177 ? 1.715 -1.421 -11.203 1 83.12 177 ASN B C 1
ATOM 2979 O O . ASN B 1 177 ? 2.131 -1.162 -10.07 1 83.12 177 ASN B O 1
ATOM 2983 N N . TYR B 1 178 ? 1.46 -2.656 -11.594 1 85.38 178 TYR B N 1
ATOM 2984 C CA . TYR B 1 178 ? 1.648 -3.752 -10.648 1 85.38 178 TYR B CA 1
ATOM 2985 C C . TYR B 1 178 ? 3.096 -3.822 -10.172 1 85.38 178 TYR B C 1
ATOM 2987 O O . TYR B 1 178 ? 3.373 -4.312 -9.078 1 85.38 178 TYR B O 1
ATOM 2995 N N . THR B 1 179 ? 3.947 -3.309 -10.953 1 82.62 179 THR B N 1
ATOM 2996 C CA . THR B 1 179 ? 5.371 -3.336 -10.641 1 82.62 179 THR B CA 1
ATOM 2997 C C . THR B 1 179 ? 5.711 -2.314 -9.562 1 82.62 179 THR B C 1
ATOM 2999 O O . THR B 1 179 ? 6.801 -2.346 -8.984 1 82.62 179 THR B O 1
ATOM 3002 N N . LEU B 1 180 ? 4.82 -1.476 -9.219 1 88.38 180 LEU B N 1
ATOM 3003 C CA . LEU B 1 180 ? 5.031 -0.478 -8.172 1 88.38 180 LEU B CA 1
ATOM 3004 C C . LEU B 1 180 ? 4.789 -1.075 -6.793 1 88.38 180 LEU B C 1
ATOM 3006 O O . LEU B 1 180 ? 5.074 -0.438 -5.777 1 88.38 180 LEU B O 1
ATOM 3010 N N . LEU B 1 181 ? 4.297 -2.258 -6.785 1 92.81 181 LEU B N 1
ATOM 3011 C CA . LEU B 1 181 ? 3.975 -2.957 -5.547 1 92.81 181 LEU B CA 1
ATOM 3012 C C . LEU B 1 181 ? 4.883 -4.164 -5.348 1 92.81 181 LEU B C 1
ATOM 3014 O O . LEU B 1 181 ? 4.957 -5.039 -6.219 1 92.81 181 LEU B O 1
ATOM 3018 N N . LYS B 1 182 ? 5.551 -4.199 -4.246 1 94.12 182 LYS B N 1
ATOM 3019 C CA . LYS B 1 182 ? 6.375 -5.359 -3.908 1 94.12 182 LYS B CA 1
ATOM 3020 C C . LYS B 1 182 ? 5.863 -6.047 -2.648 1 94.12 182 LYS B C 1
ATOM 3022 O O . LYS B 1 182 ? 6.133 -5.598 -1.533 1 94.12 182 LYS B O 1
ATOM 3027 N N . LEU B 1 183 ? 5.164 -7.125 -2.867 1 96.31 183 LEU B N 1
ATOM 3028 C CA . LEU B 1 183 ? 4.652 -7.914 -1.753 1 96.31 183 LEU B CA 1
ATOM 3029 C C . LEU B 1 183 ? 5.57 -9.094 -1.459 1 96.31 183 LEU B C 1
ATOM 3031 O O . LEU B 1 183 ? 5.762 -9.969 -2.312 1 96.31 183 LEU B O 1
ATOM 3035 N N . ASP B 1 184 ? 6.059 -9.172 -0.287 1 96 184 ASP B N 1
ATOM 3036 C CA . ASP B 1 184 ? 7.004 -10.219 0.09 1 96 184 ASP B CA 1
ATOM 3037 C C . ASP B 1 184 ? 6.285 -11.531 0.365 1 96 184 ASP B C 1
ATOM 3039 O O . ASP B 1 184 ? 5.105 -11.539 0.715 1 96 184 ASP B O 1
ATOM 3043 N N . VAL B 1 185 ? 7.023 -12.633 0.154 1 97.25 185 VAL B N 1
ATOM 3044 C CA . VAL B 1 185 ? 6.469 -13.938 0.507 1 97.25 185 VAL B CA 1
ATOM 3045 C C . VAL B 1 185 ? 6.113 -13.961 1.991 1 97.25 185 VAL B C 1
ATOM 3047 O O . VAL B 1 185 ? 6.805 -13.352 2.812 1 97.25 185 VAL B O 1
ATOM 3050 N N . GLY B 1 186 ? 5.016 -14.633 2.275 1 96.62 186 GLY B N 1
ATOM 3051 C CA . GLY B 1 186 ? 4.598 -14.773 3.662 1 96.62 186 GLY B CA 1
ATOM 3052 C C . GLY B 1 186 ? 4.035 -13.492 4.246 1 96.62 186 GLY B C 1
ATOM 3053 O O . GLY B 1 186 ? 3.883 -13.375 5.465 1 96.62 186 GLY B O 1
ATOM 3054 N N . HIS B 1 187 ? 3.83 -12.492 3.439 1 96.94 187 HIS B N 1
ATOM 3055 C CA . HIS B 1 187 ? 3.236 -11.227 3.859 1 96.94 187 HIS B CA 1
ATOM 3056 C C . HIS B 1 187 ? 1.893 -10.992 3.178 1 96.94 187 HIS B C 1
ATOM 3058 O O . HIS B 1 187 ? 1.576 -11.648 2.18 1 96.94 187 HIS B O 1
ATOM 3064 N N . TYR B 1 188 ? 1.069 -10.078 3.781 1 97.25 188 TYR B N 1
ATOM 3065 C CA . TYR B 1 188 ? -0.247 -9.867 3.189 1 97.25 188 TYR B CA 1
ATOM 3066 C C . TYR B 1 188 ? -0.536 -8.383 3.006 1 97.25 188 TYR B C 1
ATOM 3068 O O . TYR B 1 188 ? 0.123 -7.535 3.617 1 97.25 188 TYR B O 1
ATOM 3076 N N . ALA B 1 189 ? -1.354 -8.07 2.086 1 97.5 189 ALA B N 1
ATOM 3077 C CA . ALA B 1 189 ? -1.985 -6.766 1.895 1 97.5 189 ALA B CA 1
ATOM 3078 C C . ALA B 1 189 ? -3.453 -6.797 2.312 1 97.5 189 ALA B C 1
ATOM 3080 O O . ALA B 1 189 ? -4.074 -7.863 2.338 1 97.5 189 ALA B O 1
ATOM 3081 N N . SER B 1 190 ? -4.004 -5.672 2.67 1 96.94 190 SER B N 1
ATOM 3082 C CA . SER B 1 190 ? -5.414 -5.586 3.027 1 96.94 190 SER B CA 1
ATOM 3083 C C . SER B 1 190 ? -6.094 -4.418 2.318 1 96.94 190 SER B C 1
ATOM 3085 O O . SER B 1 190 ? -5.492 -3.361 2.135 1 96.94 190 SER B O 1
ATOM 3087 N N . VAL B 1 191 ? -7.348 -4.652 1.918 1 96 191 VAL B N 1
ATOM 3088 C CA . VAL B 1 191 ? -8.164 -3.646 1.246 1 96 191 VAL B CA 1
ATOM 3089 C C . VAL B 1 191 ? -9.57 -3.639 1.843 1 96 191 VAL B C 1
ATOM 3091 O O . VAL B 1 191 ? -10.094 -4.688 2.227 1 96 191 VAL B O 1
ATOM 3094 N N . ASP B 1 192 ? -10.109 -2.465 2.047 1 94.25 192 ASP B N 1
ATOM 3095 C CA . ASP B 1 192 ? -11.547 -2.301 2.232 1 94.25 192 ASP B CA 1
ATOM 3096 C C . ASP B 1 192 ? -12.266 -2.156 0.889 1 94.25 192 ASP B C 1
ATOM 3098 O O . ASP B 1 192 ? -12.023 -1.195 0.155 1 94.25 192 ASP B O 1
ATOM 3102 N N . LEU B 1 193 ? -13.031 -3.127 0.565 1 92.94 193 LEU B N 1
ATOM 3103 C CA . LEU B 1 193 ? -13.734 -3.164 -0.712 1 92.94 193 LEU B CA 1
ATOM 3104 C C . LEU B 1 193 ? -15.156 -2.639 -0.565 1 92.94 193 LEU B C 1
ATOM 3106 O O . LEU B 1 193 ? -15.945 -3.18 0.214 1 92.94 193 LEU B O 1
ATOM 3110 N N . TYR B 1 194 ? -15.391 -1.618 -1.311 1 87.38 194 TYR B N 1
ATOM 3111 C CA . TYR B 1 194 ? -16.719 -1.022 -1.374 1 87.38 194 TYR B CA 1
ATOM 3112 C C . TYR B 1 194 ? -17.375 -1.301 -2.719 1 87.38 194 TYR B C 1
ATOM 3114 O O . TYR B 1 194 ? -16.75 -1.876 -3.615 1 87.38 194 TYR B O 1
ATOM 3122 N N . GLU B 1 195 ? -18.656 -0.958 -2.836 1 78.5 195 GLU B N 1
ATOM 3123 C CA . GLU B 1 195 ? -19.375 -1.137 -4.098 1 78.5 195 GLU B CA 1
ATOM 3124 C C . GLU B 1 195 ? -18.75 -0.311 -5.211 1 78.5 195 GLU B C 1
ATOM 3126 O O . GLU B 1 195 ? -18.688 -0.75 -6.363 1 78.5 195 GLU B O 1
ATOM 3131 N N . THR B 1 196 ? -18.188 0.765 -4.879 1 75.31 196 THR B N 1
ATOM 3132 C CA . THR B 1 196 ? -17.75 1.718 -5.895 1 75.31 196 THR B CA 1
ATOM 3133 C C . THR B 1 196 ? -16.234 1.752 -5.988 1 75.31 196 THR B C 1
ATOM 3135 O O . THR B 1 196 ? -15.672 2.471 -6.82 1 75.31 196 THR B O 1
ATOM 3138 N N . GLY B 1 197 ? -15.586 1.012 -5.121 1 82.62 197 GLY B N 1
ATOM 3139 C CA . GLY B 1 197 ? -14.133 1.058 -5.141 1 82.62 197 GLY B CA 1
ATOM 3140 C C . GLY B 1 197 ? -13.5 0.376 -3.945 1 82.62 197 GLY B C 1
ATOM 3141 O O . GLY B 1 197 ? -14.164 -0.365 -3.219 1 82.62 197 GLY B O 1
ATOM 3142 N N . ALA B 1 198 ? -12.195 0.56 -3.887 1 91.31 198 ALA B N 1
ATOM 3143 C CA . ALA B 1 198 ? -11.445 -0.077 -2.807 1 91.31 198 ALA B CA 1
ATOM 3144 C C . ALA B 1 198 ? -10.398 0.871 -2.232 1 91.31 198 ALA B C 1
ATOM 3146 O O . ALA B 1 198 ? -10 1.84 -2.887 1 91.31 198 ALA B O 1
ATOM 3147 N N . VAL B 1 199 ? -10.062 0.623 -1.014 1 92.88 199 VAL B N 1
ATOM 3148 C CA . VAL B 1 199 ? -9.047 1.405 -0.315 1 92.88 199 VAL B CA 1
ATOM 3149 C C . VAL B 1 199 ? -7.977 0.476 0.253 1 92.88 199 VAL B C 1
ATOM 3151 O O . VAL B 1 199 ? -8.297 -0.537 0.881 1 92.88 199 VAL B O 1
ATOM 3154 N N . LEU B 1 200 ? -6.695 0.846 -0.058 1 95.75 200 LEU B N 1
ATOM 3155 C CA . LEU B 1 200 ? -5.598 0.08 0.516 1 95.75 200 LEU B CA 1
ATOM 3156 C C . LEU B 1 200 ? -5.418 0.41 1.994 1 95.75 200 LEU B C 1
ATOM 3158 O O . LEU B 1 200 ? -5.234 1.574 2.357 1 95.75 200 LEU B O 1
ATOM 3162 N N . THR B 1 201 ? -5.445 -0.601 2.873 1 95.88 201 THR B N 1
ATOM 3163 C CA . THR B 1 201 ? -5.383 -0.375 4.312 1 95.88 201 THR B CA 1
ATOM 3164 C C . THR B 1 201 ? -4.156 -1.051 4.918 1 95.88 201 THR B C 1
ATOM 3166 O O . THR B 1 201 ? -3.863 -0.875 6.102 1 95.88 201 THR B O 1
ATOM 3169 N N . GLY B 1 202 ? -3.492 -1.801 4.152 1 95.88 202 GLY B N 1
ATOM 3170 C CA . GLY B 1 202 ? -2.268 -2.459 4.574 1 95.88 202 GLY B CA 1
ATOM 3171 C C . GLY B 1 202 ? -1.479 -3.049 3.42 1 95.88 202 GLY B C 1
ATOM 3172 O O . GLY B 1 202 ? -2.061 -3.516 2.438 1 95.88 202 GLY B O 1
ATOM 3173 N N . PHE B 1 203 ? -0.233 -3.105 3.512 1 96.5 203 PHE B N 1
ATOM 3174 C CA . PHE B 1 203 ? 0.633 -3.709 2.506 1 96.5 203 PHE B CA 1
ATOM 3175 C C . PHE B 1 203 ? 1.922 -4.223 3.137 1 96.5 203 PHE B C 1
ATOM 3177 O O . PHE B 1 203 ? 2.566 -3.508 3.908 1 96.5 203 PHE B O 1
ATOM 3184 N N . ASN B 1 204 ? 2.281 -5.484 2.842 1 95.88 204 ASN B N 1
ATOM 3185 C CA . ASN B 1 204 ? 3.473 -6.16 3.348 1 95.88 204 ASN B CA 1
ATOM 3186 C C . ASN B 1 204 ? 3.453 -6.266 4.871 1 95.88 204 ASN B C 1
ATOM 3188 O O . ASN B 1 204 ? 4.457 -5.984 5.527 1 95.88 204 ASN B O 1
ATOM 3192 N N . LYS B 1 205 ? 2.291 -6.676 5.348 1 92.62 205 LYS B N 1
ATOM 3193 C CA . LYS B 1 205 ? 2.107 -6.902 6.781 1 92.62 205 LYS B CA 1
ATOM 3194 C C . LYS B 1 205 ? 2.49 -8.328 7.164 1 92.62 205 LYS B C 1
ATOM 3196 O O . LYS B 1 205 ? 2.314 -9.258 6.375 1 92.62 205 LYS B O 1
ATOM 3201 N N . SER B 1 206 ? 3.127 -8.391 8.328 1 86.56 206 SER B N 1
ATOM 3202 C CA . SER B 1 206 ? 3.41 -9.68 8.938 1 86.56 206 SER B CA 1
ATOM 3203 C C . SER B 1 206 ? 3.324 -9.602 10.461 1 86.56 206 SER B C 1
ATOM 3205 O O . SER B 1 206 ? 3.125 -8.523 11.023 1 86.56 206 SER B O 1
ATOM 3207 N N . ILE B 1 207 ? 3.045 -10.609 11.453 1 67.94 207 ILE B N 1
ATOM 3208 C CA . ILE B 1 207 ? 3.004 -10.484 12.906 1 67.94 207 ILE B CA 1
ATOM 3209 C C . ILE B 1 207 ? 4.27 -9.789 13.398 1 67.94 207 ILE B C 1
ATOM 3211 O O . ILE B 1 207 ? 4.219 -8.984 14.328 1 67.94 207 ILE B O 1
ATOM 3215 N N . SER B 1 208 ? 5.574 -10.32 13.18 1 51.19 208 SER B N 1
ATOM 3216 C CA . SER B 1 208 ? 6.746 -9.859 13.922 1 51.19 208 SER B CA 1
ATOM 3217 C C . SER B 1 208 ? 7.023 -8.383 13.656 1 51.19 208 SER B C 1
ATOM 3219 O O . SER B 1 208 ? 7.652 -7.711 14.477 1 51.19 208 SER B O 1
ATOM 3221 N N . GLY B 1 209 ? 7.246 -7.617 12.93 1 41.62 209 GLY B N 1
ATOM 3222 C CA . GLY B 1 209 ? 7.605 -6.223 12.719 1 41.62 209 GLY B CA 1
ATOM 3223 C C . GLY B 1 209 ? 6.855 -5.582 11.562 1 41.62 209 GLY B C 1
ATOM 3224 O O . GLY B 1 209 ? 6.359 -6.277 10.672 1 41.62 209 GLY B O 1
#

Foldseek 3Di:
DPVCVVVVNPPPFQKAKEKEAEFFDFPLPQFDAFPDQGAHDPRRLVLLLQQLPDPLNQPAAEEEEAPRHSLVSSVVSRDHHYDYDHDPLQGGWWLAPRHSPHPVRCCVPVVVLVVCCVVPVCQRQRVRTGGNVVNLVSLVVCVVVVVPDPTRYYYYYHHLLSVLQNVCVQAVHDSVCSVVADADHSFMWMWIHGPVGIDTDGGNDGNPD/DPVCVVVVNPPPFQKAKEKEAEFFDFPLPQFDAFPDQGAHDPRRLVLLLQQLPDPLNQPAAEEEEAPRHSLVSSVVSRDHHYDYDHDPLQGGWWLAPRHSPHPVRCCVVVVVLVVCCVVPVCQHQRVRTGGNVVNLVSLVVCVVVVVPDPTRYYYYYHHLLSVLQNVCVQAVHDSVCSVVADADHSFMWMWIHGPVGIDTDGGNDGNPD

pLDDT: mean 90.26, std 13.8, range [33.19, 98.75]

Sequence (418 aa):
MPLAKRMGLSIADHMKKIYFLRHGHTPLTGTYVGSTDCGLSAQGVEQIQAVAASPALQEATRIIASPMLRCVQTVAELTGKYQVSYHPLLKEIDFGFWEGLTFDQVYTKYQQEFDLWCSSPATFSFPGGESVADFRARMKQIIPLLNTCADERIMVVAHGGVICHLLCILLGLPLDNYTLLKLDVGHYASVDLYETGAVLTGFNKSISGMPLAKRMGLSIADHMKKIYFLRHGHTPLTGTYVGSTDCGLSAQGVEQIQAVAASPALQEATRIIASPMLRCVQTVAELTGKYQVSYHPLLKEIDFGFWEGLTFDQVYTKYQQEFDLWCSSPATFSFPGGESVADFRARMKQIIPLLNTCADERIMVVAHGGVICHLLCILLGLPLDNYTLLKLDVGHYASVDLYETGAVLTGFNKSISG

Solvent-accessible surface area (backbone atoms only — not comparable to full-atom values): 20977 Å² total; per-residue (Å²): 126,59,42,51,53,59,68,63,38,56,85,80,54,70,63,28,42,38,35,40,31,26,25,30,38,30,87,59,66,79,33,40,71,24,68,68,73,53,50,56,28,74,66,9,50,54,37,30,47,48,31,39,65,26,68,72,65,45,62,24,49,31,34,46,25,14,66,46,43,28,28,46,54,38,57,69,48,43,74,56,74,58,52,77,47,69,36,78,66,40,48,44,60,31,39,33,75,44,47,73,31,34,67,69,50,39,49,70,76,37,41,72,62,46,51,45,36,60,76,36,50,67,79,28,57,35,60,87,39,41,36,40,51,60,50,52,54,38,48,61,59,48,51,59,56,61,71,68,43,86,64,49,26,34,30,36,32,29,36,55,73,45,50,30,40,47,48,19,58,50,58,70,42,65,65,84,53,28,56,32,48,53,62,46,64,27,18,26,32,30,32,45,36,43,90,89,40,35,27,44,52,30,27,46,42,35,31,83,85,125,55,41,49,54,62,68,59,41,55,86,80,56,70,63,28,42,38,34,41,32,26,26,30,38,31,86,60,64,79,33,40,72,26,69,66,73,51,50,56,30,74,66,9,50,53,38,30,46,47,30,36,67,25,68,73,65,44,63,25,48,33,33,47,24,15,67,46,43,27,27,46,52,39,57,68,48,42,73,57,75,58,52,77,46,69,37,77,66,40,47,44,62,32,40,33,75,44,47,73,31,33,66,69,52,40,51,71,76,36,42,69,63,47,52,45,36,58,76,38,50,68,77,28,58,36,58,89,40,40,36,38,51,60,49,51,54,37,49,61,59,49,52,60,56,62,70,67,43,86,65,49,26,34,30,36,33,29,35,55,74,45,50,31,40,47,49,19,57,50,58,69,42,64,66,84,51,28,58,33,48,53,63,47,63,28,18,26,31,30,32,44,35,43,91,88,40,34,29,44,51,29,28,45,42,36,33,83,82

Secondary structure (DSSP, 8-state):
--HHHHTT--TTS--EEEEEEE----TTBTB--SS------HHHHHHHHHHTT-HHHHT--EEEE--SHHHHHHHHT--S--EEEE-GGGSPP--GGGTT-BHHHHHHHSHHHHHHHHH-GGG-B-TTS-BHHHHHHHHHHHHHHHHH-S-SEEEEEE-HHHHHHHHHHHHT--GGGGGGB-PPTT-EEEEEE-SS-EEEEEEEE-S--/--HHHHTT--TTS--EEEEEEE----TTBTB--SS------HHHHHHHHHHTT-HHHHT--EEEE--SHHHHHHHHT--S--EEEE-GGGSPP--GGGTT-BHHHHHHHSHHHHHHHHH-GGG-B-TTS-BHHHHHHHHHHHHHHHHH-S-SEEEEEE-HHHHHHHHHHHHT--GGGGGGB-PPTT-EEEEEE-SS-EEEEEEEE-S--